Protein AF-D1J8R2-F1 (afdb_monomer_lite)

Secondary structure (DSSP, 8-state):
--HHHHHHTTEEEETTEEEEE--TT-SS---TTEEEEEEEETTEEEE-SSHHHHHHHHHHHHHHHS---HHHHHT---TT-SS-SEESS--TTEEEETTEEEE--SSHHHHHHHHHHHHHHTT--GGG-EEEEEE-GGGS-HHHHHHHHHHHHHHHHHHHHHTT--HHHHHHHHHHHHHHHHHHHHH-SS---TT--SSHHHHHHHHHHHHHHHHHTT--TT-HHHHHHHHHHHHHHHHHHTHHHHHHHHHS---HHHHHHHHHHHHHHHHHHT-SEEEHHHHHHHHHHH-HHHHHHTGGG-SHHHHHHHHHHHHTTTSEEETTEEES-SS----HHHHHHHHHHT-SEEEHHHHHHHHHHHTPPPPS-HHHHHHHTTTTEEE-SSSEEEEHHHH---HHHHHHHHHHHHHHHHHHS-EETTT--GGGGSPP-SS---HHHHHHHHHHTSTTTEEEEES---GGG--EEEEEPP-

Organism: Metamycoplasma hominis (strain ATCC 23114 / DSM 25592 / NBRC 14850 / NCTC 10111 / PG21) (NCBI:txid347256)

Foldseek 3Di:
DDVVVCVVQVWDQDPLATKGKDQLPDQQDDQAQKFWAWKDFDPDIDGDRHLQVRLLSLLVVLCVVPNDDPVLQQPQDDPVDPDTQKACDDDPQWPDDPSITGRCDDGPRVSSNSSSSSCVSSVHDSNRMITIMHHQQQRDDPVVQVVQLVVLLVLLLLVVVLLVDDPVVSVVLVVLQVVVLVLLCVQDVRRRGLSRDSALVVSVVSLVSSLVVCVVVPQDCPHPNSVSSNVSSVSSSVCRVCVVLSVLVVVADQDPVNLVVLVVLVVVCCVVLVHQKAFLVSSLVVCCVPVVVSLVRSPVLSDSVSSLVSCCSSCVVQWDHDVGMTGNDPPDPPDLVSVLLVVQVVDQKFFLVVSVVSCVVRVGDRDPACVVSLLVCLQQWFFQDLTMIGGPVVQPQDVVLLVQQVVLVVVCCVVPVKDKQVPDPCLVVHDDGPGHDHSRRVVSCCSHPVVQFWDWAWPDRHSVDTIIMIGGPDD

Structure (mmCIF, N/CA/C/O backbone):
data_AF-D1J8R2-F1
#
_entry.id   AF-D1J8R2-F1
#
loop_
_atom_site.group_PDB
_atom_site.id
_atom_site.type_symbol
_atom_site.label_atom_id
_atom_site.label_alt_id
_atom_site.label_comp_id
_atom_site.label_asym_id
_atom_site.label_entity_id
_atom_site.label_seq_id
_atom_site.pdbx_PDB_ins_code
_atom_site.Cartn_x
_atom_site.Cartn_y
_atom_site.Cartn_z
_atom_site.occupancy
_atom_site.B_iso_or_equiv
_atom_site.auth_seq_id
_atom_site.auth_comp_id
_atom_site.auth_asym_id
_atom_site.auth_atom_id
_atom_site.pdbx_PDB_model_num
ATOM 1 N N . MET A 1 1 ? 8.252 13.272 -19.099 1.00 81.81 1 MET A N 1
ATOM 2 C CA . MET A 1 1 ? 9.533 13.110 -19.808 1.00 81.81 1 MET A CA 1
ATOM 3 C C . MET A 1 1 ? 9.393 13.804 -21.142 1.00 81.81 1 MET A C 1
ATOM 5 O O . MET A 1 1 ? 8.315 13.723 -21.717 1.00 81.81 1 MET A O 1
ATOM 9 N N . ASP A 1 2 ? 10.422 14.526 -21.583 1.00 84.69 2 ASP A N 1
ATOM 10 C CA . ASP A 1 2 ? 10.414 15.247 -22.866 1.00 84.69 2 ASP A CA 1
ATOM 11 C C . ASP A 1 2 ? 10.248 14.257 -24.037 1.00 84.69 2 ASP A C 1
ATOM 13 O O . ASP A 1 2 ? 10.950 13.242 -24.084 1.00 84.69 2 ASP A O 1
ATOM 17 N N . GLU A 1 3 ? 9.335 14.546 -24.971 1.00 88.12 3 GLU A N 1
ATOM 18 C CA . GLU A 1 3 ? 9.087 13.730 -26.172 1.00 88.12 3 GLU A CA 1
ATOM 19 C C . GLU A 1 3 ? 10.369 13.515 -26.982 1.00 88.12 3 GLU A C 1
ATOM 21 O O . GLU A 1 3 ? 10.639 12.410 -27.440 1.00 88.12 3 GLU A O 1
ATOM 26 N N . ARG A 1 4 ? 11.259 14.513 -27.033 1.00 90.31 4 ARG A N 1
ATOM 27 C CA . ARG A 1 4 ? 12.548 14.395 -27.731 1.00 90.31 4 ARG A CA 1
ATOM 28 C C . ARG A 1 4 ? 13.451 13.325 -27.120 1.00 90.31 4 ARG A C 1
ATOM 30 O O . ARG A 1 4 ? 14.199 12.667 -27.838 1.00 90.31 4 ARG A O 1
ATOM 37 N N . VAL A 1 5 ? 13.402 13.154 -25.796 1.00 91.69 5 VAL A N 1
ATOM 38 C CA . VAL A 1 5 ? 14.165 12.113 -25.087 1.00 91.69 5 VAL A CA 1
ATOM 39 C C . VAL A 1 5 ? 13.532 10.745 -25.333 1.00 91.69 5 VAL A C 1
ATOM 41 O O . VAL A 1 5 ? 14.257 9.774 -25.551 1.00 91.69 5 VAL A O 1
ATOM 44 N N . ILE A 1 6 ? 12.197 10.672 -25.333 1.00 92.12 6 ILE A N 1
ATOM 45 C CA . ILE A 1 6 ? 11.450 9.453 -25.664 1.00 92.12 6 ILE A CA 1
ATOM 46 C C . ILE A 1 6 ? 11.831 8.966 -27.063 1.00 92.12 6 ILE A C 1
ATOM 48 O O . ILE A 1 6 ? 12.250 7.818 -27.202 1.00 92.12 6 ILE A O 1
ATOM 52 N N . ASP A 1 7 ? 11.769 9.846 -28.060 1.00 92.50 7 ASP A N 1
ATOM 53 C CA . ASP A 1 7 ? 12.026 9.507 -29.460 1.00 92.50 7 ASP A CA 1
ATOM 54 C C . ASP A 1 7 ? 13.490 9.132 -29.698 1.00 92.50 7 ASP A C 1
ATOM 56 O O . ASP A 1 7 ? 13.787 8.112 -30.322 1.00 92.50 7 ASP A O 1
ATOM 60 N N . LYS A 1 8 ? 14.429 9.908 -29.137 1.00 93.69 8 LYS A N 1
ATOM 61 C CA . LYS A 1 8 ? 15.873 9.661 -29.275 1.00 93.69 8 LYS A CA 1
ATOM 62 C C . LYS A 1 8 ? 16.283 8.273 -28.785 1.00 93.69 8 LYS A C 1
ATOM 64 O O . LYS A 1 8 ? 17.158 7.647 -29.381 1.00 93.69 8 LYS A O 1
ATOM 69 N N . TYR A 1 9 ? 15.690 7.814 -27.686 1.00 92.62 9 TYR A N 1
ATOM 70 C CA . TYR A 1 9 ? 16.011 6.525 -27.070 1.00 92.62 9 TYR A CA 1
ATOM 71 C C . TYR A 1 9 ? 14.964 5.443 -27.349 1.00 92.62 9 TYR A C 1
ATOM 73 O O . TYR A 1 9 ? 15.068 4.359 -26.770 1.00 92.62 9 TYR A O 1
ATOM 81 N N . LYS A 1 10 ? 13.981 5.735 -28.213 1.00 95.00 10 LYS A N 1
ATOM 82 C CA . LYS A 1 10 ? 12.866 4.853 -28.576 1.00 95.00 10 LYS A CA 1
ATOM 83 C C . LYS A 1 10 ? 12.228 4.187 -27.353 1.00 95.00 10 LYS A C 1
ATOM 85 O O . LYS A 1 10 ? 12.214 2.961 -27.205 1.00 95.00 10 LYS A O 1
ATOM 90 N N . ILE A 1 11 ? 11.794 5.022 -26.411 1.00 94.88 11 ILE A N 1
ATOM 91 C CA . ILE A 1 11 ? 11.262 4.567 -25.126 1.00 94.88 11 ILE A CA 1
ATOM 92 C C . ILE A 1 11 ? 9.766 4.284 -25.258 1.00 94.88 11 ILE A C 1
ATOM 94 O O . ILE A 1 11 ? 8.992 5.132 -25.687 1.00 94.88 11 ILE A O 1
ATOM 98 N N . HIS A 1 12 ? 9.343 3.112 -24.801 1.00 94.31 12 HIS A N 1
ATOM 99 C CA . HIS A 1 12 ? 7.947 2.702 -24.736 1.00 94.31 12 HIS A CA 1
ATOM 100 C C . HIS A 1 12 ? 7.501 2.583 -23.280 1.00 94.31 12 HIS A C 1
ATOM 102 O O . HIS A 1 12 ? 8.192 1.984 -22.452 1.00 94.31 12 HIS A O 1
ATOM 108 N N . PHE A 1 13 ? 6.327 3.130 -22.970 1.00 90.81 13 PHE A N 1
ATOM 109 C CA . PHE A 1 13 ? 5.705 3.009 -21.654 1.00 90.81 13 PHE A CA 1
ATOM 110 C C . PHE A 1 13 ? 4.644 1.912 -21.680 1.00 90.81 13 PHE A C 1
ATOM 112 O O . PHE A 1 13 ? 3.630 2.040 -22.361 1.00 90.81 13 PHE A O 1
ATOM 119 N N . ILE A 1 14 ? 4.878 0.832 -20.936 1.00 89.69 14 ILE A N 1
ATOM 120 C CA . ILE A 1 14 ? 3.956 -0.304 -20.836 1.00 89.69 14 ILE A CA 1
ATOM 121 C C . ILE A 1 14 ? 3.716 -0.572 -19.351 1.00 89.69 14 ILE A C 1
ATOM 123 O O . ILE A 1 14 ? 4.658 -0.870 -18.617 1.00 89.69 14 ILE A O 1
ATOM 127 N N . ASN A 1 15 ? 2.463 -0.450 -18.899 1.00 84.19 15 ASN A N 1
ATOM 128 C CA . ASN A 1 15 ? 2.076 -0.570 -17.484 1.00 84.19 15 ASN A CA 1
ATOM 129 C C . ASN A 1 15 ? 2.960 0.289 -16.556 1.00 84.19 15 ASN A C 1
ATOM 131 O O . ASN A 1 15 ? 3.539 -0.220 -15.596 1.00 84.19 15 ASN A O 1
ATOM 135 N N . ASP A 1 16 ? 3.127 1.568 -16.909 1.00 80.50 16 ASP A N 1
ATOM 136 C CA . ASP A 1 16 ? 3.960 2.561 -16.209 1.00 80.50 16 ASP A CA 1
ATOM 137 C C . ASP A 1 16 ? 5.463 2.235 -16.113 1.00 80.50 16 ASP A C 1
ATOM 139 O O . ASP A 1 16 ? 6.216 2.934 -15.433 1.00 80.50 16 ASP A O 1
ATOM 143 N N . LYS A 1 17 ? 5.936 1.204 -16.823 1.00 86.12 17 LYS A N 1
ATOM 144 C CA . LYS A 1 17 ? 7.356 0.847 -16.909 1.00 86.12 17 LYS A CA 1
ATOM 145 C C . LYS A 1 17 ? 7.940 1.266 -18.246 1.00 86.12 17 LYS A C 1
ATOM 147 O O . LYS A 1 17 ? 7.271 1.213 -19.276 1.00 86.12 17 LYS A O 1
ATOM 152 N N . ARG A 1 18 ? 9.212 1.657 -18.212 1.00 91.25 18 ARG A N 1
ATOM 153 C CA . ARG A 1 18 ? 9.979 2.054 -19.394 1.00 91.25 18 ARG A CA 1
ATOM 154 C C . ARG A 1 18 ? 10.656 0.850 -20.030 1.00 91.25 18 ARG A C 1
ATOM 156 O O . ARG A 1 18 ? 11.341 0.079 -19.353 1.00 91.25 18 ARG A O 1
ATOM 163 N N . TYR A 1 19 ? 10.505 0.749 -21.339 1.00 94.88 19 TYR A N 1
ATOM 164 C CA . TYR A 1 19 ? 11.166 -0.221 -22.196 1.00 94.88 19 TYR A CA 1
ATOM 165 C C . TYR A 1 19 ? 11.860 0.514 -23.334 1.00 94.88 19 TYR A C 1
ATOM 167 O O . TYR A 1 19 ? 11.408 1.576 -23.744 1.00 94.88 19 TYR A O 1
ATOM 175 N N . TYR A 1 20 ? 12.958 -0.037 -23.827 1.00 96.00 20 TYR A N 1
ATOM 176 C CA . TYR A 1 20 ? 13.773 0.565 -24.873 1.00 96.00 20 TYR A CA 1
ATOM 177 C C . TYR A 1 20 ? 13.746 -0.350 -26.082 1.00 96.00 20 TYR A C 1
ATOM 179 O O . TYR A 1 20 ? 14.029 -1.546 -25.944 1.00 96.00 20 TYR A O 1
ATOM 187 N N . GLU A 1 21 ? 13.426 0.206 -27.246 1.00 96.19 21 GLU A N 1
ATOM 188 C CA . GLU A 1 21 ? 13.633 -0.500 -28.502 1.00 96.19 21 GLU A CA 1
ATOM 189 C C . GLU A 1 21 ? 15.129 -0.704 -28.722 1.00 96.19 21 GLU A C 1
ATOM 191 O O . GLU A 1 21 ? 15.938 0.226 -28.652 1.00 96.19 21 GLU A O 1
ATOM 196 N N . PHE A 1 22 ? 15.498 -1.955 -28.954 1.00 95.31 22 PHE A N 1
ATOM 197 C CA . PHE A 1 22 ? 16.856 -2.335 -29.266 1.00 95.31 22 PHE A CA 1
ATOM 198 C C . PHE A 1 22 ? 16.999 -2.541 -30.774 1.00 95.31 22 PHE A C 1
ATOM 200 O O . PHE A 1 22 ? 16.247 -3.298 -31.386 1.00 95.31 22 PHE A O 1
ATOM 207 N N . ASP A 1 23 ? 17.998 -1.883 -31.359 1.00 94.75 23 ASP A N 1
ATOM 208 C CA . ASP A 1 23 ? 18.361 -2.078 -32.755 1.00 94.75 23 ASP A CA 1
ATOM 209 C C . ASP A 1 23 ? 19.034 -3.444 -32.942 1.00 94.75 23 ASP A C 1
ATOM 211 O O . ASP A 1 23 ? 20.216 -3.635 -32.640 1.00 94.75 23 ASP A O 1
ATOM 215 N N . MET A 1 24 ? 18.260 -4.389 -33.478 1.00 95.00 24 MET A N 1
ATOM 216 C CA . MET A 1 24 ? 18.680 -5.764 -33.732 1.00 95.00 24 MET A CA 1
ATOM 217 C C . MET A 1 24 ? 19.852 -5.863 -34.709 1.00 95.00 24 MET A C 1
ATOM 219 O O . MET A 1 24 ? 20.501 -6.905 -34.743 1.00 95.00 24 MET A O 1
ATOM 223 N N . THR A 1 25 ? 20.166 -4.813 -35.471 1.00 93.44 25 THR A N 1
ATOM 224 C CA . THR A 1 25 ? 21.296 -4.801 -36.412 1.00 93.44 25 THR A CA 1
ATOM 225 C C . THR A 1 25 ? 22.640 -4.474 -35.745 1.00 93.44 25 THR A C 1
ATOM 227 O O . THR A 1 25 ? 23.695 -4.731 -36.329 1.00 93.44 25 THR A O 1
ATOM 230 N N . ASN A 1 26 ? 22.635 -3.996 -34.494 1.00 92.00 26 ASN A N 1
ATOM 231 C CA . ASN A 1 26 ? 23.848 -3.681 -33.743 1.00 92.00 26 ASN A CA 1
ATOM 232 C C . ASN A 1 26 ? 24.649 -4.946 -33.370 1.00 92.00 26 ASN A C 1
ATOM 234 O O . ASN A 1 26 ? 24.250 -5.714 -32.494 1.00 92.00 26 ASN A O 1
ATOM 238 N N . LEU A 1 27 ? 25.803 -5.142 -34.016 1.00 80.88 27 LEU A N 1
ATOM 239 C CA . LEU A 1 27 ? 26.613 -6.367 -33.934 1.00 80.88 27 LEU A CA 1
ATOM 240 C C . LEU A 1 27 ? 27.316 -6.594 -32.586 1.00 80.88 27 LEU A C 1
ATOM 242 O O . LEU A 1 27 ? 27.610 -7.740 -32.253 1.00 80.88 27 LEU A O 1
ATOM 246 N N . LEU A 1 28 ? 27.624 -5.531 -31.839 1.00 81.50 28 LEU A N 1
ATOM 247 C CA . LEU A 1 28 ? 28.347 -5.603 -30.562 1.00 81.50 28 LEU A CA 1
ATOM 248 C C . LEU A 1 28 ? 27.598 -4.796 -29.498 1.00 81.50 28 LEU A C 1
ATOM 250 O O . LEU A 1 28 ? 28.007 -3.689 -29.136 1.00 81.50 28 LEU A O 1
ATOM 254 N N . PRO A 1 29 ? 26.461 -5.315 -29.017 1.00 83.06 29 PRO A N 1
ATOM 255 C CA . PRO A 1 29 ? 25.595 -4.537 -28.160 1.00 83.06 29 PRO A CA 1
ATOM 256 C C . PRO A 1 29 ? 26.128 -4.447 -26.730 1.00 83.06 29 PRO A C 1
ATOM 258 O O . PRO A 1 29 ? 26.442 -5.455 -26.100 1.00 83.06 29 PRO A O 1
ATOM 261 N N . SER A 1 30 ? 26.162 -3.230 -26.183 1.00 85.50 30 SER A N 1
ATOM 262 C CA . SER A 1 30 ? 26.346 -3.018 -24.744 1.00 85.50 30 SER A CA 1
ATOM 263 C C . SER A 1 30 ? 24.985 -3.117 -24.054 1.00 85.50 30 SER A C 1
ATOM 265 O O . SER A 1 30 ? 24.128 -2.239 -24.186 1.00 85.50 30 SER A O 1
ATOM 267 N N . LEU A 1 31 ? 24.775 -4.243 -23.372 1.00 89.88 31 LEU A N 1
ATOM 268 C CA . LEU A 1 31 ? 23.517 -4.616 -22.716 1.00 89.88 31 LEU A CA 1
ATOM 269 C C . LEU A 1 31 ? 23.709 -4.934 -21.231 1.00 89.88 31 LEU A C 1
ATOM 271 O O . LEU A 1 31 ? 22.900 -5.652 -20.638 1.00 89.88 31 LEU A O 1
ATOM 275 N N . ASP A 1 32 ? 24.767 -4.405 -20.625 1.00 86.25 32 ASP A N 1
ATOM 276 C CA . ASP A 1 32 ? 25.032 -4.594 -19.204 1.00 86.25 32 ASP A CA 1
ATOM 277 C C . ASP A 1 32 ? 23.848 -4.103 -18.361 1.00 86.25 32 ASP A C 1
ATOM 279 O O . ASP A 1 32 ? 23.235 -3.076 -18.649 1.00 86.25 32 ASP A O 1
ATOM 283 N N . GLU A 1 33 ? 23.486 -4.899 -17.354 1.00 88.12 33 GLU A N 1
ATOM 284 C CA . GLU A 1 33 ? 22.352 -4.641 -16.456 1.00 88.12 33 GLU A CA 1
ATOM 285 C C . GLU A 1 33 ? 21.007 -4.417 -17.180 1.00 88.12 33 GLU A C 1
ATOM 287 O O . GLU A 1 33 ? 20.152 -3.641 -16.750 1.00 88.12 33 GLU A O 1
ATOM 292 N N . THR A 1 34 ? 20.786 -5.130 -18.286 1.00 92.62 34 THR A N 1
ATOM 293 C CA . THR A 1 34 ? 19.494 -5.153 -18.988 1.00 92.62 34 THR A CA 1
ATOM 294 C C . THR A 1 34 ? 18.820 -6.515 -18.907 1.00 92.62 34 THR A C 1
ATOM 296 O O . THR A 1 34 ? 19.480 -7.555 -18.809 1.00 92.62 34 THR A O 1
ATOM 299 N N . ILE A 1 35 ? 17.491 -6.512 -18.990 1.00 93.56 35 ILE A N 1
ATOM 300 C CA . ILE A 1 35 ? 16.655 -7.709 -19.106 1.00 93.56 35 ILE A CA 1
ATOM 301 C C . ILE A 1 35 ? 15.835 -7.635 -20.401 1.00 93.56 35 ILE A C 1
ATOM 303 O O . ILE A 1 35 ? 15.433 -6.535 -20.796 1.00 93.56 35 ILE A O 1
ATOM 307 N N . PRO A 1 36 ? 15.559 -8.767 -21.072 1.00 96.12 36 PRO A N 1
ATOM 308 C CA . PRO A 1 36 ? 14.674 -8.756 -22.223 1.00 96.12 36 PRO A CA 1
ATOM 309 C C . PRO A 1 36 ? 13.234 -8.539 -21.753 1.00 96.12 36 PRO A C 1
ATOM 311 O O . PRO A 1 36 ? 12.922 -8.687 -20.566 1.00 96.12 36 PRO A O 1
ATOM 314 N N . TYR A 1 37 ? 12.358 -8.183 -22.685 1.00 97.00 37 TYR A N 1
ATOM 315 C CA . TYR A 1 37 ? 10.931 -8.096 -22.409 1.00 97.00 37 TYR A CA 1
ATOM 316 C C . TYR A 1 37 ? 10.087 -8.690 -23.528 1.00 97.00 37 TYR A C 1
ATOM 318 O O . TYR A 1 37 ? 9.290 -9.588 -23.262 1.00 97.00 37 TYR A O 1
ATOM 326 N N . TYR A 1 38 ? 10.275 -8.212 -24.757 1.00 98.06 38 TYR A N 1
ATOM 327 C CA . TYR A 1 38 ? 9.419 -8.560 -25.886 1.00 98.06 38 TYR A CA 1
ATOM 328 C C . TYR A 1 38 ? 10.231 -8.719 -27.165 1.00 98.06 38 TYR A C 1
ATOM 330 O O . TYR A 1 38 ? 11.125 -7.918 -27.428 1.00 98.06 38 TYR A O 1
ATOM 338 N N . PHE A 1 39 ? 9.897 -9.736 -27.949 1.00 98.50 39 PHE A N 1
ATOM 339 C CA . PHE A 1 39 ? 10.402 -9.954 -29.296 1.00 98.50 39 PHE A CA 1
ATOM 340 C C . PHE A 1 39 ? 9.230 -10.174 -30.249 1.00 98.50 39 PHE A C 1
ATOM 342 O O . PHE A 1 39 ? 8.302 -10.919 -29.923 1.00 98.50 39 PHE A O 1
ATOM 349 N N . LYS A 1 40 ? 9.312 -9.568 -31.435 1.00 98.12 40 LYS A N 1
ATOM 350 C CA . LYS A 1 40 ? 8.358 -9.765 -32.522 1.00 98.12 40 LYS A CA 1
ATOM 351 C C . LYS A 1 40 ? 9.054 -9.906 -33.871 1.00 98.12 40 LYS A C 1
ATOM 353 O O . LYS A 1 40 ? 9.926 -9.107 -34.215 1.00 98.12 40 LYS A O 1
ATOM 358 N N . TYR A 1 41 ? 8.603 -10.883 -34.648 1.00 97.50 41 TYR A N 1
ATOM 359 C CA . TYR A 1 41 ? 8.923 -11.041 -36.063 1.00 97.50 41 TYR A CA 1
ATOM 360 C C . TYR A 1 41 ? 7.779 -11.790 -36.754 1.00 97.50 41 TYR A C 1
ATOM 362 O O . TYR A 1 41 ? 7.466 -12.914 -36.365 1.00 97.50 41 TYR A O 1
ATOM 370 N N . ASP A 1 42 ? 7.178 -11.191 -37.786 1.00 94.25 42 ASP A N 1
ATOM 371 C CA . ASP A 1 42 ? 6.002 -11.756 -38.470 1.00 94.25 42 ASP A CA 1
ATOM 372 C C . ASP A 1 42 ? 4.845 -12.019 -37.468 1.00 94.25 42 ASP A C 1
ATOM 374 O O . ASP A 1 42 ? 4.526 -11.133 -36.670 1.00 94.25 42 ASP A O 1
ATOM 378 N N . ASP A 1 43 ? 4.246 -13.213 -37.453 1.00 94.62 43 ASP A N 1
ATOM 379 C CA . ASP A 1 43 ? 3.280 -13.691 -36.444 1.00 94.62 43 ASP A CA 1
ATOM 380 C C . ASP A 1 43 ? 3.922 -14.262 -35.160 1.00 94.62 43 ASP A C 1
ATOM 382 O O . ASP A 1 43 ? 3.207 -14.709 -34.263 1.00 94.62 43 ASP A O 1
ATOM 386 N N . ILE A 1 44 ? 5.256 -14.248 -35.026 1.00 96.75 44 ILE A N 1
ATOM 387 C CA . ILE A 1 44 ? 5.927 -14.667 -33.786 1.00 96.75 44 ILE A CA 1
ATOM 388 C C . ILE A 1 44 ? 5.941 -13.498 -32.806 1.00 96.75 44 ILE A C 1
ATOM 390 O O . ILE A 1 44 ? 6.572 -12.473 -33.064 1.00 96.75 44 ILE A O 1
ATOM 394 N N . GLU A 1 45 ? 5.326 -13.698 -31.641 1.00 98.00 45 GLU A N 1
ATOM 395 C CA . GLU A 1 45 ? 5.363 -12.769 -30.513 1.00 98.00 45 GLU A CA 1
ATOM 396 C C . GLU A 1 45 ? 5.771 -13.500 -29.230 1.00 98.00 45 GLU A C 1
ATOM 398 O O . GLU A 1 45 ? 5.163 -14.498 -28.842 1.00 98.00 45 GLU A O 1
ATOM 403 N N . ILE A 1 46 ? 6.827 -13.021 -28.568 1.00 98.06 46 ILE A N 1
ATOM 404 C CA . ILE A 1 46 ? 7.426 -13.690 -27.406 1.00 98.06 46 ILE A CA 1
ATOM 405 C C . ILE A 1 46 ? 7.657 -12.681 -26.288 1.00 98.06 46 ILE A C 1
ATOM 407 O O . ILE A 1 46 ? 8.293 -11.648 -26.489 1.00 98.06 46 ILE A O 1
ATOM 411 N N . TYR A 1 47 ? 7.214 -13.032 -25.079 1.00 97.62 47 TYR A N 1
ATOM 412 C CA . TYR A 1 47 ? 7.452 -12.263 -23.861 1.00 97.62 47 TYR A CA 1
ATOM 413 C C . TYR A 1 47 ? 8.304 -13.062 -22.877 1.00 97.62 47 TYR A C 1
ATOM 415 O O . TYR A 1 47 ? 7.982 -14.197 -22.530 1.00 97.62 47 TYR A O 1
ATOM 423 N N . SER A 1 48 ? 9.388 -12.468 -22.385 1.00 95.50 48 SER A N 1
ATOM 424 C CA . SER A 1 48 ? 10.242 -13.084 -21.366 1.00 95.50 48 SER A CA 1
ATOM 425 C C . SER A 1 48 ? 11.051 -12.022 -20.639 1.00 95.50 48 SER A C 1
ATOM 427 O O . SER A 1 48 ? 11.516 -11.074 -21.256 1.00 95.50 48 SER A O 1
ATOM 429 N N . ASN A 1 49 ? 11.269 -12.218 -19.339 1.00 93.69 49 ASN A N 1
ATOM 430 C CA . ASN A 1 49 ? 12.132 -11.389 -18.491 1.00 93.69 49 ASN A CA 1
ATOM 431 C C . ASN A 1 49 ? 13.513 -12.021 -18.226 1.00 93.69 49 ASN A C 1
ATOM 433 O O . ASN A 1 49 ? 14.284 -11.516 -17.413 1.00 93.69 49 ASN A O 1
ATOM 437 N N . SER A 1 50 ? 13.817 -13.143 -18.882 1.00 93.88 50 SER A N 1
ATOM 438 C CA . SER A 1 50 ? 15.073 -13.882 -18.755 1.00 93.88 50 SER A CA 1
ATOM 439 C C . SER A 1 50 ? 15.688 -14.080 -20.132 1.00 93.88 50 SER A C 1
ATOM 441 O O . SER A 1 50 ? 15.023 -14.590 -21.036 1.00 93.88 50 SER A O 1
ATOM 443 N N . TRP A 1 51 ? 16.962 -13.708 -20.278 1.00 93.94 51 TRP A N 1
ATOM 444 C CA . TRP A 1 51 ? 17.711 -13.853 -21.528 1.00 93.94 51 TRP A CA 1
ATOM 445 C C . TRP A 1 51 ? 17.724 -15.292 -22.034 1.00 93.94 51 TRP A C 1
ATOM 447 O O . TRP A 1 51 ? 17.349 -15.525 -23.174 1.00 93.94 51 TRP A O 1
ATOM 457 N N . ASN A 1 52 ? 18.023 -16.261 -21.167 1.00 93.44 52 ASN A N 1
ATOM 458 C CA . ASN A 1 52 ? 18.015 -17.681 -21.522 1.00 93.44 52 ASN A CA 1
ATOM 459 C C . ASN A 1 52 ? 16.642 -18.126 -22.070 1.00 93.44 52 ASN A C 1
ATOM 461 O O . ASN A 1 52 ? 16.539 -18.637 -23.186 1.00 93.44 52 ASN A O 1
ATOM 465 N N . ARG A 1 53 ? 15.560 -17.844 -21.329 1.00 94.56 53 ARG A N 1
ATOM 466 C CA . ARG A 1 53 ? 14.201 -18.200 -21.770 1.00 94.56 53 ARG A CA 1
ATOM 467 C C . ARG A 1 53 ? 13.797 -17.486 -23.056 1.00 94.56 53 ARG A C 1
ATOM 469 O O . ARG A 1 53 ? 13.125 -18.092 -23.883 1.00 94.56 53 ARG A O 1
ATOM 476 N N . MET A 1 54 ? 14.198 -16.223 -23.222 1.00 96.56 54 MET A N 1
ATOM 477 C CA . MET A 1 54 ? 13.936 -15.453 -24.438 1.00 96.56 54 MET A CA 1
ATOM 478 C C . MET A 1 54 ? 14.608 -16.120 -25.641 1.00 96.56 54 MET A C 1
ATOM 480 O O . MET A 1 54 ? 13.932 -16.427 -26.617 1.00 96.56 54 MET A O 1
ATOM 484 N N . THR A 1 55 ? 15.904 -16.431 -25.543 1.00 96.19 55 THR A N 1
ATOM 485 C CA . THR A 1 55 ? 16.655 -17.101 -26.612 1.00 96.19 55 THR A CA 1
ATOM 486 C C . THR A 1 55 ? 16.035 -18.447 -26.990 1.00 96.19 55 THR A C 1
ATOM 488 O O . THR A 1 55 ? 15.822 -18.702 -28.172 1.00 96.19 55 THR A O 1
ATOM 491 N N . LEU A 1 56 ? 15.690 -19.288 -26.009 1.00 96.00 56 LEU A N 1
ATOM 492 C CA . LEU A 1 56 ? 15.078 -20.597 -26.273 1.00 96.00 56 LEU A CA 1
ATOM 493 C C . LEU A 1 56 ? 13.687 -20.498 -26.888 1.00 96.00 56 LEU A C 1
ATOM 495 O O . LEU A 1 56 ? 13.351 -21.289 -27.766 1.00 96.00 56 LEU A O 1
ATOM 499 N N . SER A 1 57 ? 12.877 -19.546 -26.430 1.00 97.06 57 SER A N 1
ATOM 500 C CA . SER A 1 57 ? 11.529 -19.350 -26.969 1.00 97.06 57 SER A CA 1
ATOM 501 C C . SER A 1 57 ? 11.597 -18.880 -28.416 1.00 97.06 57 SER A C 1
ATOM 503 O O . SER A 1 57 ? 10.850 -19.383 -29.249 1.00 97.06 57 SER A O 1
ATOM 505 N N . ILE A 1 58 ? 12.534 -17.972 -28.723 1.00 97.50 58 ILE A N 1
ATOM 506 C CA . ILE A 1 58 ? 12.794 -17.530 -30.095 1.00 97.50 58 ILE A CA 1
ATOM 507 C C . ILE A 1 58 ? 13.206 -18.736 -30.928 1.00 97.50 58 ILE A C 1
ATOM 509 O O . ILE A 1 58 ? 12.511 -19.053 -31.884 1.00 97.50 58 ILE A O 1
ATOM 513 N N . LEU A 1 59 ? 14.254 -19.462 -30.527 1.00 97.31 59 LEU A N 1
ATOM 514 C CA . LEU A 1 59 ? 14.714 -20.653 -31.242 1.00 97.31 59 LEU A CA 1
ATOM 515 C C . LEU A 1 59 ? 13.582 -21.652 -31.509 1.00 97.31 59 LEU A C 1
ATOM 517 O O . LEU A 1 59 ? 13.423 -22.100 -32.637 1.00 97.31 59 LEU A O 1
ATOM 521 N N . SER A 1 60 ? 12.783 -21.968 -30.490 1.00 97.25 60 SER A N 1
ATOM 522 C CA . SER A 1 60 ? 11.671 -22.916 -30.616 1.00 97.25 60 SER A CA 1
ATOM 523 C C . SER A 1 60 ? 10.632 -22.432 -31.627 1.00 97.25 60 SER A C 1
ATOM 525 O O . SER A 1 60 ? 10.151 -23.215 -32.437 1.00 97.25 60 SER A O 1
ATOM 527 N N . ALA A 1 61 ? 10.304 -21.137 -31.622 1.00 97.44 61 ALA A N 1
ATOM 528 C CA . ALA A 1 61 ? 9.373 -20.561 -32.587 1.00 97.44 61 ALA A CA 1
ATOM 529 C C . ALA A 1 61 ? 9.935 -20.570 -34.020 1.00 97.44 61 ALA A C 1
ATOM 531 O O . ALA A 1 61 ? 9.193 -20.851 -34.961 1.00 97.44 61 ALA A O 1
ATOM 532 N N . LEU A 1 62 ? 11.236 -20.305 -34.186 1.00 96.62 62 LEU A N 1
ATOM 533 C CA . LEU A 1 62 ? 11.905 -20.375 -35.488 1.00 96.62 62 LEU A CA 1
ATOM 534 C C . LEU A 1 62 ? 11.920 -21.806 -36.035 1.00 96.62 62 LEU A C 1
ATOM 536 O O . LEU A 1 62 ? 11.552 -22.030 -37.186 1.00 96.62 62 LEU A O 1
ATOM 540 N N . ASP A 1 63 ? 12.293 -22.767 -35.194 1.00 96.25 63 ASP A N 1
ATOM 541 C CA . ASP A 1 63 ? 12.410 -24.181 -35.551 1.00 96.25 63 ASP A CA 1
ATOM 542 C C . ASP A 1 63 ? 11.052 -24.840 -35.820 1.00 96.25 63 ASP A C 1
ATOM 544 O O . ASP A 1 63 ? 10.941 -25.694 -36.693 1.00 96.25 63 ASP A O 1
ATOM 548 N N . ASN A 1 64 ? 9.989 -24.393 -35.147 1.00 95.62 64 ASN A N 1
ATOM 549 C CA . ASN A 1 64 ? 8.628 -24.834 -35.457 1.00 95.62 64 ASN A CA 1
ATOM 550 C C . ASN A 1 64 ? 8.168 -24.389 -36.854 1.00 95.62 64 ASN A C 1
ATOM 552 O O . ASN A 1 64 ? 7.367 -25.082 -37.478 1.00 95.62 64 ASN A O 1
ATOM 556 N N . LYS A 1 65 ? 8.643 -23.236 -37.345 1.00 94.12 65 LYS A N 1
ATOM 557 C CA . LYS A 1 65 ? 8.305 -22.734 -38.686 1.00 94.12 65 LYS A CA 1
ATOM 558 C C . LYS A 1 65 ? 9.206 -23.292 -39.779 1.00 94.12 65 LYS A C 1
ATOM 560 O O . LYS A 1 65 ? 8.730 -23.569 -40.875 1.00 94.12 65 LYS A O 1
ATOM 565 N N . ASN A 1 66 ? 10.501 -23.401 -39.508 1.00 93.50 66 ASN A N 1
ATOM 566 C CA . ASN A 1 66 ? 11.494 -23.862 -40.468 1.00 93.50 66 ASN A CA 1
ATOM 567 C C . ASN A 1 66 ? 12.477 -24.802 -39.773 1.00 93.50 66 ASN A C 1
ATOM 569 O O . ASN A 1 66 ? 13.550 -24.383 -39.345 1.00 93.50 66 ASN A O 1
ATOM 573 N N . HIS A 1 67 ? 12.065 -26.056 -39.629 1.00 95.50 67 HIS A N 1
ATOM 574 C CA . HIS A 1 67 ? 12.782 -27.049 -38.843 1.00 95.50 67 HIS A CA 1
ATOM 575 C C . HIS A 1 67 ? 14.194 -27.311 -39.372 1.00 95.50 67 HIS A C 1
ATOM 577 O O . HIS A 1 67 ? 14.372 -27.593 -40.557 1.00 95.50 67 HIS A O 1
ATOM 583 N N . LYS A 1 68 ? 15.184 -27.283 -38.474 1.00 96.75 68 LYS A N 1
ATOM 584 C CA . LYS A 1 68 ? 16.555 -27.732 -38.750 1.00 96.75 68 LYS A CA 1
ATOM 585 C C . LYS A 1 68 ? 16.822 -29.085 -38.102 1.00 96.75 68 LYS A C 1
ATOM 587 O O . LYS A 1 68 ? 16.477 -29.317 -36.941 1.00 96.75 68 LYS A O 1
ATOM 592 N N . SER A 1 69 ? 17.489 -29.975 -38.823 1.00 96.50 69 SER A N 1
ATOM 593 C CA . SER A 1 69 ? 17.990 -31.234 -38.267 1.00 96.50 69 SER A CA 1
ATOM 594 C C . SER A 1 69 ? 19.034 -30.994 -37.166 1.00 96.50 69 SER A C 1
ATOM 596 O O . SER A 1 69 ? 19.634 -29.921 -37.073 1.00 96.50 69 SER A O 1
ATOM 598 N N . ASN A 1 70 ? 19.272 -32.001 -36.320 1.00 96.06 70 ASN A N 1
ATOM 599 C CA . ASN A 1 70 ? 20.281 -31.901 -35.260 1.00 96.06 70 ASN A CA 1
ATOM 600 C C . ASN A 1 70 ? 21.684 -31.634 -35.835 1.00 96.06 70 ASN A C 1
ATOM 602 O O . ASN A 1 70 ? 22.422 -30.825 -35.276 1.00 96.06 70 ASN A O 1
ATOM 606 N N . ASP A 1 71 ? 22.021 -32.239 -36.977 1.00 96.12 71 ASP A N 1
ATOM 607 C CA . ASP A 1 71 ? 23.303 -32.017 -37.651 1.00 96.12 71 ASP A CA 1
ATOM 608 C C . ASP A 1 71 ? 23.429 -30.575 -38.158 1.00 96.12 71 ASP A C 1
ATOM 610 O O . ASP A 1 71 ? 24.455 -29.933 -37.948 1.00 96.12 71 ASP A O 1
ATOM 614 N N . GLU A 1 72 ? 22.369 -30.013 -38.749 1.00 96.69 72 GLU A N 1
ATOM 615 C CA . GLU A 1 72 ? 22.362 -28.606 -39.170 1.00 96.69 72 GLU A CA 1
ATOM 616 C C . GLU A 1 72 ? 22.530 -27.643 -37.993 1.00 96.69 72 GLU A C 1
ATOM 618 O O . GLU A 1 72 ? 23.210 -26.629 -38.132 1.00 96.69 72 GLU A O 1
ATOM 623 N N . LEU A 1 73 ? 21.928 -27.947 -36.837 1.00 96.56 73 LEU A N 1
ATOM 624 C CA . LEU A 1 73 ? 22.090 -27.141 -35.627 1.00 96.56 73 LEU A CA 1
ATOM 625 C C . LEU A 1 73 ? 23.514 -27.210 -35.073 1.00 96.56 73 LEU A C 1
ATOM 627 O O . LEU A 1 73 ? 24.065 -26.180 -34.688 1.00 96.56 73 LEU A O 1
ATOM 631 N N . LEU A 1 74 ? 24.124 -28.397 -35.057 1.00 96.44 74 LEU A N 1
ATOM 632 C CA . LEU A 1 74 ? 25.505 -28.588 -34.605 1.00 96.44 74 LEU A CA 1
ATOM 633 C C . LEU A 1 74 ? 26.526 -27.870 -35.502 1.00 96.44 74 LEU A C 1
ATOM 635 O O . LEU A 1 74 ? 27.582 -27.479 -35.016 1.00 96.44 74 LEU A O 1
ATOM 639 N N . MET A 1 75 ? 26.193 -27.639 -36.775 1.00 96.00 75 MET A N 1
ATOM 640 C CA . MET A 1 75 ? 27.023 -26.888 -37.728 1.00 96.00 75 MET A CA 1
ATOM 641 C C . MET A 1 75 ? 26.867 -25.362 -37.617 1.00 96.00 75 MET A C 1
ATOM 643 O O . MET A 1 75 ? 27.544 -24.615 -38.331 1.00 96.00 75 MET A O 1
ATOM 647 N N . ILE A 1 76 ? 25.978 -24.859 -36.750 1.00 95.50 76 ILE A N 1
ATOM 648 C CA . ILE A 1 76 ? 25.848 -23.417 -36.524 1.00 95.50 76 ILE A CA 1
ATOM 649 C C . ILE A 1 76 ? 27.076 -22.920 -35.762 1.00 95.50 76 ILE A C 1
ATOM 651 O O . ILE A 1 76 ? 27.284 -23.231 -34.589 1.00 95.50 76 ILE A O 1
ATOM 655 N N . HIS A 1 77 ? 27.840 -22.052 -36.421 1.00 92.31 77 HIS A N 1
ATOM 656 C CA . HIS A 1 77 ? 28.982 -21.362 -35.838 1.00 92.31 77 HIS A CA 1
ATOM 657 C C . HIS A 1 77 ? 28.834 -19.852 -35.987 1.00 92.31 77 HIS A C 1
ATOM 659 O O . HIS A 1 77 ? 28.330 -19.344 -36.991 1.00 92.31 77 HIS A O 1
ATOM 665 N N . TYR A 1 78 ? 29.308 -19.118 -34.984 1.00 90.81 78 TYR A N 1
ATOM 666 C CA . TYR A 1 78 ? 29.327 -17.662 -35.012 1.00 90.81 78 TYR A CA 1
ATOM 667 C C . TYR A 1 78 ? 30.757 -17.154 -35.146 1.00 90.81 78 TYR A C 1
ATOM 669 O O . TYR A 1 78 ? 31.662 -17.655 -34.492 1.00 90.81 78 TYR A O 1
ATOM 677 N N . PHE A 1 79 ? 30.961 -16.098 -35.934 1.00 87.56 79 PHE A N 1
ATOM 678 C CA . PHE A 1 79 ? 32.299 -15.539 -36.169 1.00 87.56 79 PHE A CA 1
ATOM 679 C C . PHE A 1 79 ? 32.977 -14.992 -34.898 1.00 87.56 79 PHE A C 1
ATOM 681 O O . PHE A 1 79 ? 34.197 -14.862 -34.856 1.00 87.56 79 PHE A O 1
ATOM 688 N N . TRP A 1 80 ? 32.194 -14.631 -33.877 1.00 86.50 80 TRP A N 1
ATOM 689 C CA . TRP A 1 80 ? 32.666 -13.948 -32.671 1.00 86.50 80 TRP A CA 1
ATOM 690 C C . TRP A 1 80 ? 32.998 -14.889 -31.505 1.00 86.50 80 TRP A C 1
ATOM 692 O O . TRP A 1 80 ? 33.526 -14.429 -30.495 1.00 86.50 80 TRP A O 1
ATOM 702 N N . THR A 1 81 ? 32.713 -16.190 -31.609 1.00 88.12 81 THR A N 1
ATOM 703 C CA . THR A 1 81 ? 33.057 -17.167 -30.566 1.00 88.12 81 THR A CA 1
ATOM 704 C C . THR A 1 81 ? 33.602 -18.456 -31.162 1.00 88.12 81 THR A C 1
ATOM 706 O O . THR A 1 81 ? 33.173 -18.901 -32.219 1.00 88.12 81 THR A O 1
ATOM 709 N N . LYS A 1 82 ? 34.556 -19.066 -30.454 1.00 88.94 82 LYS A N 1
ATOM 710 C CA . LYS A 1 82 ? 35.058 -20.416 -30.753 1.00 88.94 82 LYS A CA 1
ATOM 711 C C . LYS A 1 82 ? 34.261 -21.508 -30.037 1.00 88.94 82 LYS A C 1
ATOM 713 O O . LYS A 1 82 ? 34.508 -22.682 -30.269 1.00 88.94 82 LYS A O 1
ATOM 718 N N . THR A 1 83 ? 33.384 -21.132 -29.108 1.00 90.25 83 THR A N 1
ATOM 719 C CA . THR A 1 83 ? 32.549 -22.077 -28.370 1.00 90.25 83 THR A CA 1
ATOM 720 C C . THR A 1 83 ? 31.416 -22.561 -29.257 1.00 90.25 83 THR A C 1
ATOM 722 O O . THR A 1 83 ? 30.790 -21.753 -29.943 1.00 90.25 83 THR A O 1
ATOM 725 N N . ASP A 1 84 ? 31.119 -23.855 -29.178 1.00 92.56 84 ASP A N 1
ATOM 726 C CA . ASP A 1 84 ? 29.976 -24.434 -29.873 1.00 92.56 84 ASP A CA 1
ATOM 727 C C . ASP A 1 84 ? 28.670 -23.736 -29.460 1.00 92.56 84 ASP A C 1
ATOM 729 O O . ASP A 1 84 ? 28.483 -23.302 -28.314 1.00 92.56 84 ASP A O 1
ATOM 733 N N . ILE A 1 85 ? 27.766 -23.582 -30.422 1.00 95.19 85 ILE A N 1
ATOM 734 C CA . ILE A 1 85 ? 26.455 -22.975 -30.177 1.00 95.19 85 ILE A CA 1
ATOM 735 C C . ILE A 1 85 ? 25.479 -24.041 -29.700 1.00 95.19 85 ILE A C 1
ATOM 737 O O . ILE A 1 85 ? 24.733 -23.814 -28.749 1.00 95.19 85 ILE A O 1
ATOM 741 N N . PHE A 1 86 ? 25.543 -25.219 -30.314 1.00 96.56 86 PHE A N 1
ATOM 742 C CA . PHE A 1 86 ? 24.816 -26.409 -29.906 1.00 96.56 86 PHE A CA 1
ATOM 743 C C . PHE A 1 86 ? 25.790 -27.512 -29.498 1.00 96.56 86 PHE A C 1
ATOM 745 O O . PHE A 1 86 ? 26.903 -27.594 -30.006 1.00 96.56 86 PHE A O 1
ATOM 752 N N . SER A 1 87 ? 25.368 -28.364 -28.572 1.00 95.69 87 SER A N 1
ATOM 753 C CA . SER A 1 87 ? 26.126 -29.530 -28.120 1.00 95.69 87 SER A CA 1
ATOM 754 C C . SER A 1 87 ? 25.191 -30.725 -27.989 1.00 95.69 87 SER A C 1
ATOM 756 O O . SER A 1 87 ? 24.063 -30.575 -27.520 1.00 95.69 87 SER A O 1
ATOM 758 N N . SER A 1 88 ? 25.660 -31.912 -28.371 1.00 95.44 88 SER A N 1
ATOM 759 C CA . SER A 1 88 ? 24.981 -33.187 -28.098 1.00 95.44 88 SER A CA 1
ATOM 760 C C . SER A 1 88 ? 25.087 -33.596 -26.626 1.00 95.44 88 SER A C 1
ATOM 762 O O . SER A 1 88 ? 24.261 -34.344 -26.114 1.00 95.44 88 SER A O 1
ATOM 764 N N . GLU A 1 89 ? 26.089 -33.073 -25.922 1.00 94.12 89 GLU A N 1
ATOM 765 C CA . GLU A 1 89 ? 26.331 -33.351 -24.512 1.00 94.12 89 GLU A CA 1
ATOM 766 C C . GLU A 1 89 ? 25.962 -32.155 -23.638 1.00 94.12 89 GLU A C 1
ATOM 768 O O . GLU A 1 89 ? 26.151 -30.990 -24.011 1.00 94.12 89 GLU A O 1
ATOM 773 N N . LYS A 1 90 ? 25.493 -32.441 -22.423 1.00 92.25 90 LYS A N 1
ATOM 774 C CA . LYS A 1 90 ? 25.213 -31.413 -21.426 1.00 92.25 90 LYS A CA 1
ATOM 775 C C . LYS A 1 90 ? 26.515 -30.753 -20.969 1.00 92.25 90 LYS A C 1
ATOM 777 O O . LYS A 1 90 ? 27.389 -31.409 -20.408 1.00 92.25 90 LYS A O 1
ATOM 782 N N . ARG A 1 91 ? 26.602 -29.433 -21.133 1.00 91.00 91 ARG A N 1
ATOM 783 C CA . ARG A 1 91 ? 27.745 -28.604 -20.717 1.00 91.00 91 ARG A CA 1
ATOM 784 C C . ARG A 1 91 ? 27.293 -27.448 -19.827 1.00 91.00 91 ARG A C 1
ATOM 786 O O . ARG A 1 91 ? 26.113 -27.098 -19.777 1.00 91.00 91 ARG A O 1
ATOM 793 N N . THR A 1 92 ? 28.239 -26.831 -19.126 1.00 85.12 92 THR A N 1
ATOM 794 C CA . THR A 1 92 ? 27.992 -25.608 -18.349 1.00 85.12 92 THR A CA 1
ATOM 795 C C . THR A 1 92 ? 27.480 -24.502 -19.269 1.00 85.12 92 THR A C 1
ATOM 797 O O . THR A 1 92 ? 28.090 -24.247 -20.301 1.00 85.12 92 THR A O 1
ATOM 800 N N . ASN A 1 93 ? 26.387 -23.838 -18.880 1.00 85.94 93 ASN A N 1
ATOM 801 C CA . ASN A 1 93 ? 25.695 -22.761 -19.621 1.00 85.94 93 ASN A CA 1
ATOM 802 C C . ASN A 1 93 ? 24.874 -23.198 -20.820 1.00 85.94 93 ASN A C 1
ATOM 804 O O . ASN A 1 93 ? 24.323 -22.348 -21.515 1.00 85.94 93 ASN A O 1
ATOM 808 N N . TYR A 1 94 ? 24.743 -24.501 -21.035 1.00 93.38 94 TYR A N 1
ATOM 809 C CA . TYR A 1 94 ? 23.904 -25.017 -22.092 1.00 93.38 94 TYR A CA 1
ATOM 810 C C . TYR A 1 94 ? 22.552 -25.426 -21.520 1.00 93.38 94 TYR A C 1
ATOM 812 O O . TYR A 1 94 ? 22.471 -26.129 -20.509 1.00 93.38 94 TYR A O 1
ATOM 820 N N . THR A 1 95 ? 21.486 -24.983 -22.173 1.00 93.56 95 THR A N 1
ATOM 821 C CA . THR A 1 95 ? 20.112 -25.286 -21.779 1.00 93.56 95 THR A CA 1
ATOM 822 C C . THR A 1 95 ? 19.504 -26.286 -22.765 1.00 93.56 95 THR A C 1
ATOM 824 O O . THR A 1 95 ? 19.756 -26.156 -23.964 1.00 93.56 95 THR A O 1
ATOM 827 N N . PRO A 1 96 ? 18.742 -27.298 -22.302 1.00 95.81 96 PRO A N 1
ATOM 828 C CA . PRO A 1 96 ? 18.173 -28.315 -23.186 1.00 95.81 96 PRO A CA 1
ATOM 829 C C . PRO A 1 96 ? 17.297 -27.722 -24.297 1.00 95.81 96 PRO A C 1
ATOM 831 O O . PRO A 1 96 ? 16.471 -26.846 -24.035 1.00 95.81 96 PRO A O 1
ATOM 834 N N . PHE A 1 97 ? 17.456 -28.239 -25.514 1.00 96.00 97 PHE A N 1
ATOM 835 C CA . PHE A 1 97 ? 16.624 -27.945 -26.676 1.00 96.00 97 PHE A CA 1
ATOM 836 C C . PHE A 1 97 ? 16.519 -29.200 -27.556 1.00 96.00 97 PHE A C 1
ATOM 838 O O . PHE A 1 97 ? 17.487 -29.580 -28.213 1.00 96.00 97 PHE A O 1
ATOM 845 N N . ARG A 1 98 ? 15.343 -29.843 -27.568 1.00 93.38 98 ARG A N 1
ATOM 846 C CA . ARG A 1 98 ? 15.144 -31.182 -28.161 1.00 93.38 98 ARG A CA 1
ATOM 847 C C . ARG A 1 98 ? 16.165 -32.189 -27.598 1.00 93.38 98 ARG A C 1
ATOM 849 O O . ARG A 1 98 ? 16.338 -32.244 -26.382 1.00 93.38 98 ARG A O 1
ATOM 856 N N . ASP A 1 99 ? 16.835 -32.938 -28.473 1.00 94.25 99 ASP A N 1
ATOM 857 C CA . ASP A 1 99 ? 17.887 -33.910 -28.138 1.00 94.25 99 ASP A CA 1
ATOM 858 C C . ASP A 1 99 ? 19.284 -33.270 -28.032 1.00 94.25 99 ASP A C 1
ATOM 860 O O . ASP A 1 99 ? 20.285 -33.968 -27.879 1.00 94.25 99 ASP A O 1
ATOM 864 N N . LEU A 1 100 ? 19.367 -31.941 -28.139 1.00 96.62 100 LEU A N 1
ATOM 865 C CA . LEU A 1 100 ? 20.597 -31.163 -28.041 1.00 96.62 100 LEU A CA 1
ATOM 866 C C . LEU A 1 100 ? 20.537 -30.200 -26.848 1.00 96.62 100 LEU A C 1
ATOM 868 O O . LEU A 1 100 ? 19.546 -30.082 -26.123 1.00 96.62 100 LEU A O 1
ATOM 872 N N . TYR A 1 101 ? 21.620 -29.458 -26.661 1.00 96.25 101 TYR A N 1
ATOM 873 C CA . TYR A 1 101 ? 21.704 -28.366 -25.709 1.00 96.25 101 TYR A CA 1
ATOM 874 C C . TYR A 1 101 ? 22.183 -27.095 -26.419 1.00 96.25 101 TYR A C 1
ATOM 876 O O . TYR A 1 101 ? 23.164 -27.136 -27.158 1.00 96.25 101 TYR A O 1
ATOM 884 N N . LEU A 1 102 ? 21.511 -25.966 -26.185 1.00 95.75 102 LEU A N 1
ATOM 885 C CA . LEU A 1 102 ? 21.871 -24.645 -26.710 1.00 95.75 102 LEU A CA 1
ATOM 886 C C . LEU A 1 102 ? 22.733 -23.894 -25.697 1.00 95.75 102 LEU A C 1
ATOM 888 O O . LEU A 1 102 ? 22.328 -23.735 -24.546 1.00 95.75 102 LEU A O 1
ATOM 892 N N . ASN A 1 103 ? 23.857 -23.336 -26.132 1.00 92.50 103 ASN A N 1
ATOM 893 C CA . ASN A 1 103 ? 24.667 -22.438 -25.324 1.00 92.50 103 ASN A CA 1
ATOM 894 C C . ASN A 1 103 ? 23.917 -21.131 -25.035 1.00 92.50 103 ASN A C 1
ATOM 896 O O . ASN A 1 103 ? 23.743 -20.272 -25.895 1.00 92.50 103 ASN A O 1
ATOM 900 N N . THR A 1 104 ? 23.501 -20.950 -23.793 1.00 84.19 104 THR A N 1
ATOM 901 C CA . THR A 1 104 ? 22.815 -19.759 -23.300 1.00 84.19 104 THR A CA 1
ATOM 902 C C . THR A 1 104 ? 23.775 -18.993 -22.398 1.00 84.19 104 THR A C 1
ATOM 904 O O . THR A 1 104 ? 23.735 -19.119 -21.175 1.00 84.19 104 THR A O 1
ATOM 907 N N . ASN A 1 105 ? 24.692 -18.251 -23.029 1.00 76.69 105 ASN A N 1
ATOM 908 C CA . ASN A 1 105 ? 25.726 -17.448 -22.369 1.00 76.69 105 ASN A CA 1
ATOM 909 C C . ASN A 1 105 ? 25.184 -16.580 -21.211 1.00 76.69 105 ASN A C 1
ATOM 911 O O . ASN A 1 105 ? 24.037 -16.134 -21.224 1.00 76.69 105 ASN A O 1
ATOM 915 N N . HIS A 1 106 ? 26.044 -16.287 -20.229 1.00 75.44 106 HIS A N 1
ATOM 916 C CA . HIS A 1 106 ? 25.647 -15.629 -18.977 1.00 75.44 106 HIS A CA 1
ATOM 917 C C . HIS A 1 106 ? 25.307 -14.140 -19.075 1.00 75.44 106 HIS A C 1
ATOM 919 O O . HIS A 1 106 ? 24.533 -13.651 -18.253 1.00 75.44 106 HIS A O 1
ATOM 925 N N . THR A 1 107 ? 25.918 -13.396 -20.001 1.00 89.00 107 THR A N 1
ATOM 926 C CA . THR A 1 107 ? 25.725 -11.940 -20.062 1.00 89.00 107 THR A CA 1
ATOM 927 C C . THR A 1 107 ? 24.655 -11.569 -21.078 1.00 89.00 107 THR A C 1
ATOM 929 O O . THR A 1 107 ? 24.506 -12.216 -22.116 1.00 89.00 107 THR A O 1
ATOM 932 N N . SER A 1 108 ? 23.936 -10.484 -20.797 1.00 91.62 108 SER A N 1
ATOM 933 C CA . SER A 1 108 ? 22.890 -9.941 -21.666 1.00 91.62 108 SER A CA 1
ATOM 934 C C . SER A 1 108 ? 23.392 -9.657 -23.088 1.00 91.62 108 SER A C 1
ATOM 936 O O . SER A 1 108 ? 22.697 -9.951 -24.057 1.00 91.62 108 SER A O 1
ATOM 938 N N . ALA A 1 109 ? 24.629 -9.158 -23.222 1.00 92.19 109 ALA A N 1
ATOM 939 C CA . ALA A 1 109 ? 25.263 -8.905 -24.516 1.00 92.19 109 ALA A CA 1
ATOM 940 C C . ALA A 1 109 ? 25.438 -10.195 -25.332 1.00 92.19 109 ALA A C 1
ATOM 942 O O . ALA A 1 109 ? 24.963 -10.283 -26.462 1.00 92.19 109 ALA A O 1
ATOM 943 N N . HIS A 1 110 ? 26.040 -11.233 -24.743 1.00 90.88 110 HIS A N 1
ATOM 944 C CA . HIS A 1 110 ? 26.245 -12.505 -25.438 1.00 90.88 110 HIS A CA 1
ATOM 945 C C . HIS A 1 110 ? 24.931 -13.232 -25.739 1.00 90.88 110 HIS A C 1
ATOM 947 O O . HIS A 1 110 ? 24.835 -13.922 -26.753 1.00 90.88 110 HIS A O 1
ATOM 953 N N . ALA A 1 111 ? 23.919 -13.095 -24.880 1.00 92.56 111 ALA A N 1
ATOM 954 C CA . ALA A 1 111 ? 22.598 -13.647 -25.145 1.00 92.56 111 ALA A CA 1
ATOM 955 C C . ALA A 1 111 ? 21.933 -12.973 -26.356 1.00 92.56 111 ALA A C 1
ATOM 957 O O . ALA A 1 111 ? 21.401 -13.673 -27.215 1.00 92.56 111 ALA A O 1
ATOM 958 N N . MET A 1 112 ? 22.020 -11.642 -26.473 1.00 94.88 112 MET A N 1
ATOM 959 C CA . MET A 1 112 ? 21.539 -10.921 -27.655 1.00 94.88 112 MET A CA 1
ATOM 960 C C . MET A 1 112 ? 22.318 -11.307 -28.916 1.00 94.88 112 MET A C 1
ATOM 962 O O . MET A 1 112 ? 21.710 -11.616 -29.937 1.00 94.88 112 MET A O 1
ATOM 966 N N . MET A 1 113 ? 23.650 -11.373 -28.842 1.00 93.38 113 MET A N 1
ATOM 967 C CA . MET A 1 113 ? 24.480 -11.812 -29.971 1.00 93.38 113 MET A CA 1
ATOM 968 C C . MET A 1 113 ? 24.138 -13.238 -30.415 1.00 93.38 113 MET A C 1
ATOM 970 O O . MET A 1 113 ? 24.146 -13.534 -31.610 1.00 93.38 113 MET A O 1
ATOM 974 N N . ASN A 1 114 ? 23.793 -14.119 -29.471 1.00 93.69 114 ASN A N 1
ATOM 975 C CA . ASN A 1 114 ? 23.298 -15.453 -29.787 1.00 93.69 114 ASN A CA 1
ATOM 976 C C . ASN A 1 114 ? 21.927 -15.395 -30.479 1.00 93.69 114 ASN A C 1
ATOM 978 O O . ASN A 1 114 ? 21.758 -16.020 -31.517 1.00 93.69 114 ASN A O 1
ATOM 982 N N . ILE A 1 115 ? 20.977 -14.592 -29.985 1.00 95.50 115 ILE A N 1
ATOM 983 C CA . ILE A 1 115 ? 19.678 -14.383 -30.652 1.00 95.50 115 ILE A CA 1
ATOM 984 C C . ILE A 1 115 ? 19.878 -13.893 -32.095 1.00 95.50 115 ILE A C 1
ATOM 986 O O . ILE A 1 115 ? 19.297 -14.458 -33.017 1.00 95.50 115 ILE A O 1
ATOM 990 N N . GLN A 1 116 ? 20.734 -12.894 -32.312 1.00 95.75 116 GLN A N 1
ATOM 991 C CA . GLN A 1 116 ? 21.064 -12.387 -33.649 1.00 95.75 116 GLN A CA 1
ATOM 992 C C . GLN A 1 116 ? 21.694 -13.472 -34.537 1.00 95.75 116 GLN A C 1
ATOM 994 O O . GLN A 1 116 ? 21.381 -13.556 -35.724 1.00 95.75 116 GLN A O 1
ATOM 999 N N . GLY A 1 117 ? 22.573 -14.306 -33.973 1.00 95.06 117 GLY A N 1
ATOM 1000 C CA . GLY A 1 117 ? 23.184 -15.443 -34.662 1.00 95.06 117 GLY A CA 1
ATOM 1001 C C . GLY A 1 117 ? 22.161 -16.502 -35.076 1.00 95.06 117 GLY A C 1
ATOM 1002 O O . GLY A 1 117 ? 22.167 -16.933 -36.227 1.00 95.06 117 GLY A O 1
ATOM 1003 N N . LEU A 1 118 ? 21.235 -16.852 -34.180 1.00 95.88 118 LEU A N 1
ATOM 1004 C CA . LEU A 1 118 ? 20.138 -17.775 -34.465 1.00 95.88 118 LEU A CA 1
ATOM 1005 C C . LEU A 1 118 ? 19.223 -17.220 -35.559 1.00 95.88 118 LEU A C 1
ATOM 1007 O O . LEU A 1 118 ? 18.956 -17.916 -36.531 1.00 95.88 118 LEU A O 1
ATOM 1011 N N . LEU A 1 119 ? 18.803 -15.957 -35.466 1.00 96.81 119 LEU A N 1
ATOM 1012 C CA . LEU A 1 119 ? 17.975 -15.323 -36.500 1.00 96.81 119 LEU A CA 1
ATOM 1013 C C . LEU A 1 119 ? 18.652 -15.400 -37.876 1.00 96.81 119 LEU A C 1
ATOM 1015 O O . LEU A 1 119 ? 18.025 -15.827 -38.844 1.00 96.81 119 LEU A O 1
ATOM 1019 N N . LYS A 1 120 ? 19.957 -15.104 -37.955 1.00 95.44 120 LYS A N 1
ATOM 1020 C CA . LYS A 1 120 ? 20.735 -15.252 -39.196 1.00 95.44 120 LYS A CA 1
ATOM 1021 C C . LYS A 1 120 ? 20.799 -16.700 -39.685 1.00 95.44 120 LYS A C 1
ATOM 1023 O O . LYS A 1 120 ? 20.612 -16.932 -40.873 1.00 95.44 120 LYS A O 1
ATOM 1028 N N . ALA A 1 121 ? 21.020 -17.671 -38.798 1.00 95.81 121 ALA A N 1
ATOM 1029 C CA . ALA A 1 121 ? 21.078 -19.091 -39.161 1.00 95.81 121 ALA A CA 1
ATOM 1030 C C . ALA A 1 121 ? 19.747 -19.623 -39.732 1.00 95.81 121 ALA A C 1
ATOM 1032 O O . ALA A 1 121 ? 19.739 -20.556 -40.537 1.00 95.81 121 ALA A O 1
ATOM 1033 N N . TYR A 1 122 ? 18.627 -19.013 -39.339 1.00 96.62 122 TYR A N 1
ATOM 1034 C CA . TYR A 1 122 ? 17.288 -19.279 -39.871 1.00 96.62 122 TYR A CA 1
ATOM 1035 C C . TYR A 1 122 ? 16.886 -18.331 -41.017 1.00 96.62 122 TYR A C 1
ATOM 1037 O O . TYR A 1 122 ? 15.727 -18.327 -41.425 1.00 96.62 122 TYR A O 1
ATOM 1045 N N . ASN A 1 123 ? 17.834 -17.568 -41.577 1.00 95.88 123 ASN A N 1
ATOM 1046 C CA . ASN A 1 123 ? 17.637 -16.624 -42.684 1.00 95.88 123 ASN A CA 1
ATOM 1047 C C . ASN A 1 123 ? 16.616 -15.509 -42.395 1.00 95.88 123 ASN A C 1
ATOM 1049 O O . ASN A 1 123 ? 15.898 -15.064 -43.292 1.00 95.88 123 ASN A O 1
ATOM 1053 N N . ILE A 1 124 ? 16.549 -15.042 -41.147 1.00 96.81 124 ILE A N 1
ATOM 1054 C CA . ILE A 1 124 ? 15.662 -13.952 -40.737 1.00 96.81 124 ILE A CA 1
ATOM 1055 C C . ILE A 1 124 ? 16.400 -12.609 -40.797 1.00 96.81 124 ILE A C 1
ATOM 1057 O O . ILE A 1 124 ? 17.426 -12.451 -40.126 1.00 96.81 124 ILE A O 1
ATOM 1061 N N . PRO A 1 125 ? 15.880 -11.621 -41.554 1.00 96.56 125 PRO A N 1
ATOM 1062 C CA . PRO A 1 125 ? 16.460 -10.284 -41.597 1.00 96.56 125 PRO A CA 1
ATOM 1063 C C . PRO A 1 125 ? 16.295 -9.560 -40.254 1.00 96.56 125 PRO A C 1
ATOM 1065 O O . PRO A 1 125 ? 15.181 -9.416 -39.740 1.00 96.56 125 PRO A O 1
ATOM 1068 N N . LEU A 1 126 ? 17.407 -9.096 -39.679 1.00 96.62 126 LEU A N 1
ATOM 1069 C CA . LEU A 1 126 ? 17.429 -8.482 -38.347 1.00 96.62 126 LEU A CA 1
ATOM 1070 C C . LEU A 1 126 ? 16.673 -7.150 -38.308 1.00 96.62 126 LEU A C 1
ATOM 1072 O O . LEU A 1 126 ? 16.031 -6.844 -37.312 1.00 96.62 126 LEU A O 1
ATOM 1076 N N . GLU A 1 127 ? 16.684 -6.393 -39.401 1.00 96.38 127 GLU A N 1
ATOM 1077 C CA . GLU A 1 127 ? 15.972 -5.124 -39.561 1.00 96.38 127 GLU A CA 1
ATOM 1078 C C . GLU A 1 127 ? 14.441 -5.268 -39.532 1.00 96.38 127 GLU A C 1
ATOM 1080 O O . GLU A 1 127 ? 13.730 -4.285 -39.339 1.00 96.38 127 GLU A O 1
ATOM 1085 N N . LYS A 1 128 ? 13.922 -6.491 -39.709 1.00 96.69 128 LYS A N 1
ATOM 1086 C CA . LYS A 1 128 ? 12.489 -6.803 -39.586 1.00 96.69 128 LYS A CA 1
ATOM 1087 C C . LYS A 1 128 ? 12.094 -7.258 -38.182 1.00 96.69 128 LYS A C 1
ATOM 1089 O O . LYS A 1 128 ? 10.913 -7.480 -37.926 1.00 96.69 128 LYS A O 1
ATOM 1094 N N . CYS A 1 129 ? 13.065 -7.453 -37.296 1.00 97.69 129 CYS A N 1
ATOM 1095 C CA . CYS A 1 129 ? 12.827 -7.897 -35.933 1.00 97.69 129 CYS A CA 1
ATOM 1096 C C . CYS A 1 129 ? 12.619 -6.693 -35.015 1.00 97.69 129 CYS A C 1
ATOM 1098 O O . CYS A 1 129 ? 13.399 -5.744 -35.031 1.00 97.69 129 CYS A O 1
ATOM 1100 N N . TYR A 1 130 ? 11.608 -6.770 -34.158 1.00 97.75 130 TYR A N 1
ATOM 1101 C CA . TYR A 1 130 ? 11.353 -5.785 -33.115 1.00 97.75 130 TYR A CA 1
ATOM 1102 C C . TYR A 1 130 ? 11.696 -6.379 -31.751 1.00 97.75 130 TYR A C 1
ATOM 1104 O O . TYR A 1 130 ? 11.273 -7.493 -31.432 1.00 97.75 130 TYR A O 1
ATOM 1112 N N . PHE A 1 131 ? 12.469 -5.652 -30.944 1.00 97.75 131 PHE A N 1
ATOM 1113 C CA . PHE A 1 131 ? 12.927 -6.136 -29.645 1.00 97.75 131 PHE A CA 1
ATOM 1114 C C . PHE A 1 131 ? 12.871 -5.030 -28.595 1.00 97.75 131 PHE A C 1
ATOM 1116 O O . PHE A 1 131 ? 13.430 -3.952 -28.782 1.00 97.75 131 PHE A O 1
ATOM 1123 N N . LEU A 1 132 ? 12.246 -5.325 -27.456 1.00 97.75 132 LEU A N 1
ATOM 1124 C CA . LEU A 1 132 ? 12.216 -4.450 -26.292 1.00 97.75 132 LEU A CA 1
ATOM 1125 C C . LEU A 1 132 ? 13.041 -5.028 -25.148 1.00 97.75 132 LEU A C 1
ATOM 1127 O O . LEU A 1 132 ? 12.872 -6.186 -24.751 1.00 97.75 132 LEU A O 1
ATOM 1131 N N . ILE A 1 133 ? 13.874 -4.173 -24.563 1.00 96.25 133 ILE A N 1
ATOM 1132 C CA . ILE A 1 133 ? 14.619 -4.444 -23.333 1.0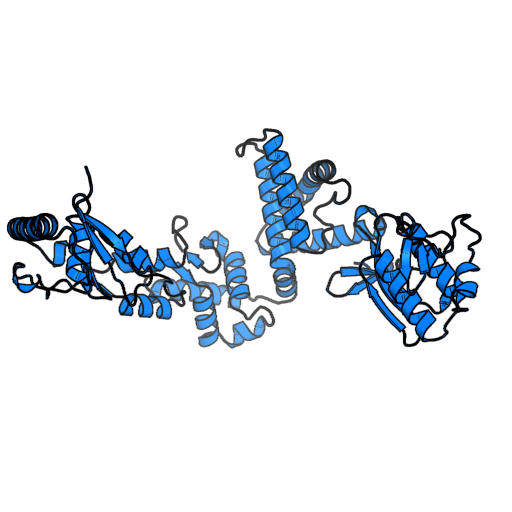0 96.25 133 ILE A CA 1
ATOM 1133 C C . ILE A 1 133 ? 14.174 -3.498 -22.222 1.00 96.25 133 ILE A C 1
ATOM 1135 O O . ILE A 1 133 ? 13.740 -2.374 -22.470 1.00 96.25 133 ILE A O 1
ATOM 1139 N N . ARG A 1 134 ? 14.347 -3.920 -20.972 1.00 93.31 134 ARG A N 1
ATOM 1140 C CA . ARG A 1 134 ? 14.317 -3.022 -19.816 1.00 93.31 134 ARG A CA 1
ATOM 1141 C C . ARG A 1 134 ? 15.739 -2.834 -19.307 1.00 93.31 134 ARG A C 1
ATOM 1143 O O . ARG A 1 134 ? 16.484 -3.803 -19.155 1.00 93.31 134 ARG A O 1
ATOM 1150 N N . ARG A 1 135 ? 16.105 -1.586 -19.035 1.00 91.38 135 ARG A N 1
ATOM 1151 C CA . ARG A 1 135 ? 17.393 -1.224 -18.439 1.00 91.38 135 ARG A CA 1
ATOM 1152 C C . ARG A 1 135 ? 17.238 -1.111 -16.929 1.00 91.38 135 ARG A C 1
ATOM 1154 O O . ARG A 1 135 ? 16.217 -0.627 -16.444 1.00 91.38 135 ARG A O 1
ATOM 1161 N N . HIS A 1 136 ? 18.238 -1.572 -16.189 1.00 87.62 136 HIS A N 1
ATOM 1162 C CA . HIS A 1 136 ? 18.403 -1.158 -14.805 1.00 87.62 136 HIS A CA 1
ATOM 1163 C C . HIS A 1 136 ? 18.736 0.338 -14.755 1.00 87.62 136 HIS A C 1
ATOM 1165 O O . HIS A 1 136 ? 19.318 0.870 -15.700 1.00 87.62 136 HIS A O 1
ATOM 1171 N N . ILE A 1 137 ? 18.399 1.018 -13.657 1.00 85.56 137 ILE A N 1
ATOM 1172 C CA . ILE A 1 137 ? 18.551 2.479 -13.546 1.00 85.56 137 ILE A CA 1
ATOM 1173 C C . ILE A 1 137 ? 19.997 2.921 -13.767 1.00 85.56 137 ILE A C 1
ATOM 1175 O O . ILE A 1 137 ? 20.246 3.890 -14.477 1.00 85.56 137 ILE A O 1
ATOM 1179 N N . SER A 1 138 ? 20.963 2.194 -13.217 1.00 84.25 138 SER A N 1
ATOM 1180 C CA . SER A 1 138 ? 22.396 2.436 -13.431 1.00 84.25 138 SER A CA 1
ATOM 1181 C C . SER A 1 138 ? 22.828 2.355 -14.901 1.00 84.25 138 SER A C 1
ATOM 1183 O O . SER A 1 138 ? 23.744 3.081 -15.286 1.00 84.25 138 SER A O 1
ATOM 1185 N N . ALA A 1 139 ? 22.144 1.557 -15.725 1.00 88.56 139 ALA A N 1
ATOM 1186 C CA . ALA A 1 139 ? 22.400 1.401 -17.159 1.00 88.56 139 ALA A CA 1
ATOM 1187 C C . ALA A 1 139 ? 21.527 2.304 -18.055 1.00 88.56 139 ALA A C 1
ATOM 1189 O O . ALA A 1 139 ? 21.616 2.239 -19.291 1.00 88.56 139 ALA A O 1
ATOM 1190 N N . GLU A 1 140 ? 20.664 3.142 -17.469 1.00 89.88 140 GLU A N 1
ATOM 1191 C CA . GLU A 1 140 ? 19.908 4.136 -18.226 1.00 89.88 140 GLU A CA 1
ATOM 1192 C C . GLU A 1 140 ? 20.810 5.304 -18.675 1.00 89.88 140 GLU A C 1
ATOM 1194 O O . GLU A 1 140 ? 21.685 5.750 -17.920 1.00 89.88 140 GLU A O 1
ATOM 1199 N N . PRO A 1 141 ? 20.590 5.852 -19.889 1.00 91.44 141 PRO A N 1
ATOM 1200 C CA . PRO A 1 141 ? 21.309 7.032 -20.353 1.00 91.44 141 PRO A CA 1
ATOM 1201 C C . PRO A 1 141 ? 21.177 8.211 -19.381 1.00 91.44 141 PRO A C 1
ATOM 1203 O O . PRO A 1 141 ? 20.111 8.461 -18.817 1.00 91.44 141 PRO A O 1
ATOM 1206 N N . GLU A 1 142 ? 22.250 8.986 -19.222 1.00 91.69 142 GLU A N 1
ATOM 1207 C CA . GLU A 1 142 ? 22.291 10.103 -18.267 1.00 91.69 142 GLU A CA 1
ATOM 1208 C C . GLU A 1 142 ? 21.213 11.164 -18.533 1.00 91.69 142 GLU A C 1
ATOM 1210 O O . GLU A 1 142 ? 20.621 11.704 -17.601 1.00 91.69 142 GLU A O 1
ATOM 1215 N N . GLU A 1 143 ? 20.914 11.432 -19.804 1.00 93.56 143 GLU A N 1
ATOM 1216 C CA . GLU A 1 143 ? 19.845 12.348 -20.212 1.00 93.56 143 GLU A CA 1
ATOM 1217 C C . GLU A 1 143 ? 18.458 11.853 -19.773 1.00 93.56 143 GLU A C 1
ATOM 1219 O O . GLU A 1 143 ? 17.656 12.634 -19.260 1.00 93.56 143 GLU A O 1
ATOM 1224 N N . VAL A 1 144 ? 18.209 10.543 -19.883 1.00 93.12 144 VAL A N 1
ATOM 1225 C CA . VAL A 1 144 ? 16.950 9.916 -19.460 1.00 93.12 144 VAL A CA 1
ATOM 1226 C C . VAL A 1 144 ? 16.795 10.011 -17.943 1.00 93.12 144 VAL A C 1
ATOM 1228 O O . VAL A 1 144 ? 15.783 10.522 -17.463 1.00 93.12 144 VAL A O 1
ATOM 1231 N N . LYS A 1 145 ? 17.832 9.635 -17.180 1.00 92.06 145 LYS A N 1
ATOM 1232 C CA . LYS A 1 145 ? 17.835 9.754 -15.711 1.00 92.06 145 LYS A CA 1
ATOM 1233 C C . LYS A 1 145 ? 17.574 11.189 -15.256 1.00 92.06 145 LYS A C 1
ATOM 1235 O O . LYS A 1 145 ? 16.764 11.413 -14.358 1.00 92.06 145 LYS A O 1
ATOM 1240 N N . LYS A 1 146 ? 18.221 12.176 -15.888 1.00 93.50 146 LYS A N 1
ATOM 1241 C CA . LYS A 1 146 ? 18.005 13.600 -15.586 1.00 93.50 146 LYS A CA 1
ATOM 1242 C C . LYS A 1 146 ? 16.566 14.030 -15.853 1.00 93.50 146 LYS A C 1
ATOM 1244 O O . LYS A 1 146 ? 15.998 14.724 -15.010 1.00 93.50 146 LYS A O 1
ATOM 1249 N N . SER A 1 147 ? 15.976 13.606 -16.972 1.00 93.31 147 SER A N 1
ATOM 1250 C CA . SER A 1 147 ? 14.583 13.935 -17.285 1.00 93.31 147 SER A CA 1
ATOM 1251 C C . SER A 1 147 ? 13.612 13.310 -16.281 1.00 93.31 147 SER A C 1
ATOM 1253 O O . SER A 1 147 ? 12.768 14.026 -15.752 1.00 93.31 147 SER A O 1
ATOM 1255 N N . ILE A 1 148 ? 13.767 12.021 -15.955 1.00 91.81 148 ILE A N 1
ATOM 1256 C CA . ILE A 1 148 ? 12.923 11.330 -14.963 1.00 91.81 148 ILE A CA 1
ATOM 1257 C C . ILE A 1 148 ? 13.025 12.018 -13.606 1.00 91.81 148 ILE A C 1
ATOM 1259 O O . ILE A 1 148 ? 12.018 12.337 -12.980 1.00 91.81 148 ILE A O 1
ATOM 1263 N N . ARG A 1 149 ? 14.252 12.289 -13.156 1.00 94.06 149 ARG A N 1
ATOM 1264 C CA . ARG A 1 149 ? 14.501 12.963 -11.885 1.00 94.06 149 ARG A CA 1
ATOM 1265 C C . ARG A 1 149 ? 13.828 14.333 -11.831 1.00 94.06 149 ARG A 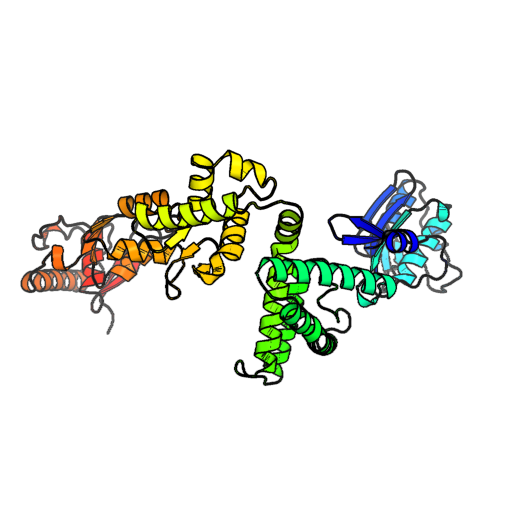C 1
ATOM 1267 O O . ARG A 1 149 ? 13.235 14.666 -10.808 1.00 94.06 149 ARG A O 1
ATOM 1274 N N . ALA A 1 150 ? 13.914 15.120 -12.903 1.00 94.50 150 ALA A N 1
ATOM 1275 C CA . ALA A 1 150 ? 13.271 16.428 -12.980 1.00 94.50 150 ALA A CA 1
ATOM 1276 C C . ALA A 1 150 ? 11.741 16.316 -12.875 1.00 94.50 150 ALA A C 1
ATOM 1278 O O . ALA A 1 150 ? 11.138 17.018 -12.062 1.00 94.50 150 ALA A O 1
ATOM 1279 N N . ASP A 1 151 ? 11.133 15.385 -13.615 1.00 91.81 151 ASP A N 1
ATOM 1280 C CA . ASP A 1 151 ? 9.689 15.138 -13.577 1.00 91.81 151 ASP A CA 1
ATOM 1281 C C . ASP A 1 151 ? 9.222 14.691 -12.184 1.00 91.81 151 ASP A C 1
ATOM 1283 O O . ASP A 1 151 ? 8.244 15.217 -11.645 1.00 91.81 151 ASP A O 1
ATOM 1287 N N . THR A 1 152 ? 9.942 13.747 -11.567 1.00 94.00 152 THR A N 1
ATOM 1288 C CA . THR A 1 152 ? 9.622 13.249 -10.225 1.00 94.00 152 THR A CA 1
ATOM 1289 C C . THR A 1 152 ? 9.753 14.357 -9.185 1.00 94.00 152 THR A C 1
ATOM 1291 O O . THR A 1 152 ? 8.867 14.504 -8.345 1.00 94.00 152 THR A O 1
ATOM 1294 N N . ILE A 1 153 ? 10.812 15.174 -9.239 1.00 96.25 153 ILE A N 1
ATOM 1295 C CA . ILE A 1 153 ? 10.991 16.312 -8.324 1.00 96.25 153 ILE A CA 1
ATOM 1296 C C . ILE A 1 153 ? 9.875 17.339 -8.510 1.00 96.25 153 ILE A C 1
ATOM 1298 O O . ILE A 1 153 ? 9.354 17.847 -7.515 1.00 96.25 153 ILE A O 1
ATOM 1302 N N . PHE A 1 154 ? 9.486 17.637 -9.750 1.00 94.19 154 PHE A N 1
ATOM 1303 C CA . PHE A 1 154 ? 8.387 18.554 -10.039 1.00 94.19 154 PHE A CA 1
ATOM 1304 C C . PHE A 1 154 ? 7.067 18.046 -9.438 1.00 94.19 154 PHE A C 1
ATOM 1306 O O . PHE A 1 154 ? 6.415 18.764 -8.675 1.00 94.19 154 PHE A O 1
ATOM 1313 N N . ALA A 1 155 ? 6.713 16.785 -9.698 1.00 93.75 155 ALA A N 1
ATOM 1314 C CA . ALA A 1 155 ? 5.503 16.163 -9.162 1.00 93.75 155 ALA A CA 1
ATOM 1315 C C . ALA A 1 155 ? 5.522 16.075 -7.624 1.00 93.75 155 ALA A C 1
ATOM 1317 O O . ALA A 1 155 ? 4.532 16.398 -6.961 1.00 93.75 155 ALA A O 1
ATOM 1318 N N . PHE A 1 156 ? 6.665 15.709 -7.040 1.00 95.94 156 PHE A N 1
ATOM 1319 C CA . PHE A 1 156 ? 6.848 15.667 -5.592 1.00 95.94 156 PHE A CA 1
ATOM 1320 C C . PHE A 1 156 ? 6.693 17.058 -4.968 1.00 95.94 156 PHE A C 1
ATOM 1322 O O . PHE A 1 156 ? 5.943 17.223 -4.005 1.00 95.94 156 PHE A O 1
ATOM 1329 N N . SER A 1 157 ? 7.316 18.080 -5.555 1.00 96.25 157 SER A N 1
ATOM 1330 C CA . SER A 1 157 ? 7.210 19.472 -5.099 1.00 96.25 157 SER A CA 1
ATOM 1331 C C . SER A 1 157 ? 5.764 19.964 -5.129 1.00 96.25 157 SER A C 1
ATOM 1333 O O . SER A 1 157 ? 5.292 20.550 -4.154 1.00 96.25 157 SER A O 1
ATOM 1335 N N . ARG A 1 158 ? 5.020 19.645 -6.194 1.00 93.38 158 ARG A N 1
ATOM 1336 C CA . ARG A 1 158 ? 3.591 19.964 -6.305 1.00 93.38 158 ARG A CA 1
ATOM 1337 C C . ARG A 1 158 ? 2.762 19.275 -5.221 1.00 93.38 158 ARG A C 1
ATOM 1339 O O . ARG A 1 158 ? 1.895 19.908 -4.622 1.00 93.38 158 ARG A O 1
ATOM 1346 N N . SER A 1 159 ? 3.062 18.014 -4.900 1.00 94.06 159 SER A N 1
ATOM 1347 C CA . SER A 1 159 ? 2.389 17.301 -3.801 1.00 94.06 159 SER A CA 1
ATOM 1348 C C . SER A 1 159 ? 2.616 17.965 -2.435 1.00 94.06 159 SER A C 1
ATOM 1350 O O . SER A 1 159 ? 1.697 18.049 -1.620 1.00 94.06 159 SER A O 1
ATOM 1352 N N . LEU A 1 160 ? 3.815 18.504 -2.192 1.00 94.19 160 LEU A N 1
ATOM 1353 C CA . LEU A 1 160 ? 4.132 19.241 -0.968 1.00 94.19 160 LEU A CA 1
ATOM 1354 C C . LEU A 1 160 ? 3.430 20.602 -0.928 1.00 94.19 160 LEU A C 1
ATOM 1356 O O . LEU A 1 160 ? 2.927 20.998 0.123 1.00 94.19 160 LEU A O 1
ATOM 1360 N N . GLN A 1 161 ? 3.349 21.298 -2.063 1.00 92.38 161 GLN A N 1
ATOM 1361 C CA . GLN A 1 161 ? 2.614 22.558 -2.168 1.00 92.38 161 GLN A CA 1
ATOM 1362 C C . GLN A 1 161 ? 1.129 22.363 -1.844 1.00 92.38 161 GLN A C 1
ATOM 1364 O O . GLN A 1 161 ? 0.563 23.142 -1.080 1.00 92.38 161 GLN A O 1
ATOM 1369 N N . LEU A 1 162 ? 0.518 21.284 -2.347 1.00 88.56 162 LEU A N 1
ATOM 1370 C CA . LEU A 1 162 ? -0.868 20.923 -2.030 1.00 88.56 162 LEU A CA 1
ATOM 1371 C C . LEU A 1 162 ? -1.077 20.711 -0.524 1.00 88.56 162 LEU A C 1
ATOM 1373 O O . LEU A 1 162 ? -2.112 21.091 0.006 1.00 88.56 162 LEU A O 1
ATOM 1377 N N . LYS A 1 163 ? -0.068 20.201 0.191 1.00 87.31 163 LYS A N 1
ATOM 1378 C CA . LYS A 1 163 ? -0.069 20.070 1.660 1.00 87.31 163 LYS A CA 1
ATOM 1379 C C . LYS A 1 163 ? 0.227 21.374 2.416 1.00 87.31 163 LYS A C 1
ATOM 1381 O O . LYS A 1 163 ? 0.396 21.350 3.635 1.00 87.31 163 LYS A O 1
ATOM 1386 N N . GLY A 1 164 ? 0.335 22.503 1.718 1.00 87.94 164 GLY A N 1
ATOM 1387 C CA . GLY A 1 164 ? 0.555 23.820 2.315 1.00 87.94 164 GLY A CA 1
ATOM 1388 C C . GLY A 1 164 ? 2.001 24.107 2.729 1.00 87.94 164 GLY A C 1
ATOM 1389 O O . GLY A 1 164 ? 2.227 24.962 3.588 1.00 87.94 164 GLY A O 1
ATOM 1390 N N . TYR A 1 165 ? 2.987 23.403 2.164 1.00 92.62 165 TYR A N 1
ATOM 1391 C CA . TYR A 1 165 ? 4.397 23.754 2.355 1.00 92.62 165 TYR A CA 1
ATOM 1392 C C . TYR A 1 165 ? 4.761 24.979 1.503 1.00 92.62 165 TYR A C 1
ATOM 1394 O O . TYR A 1 165 ? 4.357 25.077 0.346 1.00 92.62 165 TYR A O 1
ATOM 1402 N N . SER A 1 166 ? 5.545 25.905 2.065 1.00 95.44 166 SER A N 1
ATOM 1403 C CA . SER A 1 166 ? 6.074 27.055 1.322 1.00 95.44 166 SER A CA 1
ATOM 1404 C C . SER A 1 166 ? 7.162 26.632 0.333 1.00 95.44 166 SER A C 1
ATOM 1406 O O . SER A 1 166 ? 7.869 25.649 0.569 1.00 95.44 166 SER A O 1
ATOM 1408 N N . SER A 1 167 ? 7.344 27.409 -0.738 1.00 95.62 167 SER A N 1
ATOM 1409 C CA . SER A 1 167 ? 8.372 27.164 -1.759 1.00 95.62 167 SER A CA 1
ATOM 1410 C C . SER A 1 167 ? 9.776 27.018 -1.163 1.00 95.62 167 SER A C 1
ATOM 1412 O O . SER A 1 167 ? 10.485 26.075 -1.510 1.00 95.62 167 SER A O 1
ATOM 1414 N N . ASP A 1 168 ? 10.144 27.861 -0.192 1.00 96.50 168 ASP A N 1
ATOM 1415 C CA . ASP A 1 168 ? 11.446 27.783 0.490 1.00 96.50 168 ASP A CA 1
ATOM 1416 C C . ASP A 1 168 ? 11.629 26.448 1.216 1.00 96.50 168 ASP A C 1
ATOM 1418 O O . ASP A 1 168 ? 12.666 25.789 1.118 1.00 96.50 168 ASP A O 1
ATOM 1422 N N . ARG A 1 169 ? 10.585 26.001 1.926 1.00 96.06 169 ARG A N 1
ATOM 1423 C CA . ARG A 1 169 ? 10.623 24.740 2.666 1.00 96.06 169 ARG A CA 1
ATOM 1424 C C . ARG A 1 169 ? 10.675 23.541 1.724 1.00 96.06 169 ARG A C 1
ATOM 1426 O O . ARG A 1 169 ? 11.369 22.574 2.031 1.00 96.06 169 ARG A O 1
ATOM 1433 N N . ILE A 1 170 ? 9.973 23.604 0.595 1.00 97.38 170 ILE A N 1
ATOM 1434 C CA . ILE A 1 170 ? 10.042 22.588 -0.463 1.00 97.38 170 ILE A CA 1
ATOM 1435 C C . ILE A 1 170 ? 11.466 22.514 -1.020 1.00 97.38 170 ILE A C 1
ATOM 1437 O O . ILE A 1 170 ? 12.023 21.420 -1.097 1.00 97.38 170 ILE A O 1
ATOM 1441 N N . GLY A 1 171 ? 12.091 23.660 -1.308 1.00 96.81 171 GLY A N 1
ATOM 1442 C CA . GLY A 1 171 ? 13.481 23.732 -1.764 1.00 96.81 171 GLY A CA 1
ATOM 1443 C C . GLY A 1 171 ? 14.460 23.062 -0.796 1.00 96.81 171 GLY A C 1
ATOM 1444 O O . GLY A 1 171 ? 15.304 22.278 -1.225 1.00 96.81 171 GLY A O 1
ATOM 1445 N N . ILE A 1 172 ? 14.298 23.287 0.513 1.00 96.00 172 ILE A N 1
ATOM 1446 C CA . ILE A 1 172 ? 15.103 22.629 1.559 1.00 96.00 172 ILE A CA 1
ATOM 1447 C C . ILE A 1 172 ? 14.868 21.110 1.587 1.00 96.00 172 ILE A C 1
ATOM 1449 O O . ILE A 1 172 ? 15.812 20.333 1.712 1.00 96.00 172 ILE A O 1
ATOM 1453 N N . ILE A 1 173 ? 13.614 20.659 1.483 1.00 96.69 173 ILE A N 1
ATOM 1454 C CA . ILE A 1 173 ? 13.293 19.222 1.476 1.00 96.69 173 ILE A CA 1
ATOM 1455 C C . ILE A 1 173 ? 13.947 18.539 0.271 1.00 96.69 173 ILE A C 1
ATOM 1457 O O . ILE A 1 173 ? 14.584 17.501 0.432 1.00 96.69 173 ILE A O 1
ATOM 1461 N N . VAL A 1 174 ? 13.821 19.128 -0.921 1.00 97.19 174 VAL A N 1
ATOM 1462 C CA . VAL A 1 174 ? 14.404 18.584 -2.155 1.00 97.19 174 VAL A CA 1
ATOM 1463 C C . VAL A 1 174 ? 15.934 18.616 -2.106 1.00 97.19 174 VAL A C 1
ATOM 1465 O O . VAL A 1 174 ? 16.571 17.651 -2.522 1.00 97.19 174 VAL A O 1
ATOM 1468 N N . SER A 1 175 ? 16.550 19.671 -1.565 1.00 95.56 175 SER A N 1
ATOM 1469 C CA . SER A 1 175 ? 18.014 19.766 -1.489 1.00 95.56 175 SER A CA 1
ATOM 1470 C C . SER A 1 175 ? 18.630 18.738 -0.535 1.00 95.56 175 SER A C 1
ATOM 1472 O O . SER A 1 175 ? 19.691 18.190 -0.845 1.00 95.56 175 SER A O 1
ATOM 1474 N N . ASN A 1 176 ? 17.939 18.380 0.556 1.00 95.69 176 ASN A N 1
ATOM 1475 C CA . ASN A 1 176 ? 18.371 17.316 1.471 1.00 95.69 176 ASN A CA 1
ATOM 1476 C C . ASN A 1 176 ? 18.537 15.958 0.771 1.00 95.69 176 ASN A C 1
ATOM 1478 O O . ASN A 1 176 ? 19.359 15.144 1.200 1.00 95.69 176 ASN A O 1
ATOM 1482 N N . PHE A 1 177 ? 17.812 15.709 -0.327 1.00 96.25 177 PHE A N 1
ATOM 1483 C CA . PHE A 1 177 ? 17.958 14.462 -1.076 1.00 96.25 177 PHE A CA 1
ATOM 1484 C C . PHE A 1 177 ? 19.328 14.293 -1.729 1.00 96.25 177 PHE A C 1
ATOM 1486 O O . PHE A 1 177 ? 19.706 13.161 -2.003 1.00 96.25 177 PHE A O 1
ATOM 1493 N N . ARG A 1 178 ? 20.124 15.359 -1.896 1.00 93.44 178 ARG A N 1
ATOM 1494 C CA . ARG A 1 178 ? 21.530 15.226 -2.307 1.00 93.44 178 ARG A CA 1
ATOM 1495 C C . ARG A 1 178 ? 22.305 14.342 -1.327 1.00 93.44 178 ARG A C 1
ATOM 1497 O O . ARG A 1 178 ? 22.864 13.327 -1.724 1.00 93.44 178 ARG A O 1
ATOM 1504 N N . THR A 1 179 ? 22.270 14.686 -0.042 1.00 91.44 179 THR A N 1
ATOM 1505 C CA . THR A 1 179 ? 22.956 13.927 1.013 1.00 91.44 179 THR A CA 1
ATOM 1506 C C . THR A 1 179 ? 22.322 12.552 1.223 1.00 91.44 179 THR A C 1
ATOM 1508 O O . THR A 1 179 ? 23.030 11.568 1.421 1.00 91.44 179 THR A O 1
ATOM 1511 N N . ILE A 1 180 ? 20.991 12.447 1.137 1.00 94.19 180 ILE A N 1
ATOM 1512 C CA . ILE A 1 180 ? 20.293 11.156 1.254 1.00 94.19 180 ILE A CA 1
ATOM 1513 C C . ILE A 1 180 ? 20.720 10.200 0.128 1.00 94.19 180 ILE A C 1
ATOM 1515 O O . ILE A 1 180 ? 20.989 9.029 0.390 1.00 94.19 180 ILE A O 1
ATOM 1519 N N . ASN A 1 181 ? 20.841 10.692 -1.104 1.00 94.12 181 ASN A N 1
ATOM 1520 C CA . ASN A 1 181 ? 21.262 9.898 -2.259 1.00 94.12 181 ASN A CA 1
ATOM 1521 C C . ASN A 1 181 ? 22.752 9.500 -2.188 1.00 94.12 181 ASN A C 1
ATOM 1523 O O . ASN A 1 181 ? 23.122 8.385 -2.561 1.00 94.12 181 ASN A O 1
ATOM 1527 N N . GLU A 1 182 ? 23.615 10.351 -1.620 1.00 90.62 182 GLU A N 1
ATOM 1528 C CA . GLU A 1 182 ? 25.015 9.997 -1.317 1.00 90.62 182 GLU A CA 1
ATOM 1529 C C . GLU A 1 182 ? 25.110 8.841 -0.304 1.00 90.62 182 GLU A C 1
ATOM 1531 O O . GLU A 1 182 ? 26.001 7.993 -0.397 1.00 90.62 182 GLU A O 1
ATOM 1536 N N . ILE A 1 183 ? 24.182 8.776 0.657 1.00 90.00 183 ILE A N 1
ATOM 1537 C CA . ILE A 1 183 ? 24.071 7.649 1.593 1.00 90.00 183 ILE A CA 1
ATOM 1538 C C . ILE A 1 183 ? 23.533 6.412 0.870 1.00 90.00 183 ILE A C 1
ATOM 1540 O O . ILE A 1 183 ? 24.123 5.340 0.992 1.00 90.00 183 ILE A O 1
ATOM 1544 N N . LEU A 1 184 ? 22.467 6.557 0.078 1.00 91.56 184 LEU A N 1
ATOM 1545 C CA . LEU A 1 184 ? 21.871 5.463 -0.693 1.00 91.56 184 LEU A CA 1
ATOM 1546 C C . LEU A 1 184 ? 22.898 4.772 -1.604 1.00 91.56 184 LEU A C 1
ATOM 1548 O O . LEU A 1 184 ? 22.945 3.546 -1.642 1.00 91.56 184 LEU A O 1
ATOM 1552 N N . SER A 1 185 ? 23.787 5.539 -2.238 1.00 89.00 185 SER A N 1
ATOM 1553 C CA . SER A 1 185 ? 24.885 5.019 -3.071 1.00 89.00 185 SER A CA 1
ATOM 1554 C C . SER A 1 185 ? 25.800 4.028 -2.331 1.00 89.00 185 SER A C 1
ATOM 1556 O O . SER A 1 185 ? 26.389 3.146 -2.950 1.00 89.00 185 SER A O 1
ATOM 1558 N N . LYS A 1 186 ? 25.918 4.144 -0.999 1.00 88.06 186 LYS A N 1
ATOM 1559 C CA . LYS A 1 186 ? 26.696 3.222 -0.147 1.00 88.06 186 LYS A CA 1
ATOM 1560 C C . LYS A 1 186 ? 25.911 1.963 0.231 1.00 88.06 186 LYS A C 1
ATOM 1562 O O . LYS A 1 186 ? 26.515 0.971 0.626 1.00 88.06 186 LYS A O 1
ATOM 1567 N N . VAL A 1 187 ? 24.581 2.020 0.149 1.00 87.50 187 VAL A N 1
ATOM 1568 C CA . VAL A 1 187 ? 23.658 0.915 0.448 1.00 87.50 187 VAL A CA 1
ATOM 1569 C C . VAL A 1 187 ? 23.420 0.061 -0.797 1.00 87.50 187 VAL A C 1
ATOM 1571 O O . VAL A 1 187 ? 23.322 -1.160 -0.698 1.00 87.50 187 VAL A O 1
ATOM 1574 N N . SER A 1 188 ? 23.332 0.683 -1.977 1.00 82.19 188 SER A N 1
ATOM 1575 C CA . SER A 1 188 ? 23.151 -0.020 -3.244 1.00 82.19 188 SER A CA 1
ATOM 1576 C C . SER A 1 188 ? 23.806 0.716 -4.415 1.00 82.19 188 SER A C 1
ATOM 1578 O O . SER A 1 188 ? 23.367 1.809 -4.763 1.00 82.19 188 SER A O 1
ATOM 1580 N N . PRO A 1 189 ? 24.798 0.102 -5.085 1.00 70.06 189 PRO A N 1
ATOM 1581 C CA . PRO A 1 189 ? 25.451 0.714 -6.243 1.00 70.06 189 PRO A CA 1
ATOM 1582 C C . PRO A 1 189 ? 24.506 0.944 -7.434 1.00 70.06 189 PRO A C 1
ATOM 1584 O O . PRO A 1 189 ? 24.657 1.925 -8.154 1.00 70.06 189 PRO A O 1
ATOM 1587 N N . GLY A 1 190 ? 23.523 0.058 -7.635 1.00 74.19 190 GLY A N 1
ATOM 1588 C CA . GLY A 1 190 ? 22.631 0.107 -8.799 1.00 74.19 190 GLY A CA 1
ATOM 1589 C C . GLY A 1 190 ? 21.448 1.080 -8.670 1.00 74.19 190 GLY A C 1
ATOM 1590 O O . GLY A 1 190 ? 20.875 1.482 -9.680 1.00 74.19 190 GLY A O 1
ATOM 1591 N N . TYR A 1 191 ? 21.073 1.459 -7.446 1.00 80.44 191 TYR A N 1
ATOM 1592 C CA . TYR A 1 191 ? 20.007 2.424 -7.165 1.00 80.44 191 TYR A CA 1
ATOM 1593 C C . TYR A 1 191 ? 20.550 3.477 -6.213 1.00 80.44 191 TYR A C 1
ATOM 1595 O O . TYR A 1 191 ? 20.623 3.240 -5.012 1.00 80.44 191 TYR A O 1
ATOM 1603 N N . ASN A 1 192 ? 20.926 4.630 -6.758 1.00 86.31 192 ASN A N 1
ATOM 1604 C CA . ASN A 1 192 ? 21.628 5.689 -6.037 1.00 86.31 192 ASN A CA 1
ATOM 1605 C C . ASN A 1 192 ? 20.841 7.005 -5.927 1.00 86.31 192 ASN A C 1
ATOM 1607 O O . ASN A 1 192 ? 21.328 7.945 -5.305 1.00 86.31 192 ASN A O 1
ATOM 1611 N N . ASP A 1 193 ? 19.628 7.083 -6.482 1.00 93.00 193 ASP A N 1
ATOM 1612 C CA . ASP A 1 193 ? 18.768 8.264 -6.380 1.00 93.00 193 ASP A CA 1
ATOM 1613 C C . ASP A 1 193 ? 17.302 7.867 -6.138 1.00 93.00 193 ASP A C 1
ATOM 1615 O O . ASP A 1 193 ? 16.687 7.162 -6.943 1.00 93.00 193 ASP A O 1
ATOM 1619 N N . PHE A 1 194 ? 16.722 8.344 -5.031 1.00 94.75 194 PHE A N 1
ATOM 1620 C CA . PHE A 1 194 ? 15.327 8.069 -4.672 1.00 94.75 194 PHE A CA 1
ATOM 1621 C C . PHE A 1 194 ? 14.288 8.653 -5.639 1.00 94.75 194 PHE A C 1
ATOM 1623 O O . PHE A 1 194 ? 13.124 8.253 -5.587 1.00 94.75 194 PHE A O 1
ATOM 1630 N N . PHE A 1 195 ? 14.664 9.571 -6.528 1.00 94.94 195 PHE A N 1
ATOM 1631 C CA . PHE A 1 195 ? 13.761 10.144 -7.529 1.00 94.94 195 PHE A CA 1
ATOM 1632 C C . PHE A 1 195 ? 13.671 9.336 -8.829 1.00 94.94 195 PHE A C 1
ATOM 1634 O O . PHE A 1 195 ? 12.914 9.718 -9.722 1.00 94.94 195 PHE A O 1
ATOM 1641 N N . LEU A 1 196 ? 14.427 8.240 -8.947 1.00 91.94 196 LEU A N 1
ATOM 1642 C CA . LEU A 1 196 ? 14.465 7.420 -10.160 1.00 91.94 196 LEU A CA 1
ATOM 1643 C C . LEU A 1 196 ? 13.571 6.169 -10.089 1.00 91.94 196 LEU A C 1
ATOM 1645 O O . LEU A 1 196 ? 13.456 5.453 -11.075 1.00 91.94 196 LEU A O 1
ATOM 1649 N N . PHE A 1 197 ? 12.921 5.886 -8.957 1.00 88.75 197 PHE A N 1
ATOM 1650 C CA . PHE A 1 197 ? 12.086 4.689 -8.818 1.00 88.75 197 PHE A CA 1
ATOM 1651 C C . PHE A 1 197 ? 10.809 4.741 -9.676 1.00 88.75 197 PHE A C 1
ATOM 1653 O O . PHE A 1 197 ? 10.061 5.718 -9.652 1.00 88.75 197 PHE A O 1
ATOM 1660 N N . ASP A 1 198 ? 10.530 3.635 -10.373 1.00 79.94 198 ASP A N 1
ATOM 1661 C CA . ASP A 1 198 ? 9.321 3.461 -11.198 1.00 79.94 198 ASP A CA 1
ATOM 1662 C C . ASP A 1 198 ? 8.089 3.153 -10.355 1.00 79.94 198 ASP A C 1
ATOM 1664 O O . ASP A 1 198 ? 7.004 3.677 -10.603 1.00 79.94 198 ASP A O 1
ATOM 1668 N N . ASP A 1 199 ? 8.266 2.284 -9.358 1.00 82.94 199 ASP A N 1
ATOM 1669 C CA . ASP A 1 199 ? 7.189 1.771 -8.530 1.00 82.94 199 ASP A CA 1
ATOM 1670 C C . ASP A 1 199 ? 7.477 1.907 -7.036 1.00 82.94 199 ASP A C 1
ATOM 1672 O O . ASP A 1 199 ? 8.618 1.960 -6.563 1.00 82.94 199 ASP A O 1
ATOM 1676 N N . TYR A 1 200 ? 6.374 1.969 -6.292 1.00 91.50 200 TYR A N 1
ATOM 1677 C CA . TYR A 1 200 ? 6.375 2.151 -4.851 1.00 91.50 200 TYR A CA 1
ATOM 1678 C C . TYR A 1 200 ? 7.076 1.005 -4.115 1.00 91.50 200 TYR A C 1
ATOM 1680 O O . TYR A 1 200 ? 7.748 1.242 -3.115 1.00 91.50 200 TYR A O 1
ATOM 1688 N N . TYR A 1 201 ? 6.966 -0.224 -4.623 1.00 90.56 201 TYR A N 1
ATOM 1689 C CA . TYR A 1 201 ? 7.497 -1.407 -3.956 1.00 90.56 201 TYR A CA 1
ATOM 1690 C C . TYR A 1 201 ? 9.029 -1.381 -3.887 1.00 90.56 201 TYR A C 1
ATOM 1692 O O . TYR A 1 201 ? 9.604 -1.568 -2.808 1.00 90.56 201 TYR A O 1
ATOM 1700 N N . TYR A 1 202 ? 9.713 -1.085 -5.000 1.00 88.12 202 TYR A N 1
ATOM 1701 C CA . TYR A 1 202 ? 11.167 -0.916 -4.953 1.00 88.12 202 TYR A CA 1
ATOM 1702 C C . TYR A 1 202 ? 11.553 0.262 -4.064 1.00 88.12 202 TYR A C 1
ATOM 1704 O O . TYR A 1 202 ? 12.415 0.090 -3.202 1.00 88.12 202 TYR A O 1
ATOM 1712 N N . PHE A 1 203 ? 10.878 1.409 -4.188 1.00 92.69 203 PHE A N 1
ATOM 1713 C CA . PHE A 1 203 ? 11.135 2.554 -3.314 1.00 92.69 203 PHE A CA 1
ATOM 1714 C C . PHE A 1 203 ? 11.082 2.160 -1.825 1.00 92.69 203 PHE A C 1
ATOM 1716 O O . PHE A 1 203 ? 12.031 2.437 -1.089 1.00 92.69 203 PHE A O 1
ATOM 1723 N N . THR A 1 204 ? 10.034 1.454 -1.379 1.00 94.25 204 THR A N 1
ATOM 1724 C CA . THR A 1 204 ? 9.888 1.049 0.031 1.00 94.25 204 THR A CA 1
ATOM 1725 C C . THR A 1 204 ? 10.996 0.112 0.492 1.00 94.25 204 THR A C 1
ATOM 1727 O O . THR A 1 204 ? 11.514 0.270 1.598 1.00 94.25 204 THR A O 1
ATOM 1730 N N . ASN A 1 205 ? 11.425 -0.813 -0.370 1.00 92.88 205 ASN A N 1
ATOM 1731 C CA . ASN A 1 205 ? 12.512 -1.735 -0.054 1.00 92.88 205 ASN A CA 1
ATOM 1732 C C . ASN A 1 205 ? 13.842 -0.994 0.128 1.00 92.88 205 ASN A C 1
ATOM 1734 O O . ASN A 1 205 ? 14.595 -1.287 1.056 1.00 92.88 205 ASN A O 1
ATOM 1738 N N . TYR A 1 206 ? 14.138 -0.012 -0.726 1.00 92.81 206 TYR A N 1
ATOM 1739 C CA . TYR A 1 206 ? 15.364 0.782 -0.614 1.00 92.81 206 TYR A CA 1
ATOM 1740 C C . TYR A 1 206 ? 15.311 1.805 0.524 1.00 92.81 206 TYR A C 1
ATOM 1742 O O . TYR A 1 206 ? 16.327 2.020 1.185 1.00 92.81 206 TYR A O 1
ATOM 1750 N N . LYS A 1 207 ? 14.132 2.367 0.821 1.00 94.62 207 LYS A N 1
ATOM 1751 C CA . LYS A 1 207 ? 13.893 3.166 2.031 1.00 94.62 207 LYS A CA 1
ATOM 1752 C C . LYS A 1 207 ? 14.223 2.347 3.283 1.00 94.62 207 LYS A C 1
ATOM 1754 O O . LYS A 1 207 ? 14.996 2.817 4.113 1.00 94.62 207 LYS A O 1
ATOM 1759 N N . ALA A 1 208 ? 13.700 1.123 3.392 1.00 93.50 208 ALA A N 1
ATOM 1760 C CA . ALA A 1 208 ? 13.954 0.237 4.530 1.00 93.50 208 ALA A CA 1
ATOM 1761 C C . ALA A 1 208 ? 15.445 -0.109 4.677 1.00 93.50 208 ALA A C 1
ATOM 1763 O O . ALA A 1 208 ? 16.007 0.072 5.753 1.00 93.50 208 ALA A O 1
ATOM 1764 N N . LYS A 1 209 ? 16.111 -0.504 3.581 1.00 92.75 209 LYS A N 1
ATOM 1765 C CA . LYS A 1 209 ? 17.556 -0.801 3.584 1.00 92.75 209 LYS A CA 1
ATOM 1766 C C . LYS A 1 209 ? 18.406 0.387 4.033 1.00 92.75 209 LYS A C 1
ATOM 1768 O O . LYS A 1 209 ? 19.387 0.201 4.748 1.00 92.75 209 LYS A O 1
ATOM 1773 N N . LEU A 1 210 ? 18.059 1.605 3.611 1.00 92.62 210 LEU A N 1
ATOM 1774 C CA . LEU A 1 210 ? 18.788 2.799 4.031 1.00 92.62 210 LEU A CA 1
ATOM 1775 C C . LEU A 1 210 ? 18.583 3.090 5.519 1.00 92.62 210 LEU A C 1
ATOM 1777 O O . LEU A 1 210 ? 19.552 3.408 6.203 1.00 92.62 210 LEU A O 1
ATOM 1781 N N . VAL A 1 211 ? 17.352 2.970 6.023 1.00 90.69 211 VAL A N 1
ATOM 1782 C CA . VAL A 1 211 ? 17.053 3.164 7.452 1.00 90.69 211 VAL A CA 1
ATOM 1783 C C . VAL A 1 211 ? 17.811 2.143 8.306 1.00 90.69 211 VAL A C 1
ATOM 1785 O O . VAL A 1 211 ? 18.510 2.540 9.234 1.00 90.69 211 VAL A O 1
ATOM 1788 N N . GLU A 1 212 ? 17.790 0.866 7.921 1.00 90.19 212 GLU A N 1
ATOM 1789 C CA . GLU A 1 212 ? 18.549 -0.198 8.589 1.00 90.19 212 GLU A CA 1
ATOM 1790 C C . GLU A 1 212 ? 20.064 0.084 8.579 1.00 90.19 212 GLU A C 1
ATOM 1792 O O . GLU A 1 212 ? 20.768 -0.122 9.570 1.00 90.19 212 GLU A O 1
ATOM 1797 N N . TRP A 1 213 ? 20.592 0.594 7.462 1.00 89.75 213 TRP A N 1
ATOM 1798 C CA . TRP A 1 213 ? 22.002 0.968 7.354 1.00 89.75 213 TRP A CA 1
ATOM 1799 C C . TRP A 1 213 ? 22.375 2.138 8.275 1.00 89.75 213 TRP A C 1
ATOM 1801 O O . TRP A 1 213 ? 23.467 2.138 8.849 1.00 89.75 213 TRP A O 1
ATOM 1811 N N . LEU A 1 214 ? 21.484 3.124 8.439 1.00 88.19 214 LEU A N 1
ATOM 1812 C CA . LEU A 1 214 ? 21.687 4.232 9.376 1.00 88.19 214 LEU A CA 1
ATOM 1813 C C . LEU A 1 214 ? 21.708 3.738 10.827 1.00 88.19 214 LEU A C 1
ATOM 1815 O O . LEU A 1 214 ? 22.590 4.133 11.589 1.00 88.19 214 LEU A O 1
ATOM 1819 N N . GLU A 1 215 ? 20.789 2.844 11.189 1.00 85.94 215 GLU A N 1
ATOM 1820 C CA . GLU A 1 215 ? 20.699 2.256 12.533 1.00 85.94 215 GLU A CA 1
ATOM 1821 C C . GLU A 1 215 ? 21.960 1.451 12.877 1.00 85.94 215 GLU A C 1
ATOM 1823 O O . GLU A 1 215 ? 22.546 1.625 13.948 1.00 85.94 215 GLU A O 1
ATOM 1828 N N . LYS A 1 216 ? 22.464 0.652 11.927 1.00 84.19 216 LYS A N 1
ATOM 1829 C CA . LYS A 1 216 ? 23.712 -0.120 12.076 1.00 84.19 216 LYS A CA 1
ATOM 1830 C C . LYS A 1 216 ? 24.964 0.740 12.263 1.00 84.19 216 LYS A C 1
ATOM 1832 O O . LYS A 1 216 ? 25.957 0.245 12.786 1.00 84.19 216 LYS A O 1
ATOM 1837 N N . ARG A 1 217 ? 24.949 2.009 11.843 1.00 78.31 217 ARG A N 1
ATOM 1838 C CA . ARG A 1 217 ? 26.070 2.953 12.021 1.00 78.31 217 ARG A CA 1
ATOM 1839 C C . ARG A 1 217 ? 25.953 3.830 13.270 1.00 78.31 217 ARG A C 1
ATOM 1841 O O . ARG A 1 217 ? 26.664 4.825 13.372 1.00 78.31 217 ARG A O 1
ATOM 1848 N N . HIS A 1 218 ? 25.116 3.433 14.229 1.00 63.38 218 HIS A N 1
ATOM 1849 C CA . HIS A 1 218 ? 24.945 4.080 15.534 1.00 63.38 218 HIS A CA 1
ATOM 1850 C C . HIS A 1 218 ? 24.358 5.498 15.492 1.00 63.38 218 HIS A C 1
ATOM 1852 O O . HIS A 1 218 ? 24.513 6.254 16.452 1.00 63.38 218 HIS A O 1
ATOM 1858 N N . TYR A 1 219 ? 23.629 5.865 14.434 1.00 67.81 219 TYR A N 1
ATOM 1859 C CA . TYR A 1 219 ? 22.725 7.004 14.554 1.00 67.81 219 TYR A CA 1
ATOM 1860 C C . TYR A 1 219 ? 21.562 6.586 15.458 1.00 67.81 219 TYR A C 1
ATOM 1862 O O . TYR A 1 219 ? 20.741 5.755 15.074 1.00 67.81 219 TYR A O 1
ATOM 1870 N N . SER A 1 220 ? 21.506 7.124 16.678 1.00 69.19 220 SER A N 1
ATOM 1871 C CA . SER A 1 220 ? 20.345 6.923 17.548 1.00 69.19 220 SER A CA 1
ATOM 1872 C C . SER A 1 220 ? 19.108 7.574 16.920 1.00 69.19 220 SER A C 1
ATOM 1874 O O . SER A 1 220 ? 19.226 8.534 16.158 1.00 69.19 220 SER A O 1
ATOM 1876 N N . GLU A 1 221 ? 17.899 7.133 17.280 1.00 69.12 221 GLU A N 1
ATOM 1877 C CA . GLU A 1 221 ? 16.662 7.788 16.814 1.00 69.12 221 GLU A CA 1
ATOM 1878 C C . GLU A 1 221 ? 16.589 9.282 17.191 1.00 69.12 221 GLU A C 1
ATOM 1880 O O . GLU A 1 221 ? 15.824 10.056 16.608 1.00 69.12 221 GLU A O 1
ATOM 1885 N N . GLN A 1 222 ? 17.395 9.705 18.168 1.00 73.31 222 GLN A N 1
ATOM 1886 C CA . GLN A 1 222 ? 17.504 11.091 18.609 1.00 73.31 222 GLN A CA 1
ATOM 1887 C C . GLN A 1 222 ? 18.439 11.927 17.719 1.00 73.31 222 GLN A C 1
ATOM 1889 O O . GLN A 1 222 ? 18.328 13.164 17.714 1.00 73.31 222 GLN A O 1
ATOM 1894 N N . ASP A 1 223 ? 19.298 11.282 16.923 1.00 84.56 223 ASP A N 1
ATOM 1895 C CA . ASP A 1 223 ? 20.220 11.941 16.008 1.00 84.56 223 ASP A CA 1
ATOM 1896 C C . ASP A 1 223 ? 19.470 12.850 15.021 1.00 84.56 223 ASP A C 1
ATOM 1898 O O . ASP A 1 223 ? 18.428 12.515 14.442 1.00 84.56 223 ASP A O 1
ATOM 1902 N N . LYS A 1 224 ? 19.988 14.069 14.860 1.00 82.94 224 LYS A N 1
ATOM 1903 C CA . LYS A 1 224 ? 19.356 15.099 14.031 1.00 82.94 224 LYS A CA 1
ATOM 1904 C C . LYS A 1 224 ? 19.348 14.705 12.553 1.00 82.94 224 LYS A C 1
ATOM 1906 O O . LYS A 1 224 ? 18.359 14.974 11.870 1.00 82.94 224 LYS A O 1
ATOM 1911 N N . THR A 1 225 ? 20.419 14.076 12.076 1.00 82.25 225 THR A N 1
ATOM 1912 C CA . THR A 1 225 ? 20.557 13.588 10.700 1.00 82.25 225 THR A CA 1
ATOM 1913 C C . THR A 1 225 ? 19.575 12.456 10.460 1.00 82.25 225 THR A C 1
ATOM 1915 O O . THR A 1 225 ? 18.793 12.539 9.516 1.00 82.25 225 THR A O 1
ATOM 1918 N N . TYR A 1 226 ? 19.516 11.467 11.358 1.00 87.31 226 TYR A N 1
ATOM 1919 C CA . TYR A 1 226 ? 18.550 10.368 11.268 1.00 87.31 226 TYR A CA 1
ATOM 1920 C C . TYR A 1 226 ? 17.109 10.884 11.155 1.00 87.31 226 TYR A C 1
ATOM 1922 O O . TYR A 1 226 ? 16.394 10.554 10.206 1.00 87.31 226 TYR A O 1
ATOM 1930 N N . ARG A 1 227 ? 16.692 11.780 12.062 1.00 87.62 227 ARG A N 1
ATOM 1931 C CA . ARG A 1 227 ? 15.335 12.355 12.045 1.00 87.62 227 ARG A CA 1
ATOM 1932 C C . ARG A 1 227 ? 15.049 13.180 10.794 1.00 87.62 227 ARG A C 1
ATOM 1934 O O . ARG A 1 227 ? 13.921 13.157 10.299 1.00 87.62 227 ARG A O 1
ATOM 1941 N N . ALA A 1 228 ? 16.034 13.922 10.288 1.00 88.50 228 ALA A N 1
ATOM 1942 C CA . ALA A 1 228 ? 15.885 14.702 9.063 1.00 88.50 228 ALA A CA 1
ATOM 1943 C C . ALA A 1 228 ? 15.723 13.796 7.833 1.00 88.50 228 ALA A C 1
ATOM 1945 O O . ALA A 1 228 ? 14.802 14.015 7.042 1.00 88.50 228 ALA A O 1
ATOM 1946 N N . VAL A 1 229 ? 16.559 12.760 7.708 1.00 91.88 229 VAL A N 1
ATOM 1947 C CA . VAL A 1 229 ? 16.491 11.772 6.623 1.00 91.88 229 VAL A CA 1
ATOM 1948 C C . VAL A 1 229 ? 15.157 11.033 6.659 1.00 91.88 229 VAL A C 1
ATOM 1950 O O . VAL A 1 229 ? 14.442 11.035 5.659 1.00 91.88 229 VAL A O 1
ATOM 1953 N N . LYS A 1 230 ? 14.771 10.487 7.821 1.00 92.56 230 LYS A N 1
ATOM 1954 C CA . LYS A 1 230 ? 13.502 9.766 8.002 1.00 92.56 230 LYS A CA 1
ATOM 1955 C C . LYS A 1 230 ? 12.309 10.632 7.603 1.00 92.56 230 LYS A C 1
ATOM 1957 O O . LYS A 1 230 ? 11.504 10.219 6.779 1.00 92.56 230 LYS A O 1
ATOM 1962 N N . ARG A 1 231 ? 12.260 11.885 8.071 1.00 93.44 231 ARG A N 1
ATOM 1963 C CA . ARG A 1 231 ? 11.194 12.833 7.714 1.00 93.44 231 ARG A CA 1
ATOM 1964 C C . ARG A 1 231 ? 11.120 13.105 6.209 1.00 93.44 231 ARG A C 1
ATOM 1966 O O . ARG A 1 231 ? 10.022 13.160 5.666 1.00 93.44 231 ARG A O 1
ATOM 1973 N N . CYS A 1 232 ? 12.254 13.306 5.537 1.00 95.75 232 CYS A N 1
ATOM 1974 C CA . CYS A 1 232 ? 12.262 13.534 4.088 1.00 95.75 232 CYS A CA 1
ATOM 1975 C C . CYS A 1 232 ? 11.799 12.283 3.327 1.00 95.75 232 CYS A C 1
ATOM 1977 O O . CYS A 1 232 ? 10.990 12.390 2.406 1.00 95.75 232 CYS A O 1
ATOM 1979 N N . LEU A 1 233 ? 12.254 11.100 3.750 1.00 96.19 233 LEU A N 1
ATOM 1980 C CA . LEU A 1 233 ? 11.832 9.826 3.172 1.00 96.19 233 LEU A CA 1
ATOM 1981 C C . LEU A 1 233 ? 10.355 9.527 3.425 1.00 96.19 233 LEU A C 1
ATOM 1983 O O . LEU A 1 233 ? 9.719 8.957 2.552 1.00 96.19 233 LEU A O 1
ATOM 1987 N N . ASP A 1 234 ? 9.786 9.918 4.564 1.00 95.56 234 ASP A N 1
ATOM 1988 C CA . ASP A 1 234 ? 8.353 9.773 4.848 1.00 95.56 234 ASP A CA 1
ATOM 1989 C C . ASP A 1 234 ? 7.494 10.674 3.953 1.00 95.56 234 ASP A C 1
ATOM 1991 O O . ASP A 1 234 ? 6.428 10.266 3.495 1.00 95.56 234 ASP A O 1
ATOM 1995 N N . LEU A 1 235 ? 7.973 11.882 3.638 1.00 95.94 235 LEU A N 1
ATOM 1996 C CA . LEU A 1 235 ? 7.302 12.751 2.669 1.00 95.94 235 LEU A CA 1
ATOM 1997 C C . LEU A 1 235 ? 7.319 12.144 1.261 1.00 95.94 235 LEU A C 1
ATOM 1999 O O . LEU A 1 235 ? 6.294 12.161 0.580 1.00 95.94 235 LEU A O 1
ATOM 2003 N N . LEU A 1 236 ? 8.463 11.605 0.833 1.00 96.81 236 LEU A N 1
ATOM 2004 C CA . LEU A 1 236 ? 8.597 10.981 -0.484 1.00 96.81 236 LEU A CA 1
ATOM 2005 C C . LEU A 1 236 ? 7.850 9.637 -0.576 1.00 96.81 236 LEU A C 1
ATOM 2007 O O . LEU A 1 236 ? 7.276 9.318 -1.612 1.00 96.81 236 LEU A O 1
ATOM 2011 N N . ASP A 1 237 ? 7.797 8.885 0.522 1.00 96.50 237 ASP A N 1
ATOM 2012 C CA . ASP A 1 237 ? 7.006 7.659 0.672 1.00 96.50 237 ASP A CA 1
ATOM 2013 C C . ASP A 1 237 ? 5.518 7.926 0.489 1.00 96.50 237 ASP A C 1
ATOM 2015 O O . ASP A 1 237 ? 4.865 7.257 -0.310 1.00 96.50 237 ASP A O 1
ATOM 2019 N N . ASP A 1 238 ? 4.992 8.961 1.145 1.00 93.56 238 ASP A N 1
ATOM 2020 C CA . ASP A 1 238 ? 3.614 9.379 0.928 1.00 93.56 238 ASP A CA 1
ATOM 2021 C C . ASP A 1 238 ? 3.353 9.788 -0.530 1.00 93.56 238 ASP A C 1
ATOM 2023 O O . ASP A 1 238 ? 2.306 9.439 -1.080 1.00 93.56 238 ASP A O 1
ATOM 2027 N N . PHE A 1 239 ? 4.300 10.477 -1.175 1.00 95.19 239 PHE A N 1
ATOM 2028 C CA . PHE A 1 239 ? 4.192 10.826 -2.589 1.00 95.19 239 PHE A CA 1
ATOM 2029 C C . PHE A 1 239 ? 4.106 9.586 -3.483 1.00 95.19 239 PHE A C 1
ATOM 2031 O O . PHE A 1 239 ? 3.143 9.466 -4.237 1.00 95.19 239 PHE A O 1
ATOM 2038 N N . TYR A 1 240 ? 5.045 8.639 -3.382 1.00 94.69 240 TYR A N 1
ATOM 2039 C CA . TYR A 1 240 ? 5.013 7.436 -4.219 1.00 94.69 240 TYR A CA 1
ATOM 2040 C C . TYR A 1 240 ? 3.789 6.561 -3.932 1.00 94.69 240 TYR A C 1
ATOM 2042 O O . TYR A 1 240 ? 3.141 6.095 -4.871 1.00 94.69 240 TYR A O 1
ATOM 2050 N N . LYS A 1 241 ? 3.412 6.396 -2.657 1.00 93.31 241 LYS A N 1
ATOM 2051 C CA . LYS A 1 241 ? 2.214 5.645 -2.247 1.00 93.31 241 LYS A CA 1
ATOM 2052 C C . LYS A 1 241 ? 0.933 6.223 -2.850 1.00 93.31 241 LYS A C 1
ATOM 2054 O O . LYS A 1 241 ? -0.029 5.495 -3.098 1.00 93.31 241 LYS A O 1
ATOM 2059 N N . ASN A 1 242 ? 0.900 7.539 -3.057 1.00 92.31 242 ASN A N 1
ATOM 2060 C CA . ASN A 1 242 ? -0.292 8.281 -3.456 1.00 92.31 242 ASN A CA 1
ATOM 2061 C C . ASN A 1 242 ? -0.131 9.025 -4.791 1.00 92.31 242 ASN A C 1
ATOM 2063 O O . ASN A 1 242 ? -0.902 9.946 -5.057 1.00 92.31 242 ASN A O 1
ATOM 2067 N N . LYS A 1 243 ? 0.815 8.611 -5.643 1.00 90.69 243 LYS A N 1
ATOM 2068 C CA . LYS A 1 243 ? 1.174 9.301 -6.893 1.00 90.69 243 LYS A CA 1
ATOM 2069 C C . LYS A 1 243 ? -0.039 9.568 -7.788 1.00 90.69 243 LYS A C 1
ATOM 2071 O O . LYS A 1 243 ? -0.259 10.707 -8.185 1.00 90.69 243 LYS A O 1
ATOM 2076 N N . ASN A 1 244 ? -0.879 8.555 -8.009 1.00 90.44 244 ASN A N 1
ATOM 2077 C CA . ASN A 1 244 ? -2.086 8.686 -8.835 1.00 90.44 244 ASN A CA 1
ATOM 2078 C C . ASN A 1 244 ? -3.065 9.714 -8.258 1.00 90.44 244 ASN A C 1
ATOM 2080 O O . ASN A 1 244 ? -3.532 10.582 -8.979 1.00 90.44 244 ASN A O 1
ATOM 2084 N N . PHE A 1 245 ? -3.275 9.703 -6.939 1.00 93.25 245 PHE A N 1
ATOM 2085 C CA . PHE A 1 245 ? -4.126 10.697 -6.283 1.00 93.25 245 PHE A CA 1
ATOM 2086 C C . PHE A 1 245 ? -3.590 12.123 -6.469 1.00 93.25 245 PHE A C 1
ATOM 2088 O O . PHE A 1 245 ? -4.369 13.030 -6.737 1.00 93.25 245 PHE A O 1
ATOM 2095 N N . TYR A 1 246 ? -2.276 12.341 -6.340 1.00 92.19 246 TYR A N 1
ATOM 2096 C CA . TYR A 1 246 ? -1.698 13.671 -6.558 1.00 92.19 246 TYR A CA 1
ATOM 2097 C C . TYR A 1 246 ? -1.771 14.113 -8.018 1.00 92.19 246 TYR A C 1
ATOM 2099 O O . TYR A 1 246 ? -1.963 15.303 -8.271 1.00 92.19 246 TYR A O 1
ATOM 2107 N N . ASN A 1 247 ? -1.655 13.180 -8.965 1.00 89.38 247 ASN A N 1
ATOM 2108 C CA . ASN A 1 247 ? -1.857 13.456 -10.385 1.00 89.38 247 ASN A CA 1
ATOM 2109 C C . ASN A 1 247 ? -3.311 13.865 -10.658 1.00 89.38 247 ASN A C 1
ATOM 2111 O O . ASN A 1 247 ? -3.546 14.915 -11.252 1.00 89.38 247 ASN A O 1
ATOM 2115 N N . ASP A 1 248 ? -4.278 13.102 -10.149 1.00 91.62 248 ASP A N 1
ATOM 2116 C CA . ASP A 1 248 ? -5.706 13.398 -10.299 1.00 91.62 248 ASP A CA 1
ATOM 2117 C C . ASP A 1 248 ? -6.069 14.738 -9.649 1.00 91.62 248 ASP A C 1
ATOM 2119 O O . ASP A 1 248 ? -6.724 15.577 -10.265 1.00 91.62 248 ASP A O 1
ATOM 2123 N N . LEU A 1 249 ? -5.581 14.985 -8.429 1.00 90.94 249 LEU A N 1
ATOM 2124 C CA . LEU A 1 249 ? -5.772 16.246 -7.710 1.00 90.94 249 LEU A CA 1
ATOM 2125 C C . LEU A 1 249 ? -5.148 17.434 -8.439 1.00 90.94 249 LEU A C 1
ATOM 2127 O O . LEU A 1 249 ? -5.723 18.514 -8.466 1.00 90.94 249 LEU A O 1
ATOM 2131 N N . SER A 1 250 ? -3.995 17.239 -9.072 1.00 85.94 250 SER A N 1
ATOM 2132 C CA . SER A 1 250 ? -3.344 18.280 -9.869 1.00 85.94 250 SER A CA 1
ATOM 2133 C C . SER A 1 250 ? -4.143 18.663 -11.117 1.00 85.94 250 SER A C 1
ATOM 2135 O O . SER A 1 250 ? -4.028 19.796 -11.583 1.00 85.94 250 SER A O 1
ATOM 2137 N N . ASN A 1 251 ? -4.946 17.737 -11.637 1.00 86.25 251 ASN A N 1
ATOM 2138 C CA . ASN A 1 251 ? -5.765 17.926 -12.832 1.00 86.25 251 ASN A CA 1
ATOM 2139 C C . ASN A 1 251 ? -7.233 18.254 -12.510 1.00 86.25 251 ASN A C 1
ATOM 2141 O O . ASN A 1 251 ? -8.020 18.492 -13.423 1.00 86.25 251 ASN A O 1
ATOM 2145 N N . THR A 1 252 ? -7.606 18.279 -11.228 1.00 88.88 252 THR A N 1
ATOM 2146 C CA . THR A 1 252 ? -8.978 18.521 -10.771 1.00 88.88 252 THR A CA 1
ATOM 2147 C C . THR A 1 252 ? -9.060 19.846 -10.025 1.00 88.88 252 THR A C 1
ATOM 2149 O O . THR A 1 252 ? -8.311 20.091 -9.081 1.00 88.88 252 THR A O 1
ATOM 2152 N N . ILE A 1 253 ? -10.002 20.707 -10.411 1.00 86.81 253 ILE A N 1
ATOM 2153 C CA . ILE A 1 253 ? -10.246 21.969 -9.705 1.00 86.81 253 ILE A CA 1
ATOM 2154 C C . ILE A 1 253 ? -11.065 21.675 -8.446 1.00 86.81 253 ILE A C 1
ATOM 2156 O O . ILE A 1 253 ? -12.250 21.358 -8.522 1.00 86.81 253 ILE A O 1
ATOM 2160 N N . ILE A 1 254 ? -10.438 21.812 -7.277 1.00 89.69 254 ILE A N 1
ATOM 2161 C CA . ILE A 1 254 ? -11.130 21.761 -5.987 1.00 89.69 254 ILE A CA 1
ATOM 2162 C C . ILE A 1 254 ? -11.532 23.182 -5.597 1.00 89.69 254 ILE A C 1
ATOM 2164 O O . ILE A 1 254 ? -10.680 24.023 -5.309 1.00 89.69 254 ILE A O 1
ATOM 2168 N N . THR A 1 255 ? -12.834 23.460 -5.602 1.00 91.06 255 THR A N 1
ATOM 2169 C CA . THR A 1 255 ? -13.352 24.790 -5.260 1.00 91.06 255 THR A CA 1
ATOM 2170 C C . THR A 1 255 ? -13.309 25.039 -3.748 1.00 91.06 255 THR A C 1
ATOM 2172 O O . THR A 1 255 ? -13.396 24.107 -2.944 1.00 91.06 255 THR A O 1
ATOM 2175 N N . ASN A 1 256 ? -13.239 26.311 -3.341 1.00 91.38 256 ASN A N 1
ATOM 2176 C CA . ASN A 1 256 ? -13.359 26.695 -1.926 1.00 91.38 256 ASN A CA 1
ATOM 2177 C C . ASN A 1 256 ? -14.693 26.246 -1.316 1.00 91.38 256 ASN A C 1
ATOM 2179 O O . ASN A 1 256 ? -14.756 25.936 -0.130 1.00 91.38 256 ASN A O 1
ATOM 2183 N N . GLU A 1 257 ? -15.745 26.187 -2.132 1.00 92.75 257 GLU A N 1
ATOM 2184 C CA . GLU A 1 257 ? -17.050 25.669 -1.741 1.00 92.75 257 GLU A CA 1
ATOM 2185 C C . GLU A 1 257 ? -16.977 24.173 -1.401 1.00 92.75 257 GLU A C 1
ATOM 2187 O O . GLU A 1 257 ? -17.399 23.774 -0.318 1.00 92.75 257 GLU A O 1
ATOM 2192 N N . THR A 1 258 ? -16.341 23.359 -2.252 1.00 92.56 258 THR A N 1
ATOM 2193 C CA . THR A 1 258 ? -16.098 21.931 -1.983 1.00 92.56 258 THR A CA 1
ATOM 2194 C C . THR A 1 258 ? -15.339 21.729 -0.670 1.00 92.56 258 THR A C 1
ATOM 2196 O O . THR A 1 258 ? -15.704 20.866 0.128 1.00 92.56 258 THR A O 1
ATOM 2199 N N . ILE A 1 259 ? -14.296 22.532 -0.429 1.00 93.69 259 ILE A N 1
ATOM 2200 C CA . ILE A 1 259 ? -13.508 22.468 0.810 1.00 93.69 259 ILE A CA 1
ATOM 2201 C C . ILE A 1 259 ? -14.389 22.827 2.006 1.00 93.69 259 ILE A C 1
ATOM 2203 O O . ILE A 1 259 ? -14.409 22.085 2.984 1.00 93.69 259 ILE A O 1
ATOM 2207 N N . LYS A 1 260 ? -15.145 23.928 1.923 1.00 95.62 260 LYS A N 1
ATOM 2208 C CA . LYS A 1 260 ? -16.041 24.377 2.993 1.00 95.62 260 LYS A CA 1
ATOM 2209 C C . LYS A 1 260 ? -17.043 23.286 3.373 1.00 95.62 260 LYS A C 1
ATOM 2211 O O . LYS A 1 260 ? -17.077 22.894 4.534 1.00 95.62 260 LYS A O 1
ATOM 2216 N N . PHE A 1 261 ? -17.777 22.739 2.404 1.00 95.38 261 PHE A N 1
ATOM 2217 C CA . PHE A 1 261 ? -18.768 21.697 2.676 1.00 95.38 261 PHE A CA 1
ATOM 2218 C C . PHE A 1 261 ? -18.146 20.418 3.233 1.00 95.38 261 PHE A C 1
ATOM 2220 O O . PHE A 1 261 ? -18.714 19.807 4.133 1.00 95.38 261 PHE A O 1
ATOM 2227 N N . LEU A 1 262 ? -16.950 20.039 2.775 1.00 95.94 262 LEU A N 1
ATOM 2228 C CA . LEU A 1 262 ? -16.223 18.917 3.365 1.00 95.94 262 LEU A CA 1
ATOM 2229 C C . LEU A 1 262 ? -15.938 19.151 4.859 1.00 95.94 262 LEU A C 1
ATOM 2231 O O . LEU A 1 262 ? -16.104 18.239 5.666 1.00 95.94 262 LEU A O 1
ATOM 2235 N N . GLY A 1 263 ? -15.531 20.368 5.229 1.00 96.44 263 GLY A N 1
ATOM 2236 C CA . GLY A 1 263 ? -15.308 20.760 6.620 1.00 96.44 263 GLY A CA 1
ATOM 2237 C C . GLY A 1 263 ? -16.591 20.783 7.453 1.00 96.44 263 GLY A C 1
ATOM 2238 O O . GLY A 1 263 ? -16.595 20.257 8.567 1.00 96.44 263 GLY A O 1
ATOM 2239 N N . ASP A 1 264 ? -17.669 21.342 6.900 1.00 96.62 264 ASP A N 1
ATOM 2240 C CA . ASP A 1 264 ? -18.981 21.424 7.548 1.00 96.62 264 ASP A CA 1
ATOM 2241 C C . ASP A 1 264 ? -19.552 20.021 7.809 1.00 96.62 264 ASP A C 1
ATOM 2243 O O . ASP A 1 264 ? -20.041 19.740 8.903 1.00 96.62 264 ASP A O 1
ATOM 2247 N N . GLU A 1 265 ? -19.424 19.092 6.855 1.00 96.94 265 GLU A N 1
ATOM 2248 C CA . GLU A 1 265 ? -19.899 17.718 7.041 1.00 96.94 265 GLU A CA 1
ATOM 2249 C C . GLU A 1 265 ? -19.077 16.921 8.058 1.00 96.94 265 GLU A C 1
ATOM 2251 O O . GLU A 1 265 ? -19.639 16.074 8.758 1.00 96.94 265 GLU A O 1
ATOM 2256 N N . ILE A 1 266 ? -17.776 17.199 8.198 1.00 97.19 266 ILE A N 1
ATOM 2257 C CA . ILE A 1 266 ? -16.972 16.627 9.287 1.00 97.19 266 ILE A CA 1
ATOM 2258 C C . ILE A 1 266 ? -17.542 17.067 10.644 1.00 97.19 266 ILE A C 1
ATOM 2260 O O . ILE A 1 266 ? -17.789 16.225 11.508 1.00 97.19 266 ILE A O 1
ATOM 2264 N N . GLU A 1 267 ? -17.811 18.362 10.823 1.00 97.06 267 GLU A N 1
ATOM 2265 C CA . GLU A 1 267 ? -18.362 18.888 12.079 1.00 97.06 267 GLU A CA 1
ATOM 2266 C C . GLU A 1 267 ? -19.777 18.380 12.356 1.00 97.06 267 GLU A C 1
ATOM 2268 O O . GLU A 1 267 ? -20.086 17.943 13.468 1.00 97.06 267 GLU A O 1
ATOM 2273 N N . ASN A 1 268 ? -20.624 18.351 11.327 1.00 96.50 268 ASN A N 1
ATOM 2274 C CA . ASN A 1 268 ? -21.970 17.802 11.419 1.00 96.50 268 ASN A CA 1
ATOM 2275 C C . ASN A 1 268 ? -21.956 16.333 11.851 1.00 96.50 268 ASN A C 1
ATOM 2277 O O . ASN A 1 268 ? -22.835 15.902 12.600 1.00 96.50 268 ASN A O 1
ATOM 2281 N N . LEU A 1 269 ? -20.989 15.541 11.382 1.00 95.88 269 LEU A N 1
ATOM 2282 C CA . LEU A 1 269 ? -20.861 14.144 11.785 1.00 95.88 269 LEU A CA 1
ATOM 2283 C C . LEU A 1 269 ? -20.440 14.007 13.245 1.00 95.88 269 LEU A C 1
ATOM 2285 O O . LEU A 1 269 ? -21.083 13.237 13.953 1.00 95.88 269 LEU A O 1
ATOM 2289 N N . PHE A 1 270 ? -19.450 14.772 13.711 1.00 95.12 270 PHE A N 1
ATOM 2290 C CA . PHE A 1 270 ? -19.067 14.759 15.126 1.00 95.12 270 PHE A CA 1
ATOM 2291 C C . PHE A 1 270 ? -20.248 15.118 16.041 1.00 95.12 270 PHE A C 1
ATOM 2293 O O . PHE A 1 270 ? -20.525 14.403 17.004 1.00 95.12 270 PHE A O 1
ATOM 2300 N N . LEU A 1 271 ? -21.003 16.168 15.696 1.00 94.56 271 LEU A N 1
ATOM 2301 C CA . LEU A 1 271 ? -22.164 16.607 16.476 1.00 94.56 271 LEU A CA 1
ATOM 2302 C C . LEU A 1 271 ? -23.319 15.596 16.429 1.00 94.56 271 LEU A C 1
ATOM 2304 O O . LEU A 1 271 ? -23.822 15.179 17.467 1.00 94.56 271 LEU A O 1
ATOM 2308 N N . SER A 1 272 ? -23.737 15.168 15.233 1.00 92.69 272 SER A N 1
ATOM 2309 C CA .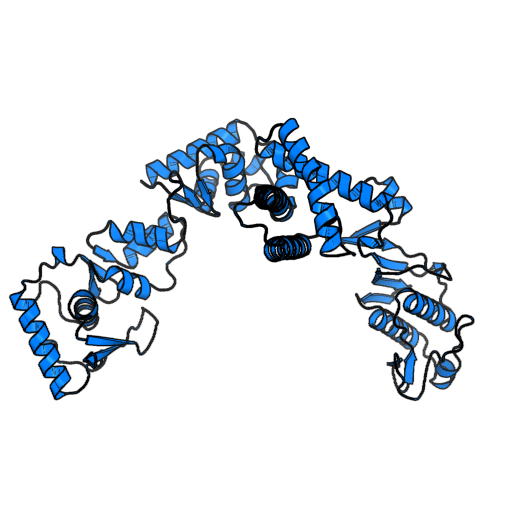 SER A 1 272 ? -24.911 14.289 15.081 1.00 92.69 272 SER A CA 1
ATOM 2310 C C . SER A 1 272 ? -24.690 12.863 15.587 1.00 92.69 272 SER A C 1
ATOM 2312 O O . SER A 1 272 ? -25.650 12.180 15.947 1.00 92.69 272 SER A O 1
ATOM 2314 N N . LEU A 1 273 ? -23.441 12.393 15.611 1.00 90.06 273 LEU A N 1
ATOM 2315 C CA . LEU A 1 273 ? -23.087 11.081 16.152 1.00 90.06 273 LEU A CA 1
ATOM 2316 C C . LEU A 1 273 ? -22.671 11.144 17.626 1.00 90.06 273 LEU A C 1
ATOM 2318 O O . LEU A 1 273 ? -22.531 10.081 18.228 1.00 90.06 273 LEU A O 1
ATOM 2322 N N . ASN A 1 274 ? -22.526 12.348 18.193 1.00 89.19 274 ASN A N 1
ATOM 2323 C CA . ASN A 1 274 ? -22.009 12.597 19.538 1.00 89.19 274 ASN A CA 1
ATOM 2324 C C . ASN A 1 274 ? -20.699 11.834 19.794 1.00 89.19 274 ASN A C 1
ATOM 2326 O O . ASN A 1 274 ? -20.614 10.968 20.663 1.00 89.19 274 ASN A O 1
ATOM 2330 N N . THR A 1 275 ? -19.702 12.093 18.950 1.00 88.31 275 THR A N 1
ATOM 2331 C CA . THR A 1 275 ? -18.423 11.377 18.949 1.00 88.31 275 THR A CA 1
ATOM 2332 C C . THR A 1 275 ? -17.287 12.300 18.532 1.00 88.31 275 THR A C 1
ATOM 2334 O O . THR A 1 275 ? -17.498 13.242 17.770 1.00 88.31 275 THR A O 1
ATOM 2337 N N . ASP A 1 276 ? -16.074 11.978 18.972 1.00 90.38 276 ASP A N 1
ATOM 2338 C CA . ASP A 1 276 ? -14.850 12.665 18.557 1.00 90.38 276 ASP A CA 1
ATOM 2339 C C . ASP A 1 276 ? -14.122 11.959 17.409 1.00 90.38 276 ASP A C 1
ATOM 2341 O O . ASP A 1 276 ? -13.108 12.470 16.932 1.00 90.38 276 ASP A O 1
ATOM 2345 N N . VAL A 1 277 ? -14.633 10.809 16.941 1.00 92.75 277 VAL A N 1
ATOM 2346 C CA . VAL A 1 277 ? -14.023 10.008 15.871 1.00 92.75 277 VAL A CA 1
ATOM 2347 C C . VAL A 1 277 ? -15.055 9.613 14.816 1.00 92.75 277 VAL A C 1
ATOM 2349 O O . VAL A 1 277 ? -16.105 9.052 15.117 1.00 92.75 277 VAL A O 1
ATOM 2352 N N . ILE A 1 278 ? -14.729 9.852 13.546 1.00 94.19 278 ILE A N 1
ATOM 2353 C CA . ILE A 1 278 ? -15.539 9.442 12.391 1.00 94.19 278 ILE A CA 1
ATOM 2354 C C . ILE A 1 278 ? -14.680 8.685 11.376 1.00 94.19 278 ILE A C 1
ATOM 2356 O O . ILE A 1 278 ? -13.456 8.809 11.352 1.00 94.19 278 ILE A O 1
ATOM 2360 N N . VAL A 1 279 ? -15.322 7.916 10.498 1.00 93.81 279 VAL A N 1
ATOM 2361 C CA . VAL A 1 279 ? -14.653 7.223 9.386 1.00 93.81 279 VAL A CA 1
ATOM 2362 C C . VAL A 1 279 ? -14.905 7.924 8.057 1.00 93.81 279 VAL A C 1
ATOM 2364 O O . VAL A 1 279 ? -15.985 8.467 7.809 1.00 93.81 279 VAL A O 1
ATOM 2367 N N . SER A 1 280 ? -13.927 7.855 7.158 1.00 93.62 280 SER A N 1
ATOM 2368 C CA . SER A 1 280 ? -14.010 8.451 5.822 1.00 93.62 280 SER A CA 1
ATOM 2369 C C . SER A 1 280 ? -15.189 7.952 4.991 1.00 93.62 280 SER A C 1
ATOM 2371 O O . SER A 1 280 ? -15.783 8.734 4.254 1.00 93.62 280 SER A O 1
ATOM 2373 N N . ASN A 1 281 ? -15.578 6.683 5.137 1.00 93.75 281 ASN A N 1
ATOM 2374 C CA . ASN A 1 281 ? -16.755 6.132 4.463 1.00 93.75 281 ASN A CA 1
ATOM 2375 C C . ASN A 1 281 ? -18.037 6.864 4.880 1.00 93.75 281 ASN A C 1
ATOM 2377 O O . ASN A 1 281 ? -18.882 7.151 4.031 1.00 93.75 281 ASN A O 1
ATOM 2381 N N . LYS A 1 282 ? -18.151 7.238 6.162 1.00 94.25 282 LYS A N 1
ATOM 2382 C CA . LYS A 1 282 ? -19.311 7.952 6.700 1.00 94.25 282 LYS A CA 1
ATOM 2383 C C . LYS A 1 282 ? -19.361 9.379 6.168 1.00 94.25 282 LYS A C 1
ATOM 2385 O O . LYS A 1 282 ? -20.427 9.839 5.760 1.00 94.25 282 LYS A O 1
ATOM 2390 N N . LEU A 1 283 ? -18.201 10.036 6.112 1.00 96.25 283 LEU A N 1
ATOM 2391 C CA . LEU A 1 283 ? -18.042 11.343 5.478 1.00 96.25 283 LEU A CA 1
ATOM 2392 C C . LEU A 1 283 ? -18.421 11.292 3.996 1.00 96.25 283 LEU A C 1
ATOM 2394 O O . LEU A 1 283 ? -19.250 12.078 3.550 1.00 96.25 283 LEU A O 1
ATOM 2398 N N . TYR A 1 284 ? -17.895 10.320 3.252 1.00 96.31 284 TYR A N 1
ATOM 2399 C CA . TYR A 1 284 ? -18.224 10.122 1.845 1.00 96.31 284 TYR A CA 1
ATOM 2400 C C . TYR A 1 284 ? -19.718 9.867 1.623 1.00 96.31 284 TYR A C 1
ATOM 2402 O O . TYR A 1 284 ? -20.326 10.496 0.762 1.00 96.31 284 TYR A O 1
ATOM 2410 N N . ALA A 1 285 ? -20.327 8.980 2.414 1.00 95.00 285 ALA A N 1
ATOM 2411 C CA . ALA A 1 285 ? -21.751 8.679 2.319 1.00 95.00 285 ALA A CA 1
ATOM 2412 C C . ALA A 1 285 ? -22.602 9.936 2.541 1.00 95.00 285 ALA A C 1
ATOM 2414 O O . ALA A 1 285 ? -23.534 10.185 1.780 1.00 95.00 285 ALA A O 1
ATOM 2415 N N . ARG A 1 286 ? -22.246 10.763 3.530 1.00 94.88 286 ARG A N 1
ATOM 2416 C CA . ARG A 1 286 ? -22.951 12.017 3.808 1.00 94.88 286 ARG A CA 1
ATOM 2417 C C . ARG A 1 286 ? -22.762 13.048 2.694 1.00 94.88 286 ARG A C 1
ATOM 2419 O O . ARG A 1 286 ? -23.753 13.585 2.209 1.00 94.88 286 ARG A O 1
ATOM 2426 N N . MET A 1 287 ? -21.532 13.233 2.213 1.00 95.38 287 MET A N 1
ATOM 2427 C CA . MET A 1 287 ? -21.242 14.074 1.045 1.00 95.38 287 MET A CA 1
ATOM 2428 C C . MET A 1 287 ? -22.033 13.618 -0.187 1.00 95.38 287 MET A C 1
ATOM 2430 O O . MET A 1 287 ? -22.565 14.441 -0.917 1.00 95.38 287 MET A O 1
ATOM 2434 N N . ARG A 1 288 ? -22.182 12.307 -0.401 1.00 95.06 288 ARG A N 1
ATOM 2435 C CA . ARG A 1 288 ? -22.949 11.757 -1.526 1.00 95.06 288 ARG A CA 1
ATOM 2436 C C . ARG A 1 288 ? -24.450 11.980 -1.398 1.00 95.06 288 ARG A C 1
ATOM 2438 O O . ARG A 1 288 ? -25.108 12.146 -2.418 1.00 95.06 288 ARG A O 1
ATOM 2445 N N . MET A 1 289 ? -24.984 11.966 -0.181 1.00 93.94 289 MET A N 1
ATOM 2446 C CA . MET A 1 289 ? -26.408 12.193 0.067 1.00 93.94 289 MET A CA 1
ATOM 2447 C C . MET A 1 289 ? -26.790 13.672 -0.019 1.00 93.94 289 MET A C 1
ATOM 2449 O O . MET A 1 289 ? -27.858 13.983 -0.533 1.00 93.94 289 MET A O 1
ATOM 2453 N N . VAL A 1 290 ? -25.942 14.567 0.495 1.00 94.94 290 VAL A N 1
ATOM 2454 C CA . VAL A 1 290 ? -26.271 15.994 0.659 1.00 94.94 290 VAL A CA 1
ATOM 2455 C C . VAL A 1 290 ? -25.670 16.859 -0.454 1.00 94.94 290 VAL A C 1
ATOM 2457 O O . VAL A 1 290 ? -26.300 17.807 -0.905 1.00 94.94 290 VAL A O 1
ATOM 2460 N N . HIS A 1 291 ? -24.480 16.504 -0.944 1.00 94.62 291 HIS A N 1
ATOM 2461 C CA . HIS A 1 291 ? -23.640 17.326 -1.826 1.00 94.62 291 HIS A CA 1
ATOM 2462 C C . HIS A 1 291 ? -23.253 16.578 -3.114 1.00 94.62 291 HIS A C 1
ATOM 2464 O O . HIS A 1 291 ? -22.102 16.613 -3.556 1.00 94.62 291 HIS A O 1
ATOM 2470 N N . TYR A 1 292 ? -24.210 15.866 -3.721 1.00 92.88 292 TYR A N 1
ATOM 2471 C CA . TYR A 1 292 ? -23.964 14.976 -4.866 1.00 92.88 292 TYR A CA 1
ATOM 2472 C C . TYR A 1 292 ? -23.281 15.672 -6.057 1.00 92.88 292 TYR A C 1
ATOM 2474 O O . TYR A 1 292 ? -22.298 15.151 -6.586 1.00 92.88 292 TYR A O 1
ATOM 2482 N N . GLU A 1 293 ? -23.746 16.861 -6.452 1.00 92.00 293 GLU A N 1
ATOM 2483 C CA . GLU A 1 293 ? -23.174 17.600 -7.590 1.00 92.00 293 GLU A CA 1
ATOM 2484 C C . GLU A 1 293 ? -21.729 18.059 -7.325 1.00 92.00 293 GLU A C 1
ATOM 2486 O O . GLU A 1 293 ? -20.884 18.000 -8.220 1.00 92.00 293 GLU A O 1
ATOM 2491 N N . LEU A 1 294 ? -21.395 18.414 -6.077 1.00 90.50 294 LEU A N 1
ATOM 2492 C CA . LEU A 1 294 ? -20.019 18.743 -5.682 1.00 90.50 294 LEU A CA 1
ATOM 2493 C C . LEU A 1 294 ? -19.098 17.518 -5.727 1.00 90.50 294 LEU A C 1
ATOM 2495 O O . LEU A 1 294 ? -17.929 17.638 -6.077 1.00 90.50 294 LEU A O 1
ATOM 2499 N N . LEU A 1 295 ? -19.601 16.327 -5.396 1.00 91.56 295 LEU A N 1
ATOM 2500 C CA . LEU A 1 295 ? -18.824 15.098 -5.575 1.00 91.56 295 LEU A CA 1
ATOM 2501 C C . LEU A 1 295 ? -18.661 14.727 -7.051 1.00 91.56 295 LEU A C 1
ATOM 2503 O O . LEU A 1 295 ? -17.632 14.184 -7.443 1.00 91.56 295 LEU A O 1
ATOM 2507 N N . LYS A 1 296 ? -19.662 15.007 -7.886 1.00 91.44 296 LYS A N 1
ATOM 2508 C CA . LYS A 1 296 ? -19.579 14.754 -9.325 1.00 91.44 296 LYS A CA 1
ATOM 2509 C C . LYS A 1 296 ? -18.520 15.638 -9.992 1.00 91.44 296 LYS A C 1
ATOM 2511 O O . LYS A 1 296 ? -17.809 15.156 -10.872 1.00 91.44 296 LYS A O 1
ATOM 2516 N N . SER A 1 297 ? -18.361 16.885 -9.543 1.00 90.25 297 SER A N 1
ATOM 2517 C CA . SER A 1 297 ? -17.390 17.827 -10.119 1.00 90.25 297 SER A CA 1
ATOM 2518 C C . SER A 1 297 ? -15.924 17.444 -9.877 1.00 90.25 297 SER A C 1
ATOM 2520 O O . SER A 1 297 ? -15.065 17.815 -10.673 1.00 90.25 297 SER A O 1
ATOM 2522 N N . ILE A 1 298 ? -15.629 16.646 -8.843 1.00 91.69 298 ILE A N 1
ATOM 2523 C CA . ILE A 1 298 ? -14.263 16.177 -8.545 1.00 91.69 298 ILE A CA 1
ATOM 2524 C C . ILE A 1 298 ? -13.875 14.869 -9.269 1.00 91.69 298 ILE A C 1
ATOM 2526 O O . ILE A 1 298 ? -12.791 14.332 -9.039 1.00 91.69 298 ILE A O 1
ATOM 2530 N N . ASN A 1 299 ? -14.740 14.357 -10.154 1.00 90.69 299 ASN A N 1
ATOM 2531 C CA . ASN A 1 299 ? -14.483 13.254 -11.090 1.00 90.69 299 ASN A CA 1
ATOM 2532 C C . ASN A 1 299 ? -13.790 12.022 -10.459 1.00 90.69 299 ASN A C 1
ATOM 2534 O O . ASN A 1 299 ? -14.376 11.361 -9.602 1.00 90.69 299 ASN A O 1
ATOM 2538 N N . GLN A 1 300 ? -12.541 11.717 -10.843 1.00 91.94 300 GLN A N 1
ATOM 2539 C CA . GLN A 1 300 ? -11.776 10.549 -10.372 1.00 91.94 300 GLN A CA 1
ATOM 2540 C C . GLN A 1 300 ? -11.563 10.541 -8.846 1.00 91.94 300 GLN A C 1
ATOM 2542 O O . GLN A 1 300 ? -11.362 9.486 -8.242 1.00 91.94 300 GLN A O 1
ATOM 2547 N N . LEU A 1 301 ? -11.670 11.703 -8.193 1.00 93.56 301 LEU A N 1
ATOM 2548 C CA . LEU A 1 301 ? -11.560 11.848 -6.741 1.00 93.56 301 LEU A CA 1
ATOM 2549 C C . LEU A 1 301 ? -12.878 11.557 -5.999 1.00 93.56 301 LEU A C 1
ATOM 2551 O O . LEU A 1 301 ? -12.916 11.624 -4.770 1.00 93.56 301 LEU A O 1
ATOM 2555 N N . ASN A 1 302 ? -13.962 11.214 -6.701 1.00 94.31 302 ASN A N 1
ATOM 2556 C CA . ASN A 1 302 ? -15.254 10.860 -6.107 1.00 94.31 302 ASN A CA 1
ATOM 2557 C C . ASN A 1 302 ? -15.251 9.431 -5.531 1.00 94.31 302 ASN A C 1
ATOM 2559 O O . ASN A 1 302 ? -15.936 8.529 -6.009 1.00 94.31 302 ASN A O 1
ATOM 2563 N N . ASN A 1 303 ? -14.450 9.206 -4.493 1.00 94.12 303 ASN A N 1
ATOM 2564 C CA . ASN A 1 303 ? -14.401 7.943 -3.762 1.00 94.12 303 ASN A CA 1
ATOM 2565 C C . ASN A 1 303 ? -13.983 8.169 -2.296 1.00 94.12 303 ASN A C 1
ATOM 2567 O O . ASN A 1 303 ? -13.313 9.164 -1.999 1.00 94.12 303 ASN A O 1
ATOM 2571 N N . PRO A 1 304 ? -14.309 7.246 -1.366 1.00 93.94 304 PRO A N 1
ATOM 2572 C CA . PRO A 1 304 ? -14.029 7.432 0.060 1.00 93.94 304 PRO A CA 1
ATOM 2573 C C . PRO A 1 304 ? -12.559 7.712 0.391 1.00 93.94 304 PRO A C 1
ATOM 2575 O O . PRO A 1 304 ? -12.254 8.553 1.238 1.00 93.94 304 PRO A O 1
ATOM 2578 N N . LYS A 1 305 ? -11.634 7.043 -0.308 1.00 94.12 305 LYS A N 1
ATOM 2579 C CA . LYS A 1 305 ? -10.190 7.197 -0.092 1.00 94.12 305 LYS A CA 1
ATOM 2580 C C . LYS A 1 305 ? -9.698 8.586 -0.493 1.00 94.12 305 LYS A C 1
ATOM 2582 O O . LYS A 1 305 ? -8.873 9.180 0.196 1.00 94.12 305 LYS A O 1
ATOM 2587 N N . SER A 1 306 ? -10.204 9.113 -1.600 1.00 94.62 306 SER A N 1
ATOM 2588 C CA . SER A 1 306 ? -9.840 10.442 -2.091 1.00 94.62 306 SER A CA 1
ATOM 2589 C C . SER A 1 306 ? -10.460 11.539 -1.231 1.00 94.62 306 SER A C 1
ATOM 2591 O O . SER A 1 306 ? -9.764 12.491 -0.897 1.00 94.62 306 SER A O 1
ATOM 2593 N N . ILE A 1 307 ? -11.701 11.362 -0.759 1.00 95.38 307 ILE A N 1
ATOM 2594 C CA . ILE A 1 307 ? -12.322 12.274 0.215 1.00 95.38 307 ILE A CA 1
ATOM 2595 C C . ILE A 1 307 ? -11.539 12.322 1.527 1.00 95.38 307 ILE A C 1
ATOM 2597 O O . ILE A 1 307 ? -11.280 13.410 2.038 1.00 95.38 307 ILE A O 1
ATOM 2601 N N . TYR A 1 308 ? -11.092 11.174 2.043 1.00 95.81 308 TYR A N 1
ATOM 2602 C CA . TYR A 1 308 ? -10.212 11.135 3.213 1.00 95.81 308 TYR A CA 1
ATOM 2603 C C . TYR A 1 308 ? -8.934 11.960 3.004 1.00 95.81 308 TYR A C 1
ATOM 2605 O O . TYR A 1 308 ? -8.555 12.750 3.865 1.00 95.81 308 TYR A O 1
ATOM 2613 N N . LYS A 1 309 ? -8.275 11.798 1.852 1.00 94.31 309 LYS A N 1
ATOM 2614 C CA . LYS A 1 309 ? -7.032 12.515 1.538 1.00 94.31 309 LYS A CA 1
ATOM 2615 C C . LYS A 1 309 ? -7.245 14.008 1.312 1.00 94.31 309 LYS A C 1
ATOM 2617 O O . LYS A 1 309 ? -6.428 14.807 1.750 1.00 94.31 309 LYS A O 1
ATOM 2622 N N . LEU A 1 310 ? -8.337 14.398 0.657 1.00 94.69 310 LEU A N 1
ATOM 2623 C CA . LEU A 1 310 ? -8.720 15.805 0.549 1.00 94.69 310 LEU A CA 1
ATOM 2624 C C . LEU A 1 310 ? -8.923 16.396 1.946 1.00 94.69 310 LEU A C 1
ATOM 2626 O O . LEU A 1 310 ? -8.355 17.440 2.262 1.00 94.69 310 LEU A O 1
ATOM 2630 N N . ALA A 1 311 ? -9.647 15.688 2.817 1.00 95.44 311 ALA A N 1
ATOM 2631 C CA . ALA A 1 311 ? -9.848 16.124 4.190 1.00 95.44 311 ALA A CA 1
ATOM 2632 C C . ALA A 1 311 ? -8.517 16.254 4.949 1.00 95.44 311 ALA A C 1
ATOM 2634 O O . ALA A 1 311 ? -8.299 17.262 5.617 1.00 95.44 311 ALA A O 1
ATOM 2635 N N . SER A 1 312 ? -7.599 15.293 4.808 1.00 94.06 312 SER A N 1
ATOM 2636 C CA . SER A 1 312 ? -6.299 15.345 5.488 1.00 94.06 312 SER A CA 1
ATOM 2637 C C . SER A 1 312 ? -5.407 16.484 4.991 1.00 94.06 312 SER A C 1
ATOM 2639 O O . SER A 1 312 ? -4.687 17.087 5.787 1.00 94.06 312 SER A O 1
ATOM 2641 N N . ILE A 1 313 ? -5.487 16.829 3.704 1.00 92.12 313 ILE A N 1
ATOM 2642 C CA . ILE A 1 313 ? -4.751 17.950 3.113 1.00 92.12 313 ILE A CA 1
ATOM 2643 C C . ILE A 1 313 ? -5.273 19.289 3.639 1.00 92.12 313 ILE A C 1
ATOM 2645 O O . ILE A 1 313 ? -4.496 20.088 4.161 1.00 92.12 313 ILE A O 1
ATOM 2649 N N . TYR A 1 314 ? -6.580 19.535 3.528 1.00 92.62 314 TYR A N 1
ATOM 2650 C CA . TYR A 1 314 ? -7.153 20.847 3.840 1.00 92.62 314 TYR A CA 1
ATOM 2651 C C . TYR A 1 314 ? -7.409 21.057 5.336 1.00 92.62 314 TYR A C 1
ATOM 2653 O O . TYR A 1 314 ? -7.349 22.188 5.817 1.00 92.62 314 TYR A O 1
ATOM 2661 N N . PHE A 1 315 ? -7.637 19.981 6.093 1.00 94.50 315 PHE A N 1
ATOM 2662 C CA . PHE A 1 315 ? -7.981 20.043 7.515 1.00 94.50 315 PHE A CA 1
ATOM 2663 C C . PHE A 1 315 ? -6.964 19.364 8.436 1.00 94.50 315 PHE A C 1
ATOM 2665 O O . PHE A 1 315 ? -7.206 19.274 9.638 1.00 94.50 315 PHE A O 1
ATOM 2672 N N . GLY A 1 316 ? -5.793 18.959 7.933 1.00 90.69 316 GLY A N 1
ATOM 2673 C CA . GLY A 1 316 ? -4.732 18.322 8.730 1.00 90.69 316 GLY A CA 1
ATOM 2674 C C . GLY A 1 316 ? -4.160 19.174 9.870 1.00 90.69 316 GLY A C 1
ATOM 2675 O O . GLY A 1 316 ? -3.474 18.651 10.742 1.00 90.69 316 GLY A O 1
ATOM 2676 N N . LYS A 1 317 ? -4.432 20.488 9.886 1.00 89.38 317 LYS A N 1
ATOM 2677 C CA . LYS A 1 317 ? -4.109 21.379 11.018 1.00 89.38 317 LYS A CA 1
ATOM 2678 C C . LYS A 1 317 ? -5.198 21.414 12.095 1.00 89.38 317 LYS A C 1
ATOM 2680 O O . LYS A 1 317 ? -4.913 21.840 13.208 1.00 89.38 317 LYS A O 1
ATOM 2685 N N . LYS A 1 318 ? -6.430 21.037 11.747 1.00 93.50 318 LYS A N 1
ATOM 2686 C CA . LYS A 1 318 ? -7.614 21.114 12.613 1.00 93.50 318 LYS A CA 1
ATOM 2687 C C . LYS A 1 318 ? -7.955 19.762 13.239 1.00 93.50 318 LYS A C 1
ATOM 2689 O O . LYS A 1 318 ? -8.387 19.727 14.384 1.00 93.50 318 LYS A O 1
ATOM 2694 N N . TYR A 1 319 ? -7.748 18.674 12.502 1.00 94.81 319 TYR A N 1
ATOM 2695 C CA . TYR A 1 319 ? -8.062 17.317 12.946 1.00 94.81 319 TYR A CA 1
ATOM 2696 C C . TYR A 1 319 ? -6.861 16.386 12.813 1.00 94.81 319 TYR A C 1
ATOM 2698 O O . TYR A 1 319 ? -5.892 16.670 12.105 1.00 94.81 319 TYR A O 1
ATOM 2706 N N . TYR A 1 320 ? -6.974 15.232 13.457 1.00 93.19 320 TYR A N 1
ATOM 2707 C CA . TYR A 1 320 ? -6.022 14.137 13.380 1.00 93.19 320 TYR A CA 1
ATOM 2708 C C . TYR A 1 320 ? -6.527 13.056 12.432 1.00 93.19 320 TYR A C 1
ATOM 2710 O O . TYR A 1 320 ? -7.708 12.716 12.416 1.00 93.19 320 TYR A O 1
ATOM 2718 N N . PHE A 1 321 ? -5.613 12.517 11.629 1.00 92.19 321 PHE A N 1
ATOM 2719 C CA . PHE A 1 321 ? -5.925 11.616 10.526 1.00 92.19 321 PHE A CA 1
ATOM 2720 C C . PHE A 1 321 ? -5.104 10.332 10.652 1.00 92.19 321 PHE A C 1
ATOM 2722 O O . PHE A 1 321 ? -3.872 10.380 10.661 1.00 92.19 321 PHE A O 1
ATOM 2729 N N . LYS A 1 322 ? -5.782 9.183 10.715 1.00 91.56 322 LYS A N 1
ATOM 2730 C CA . LYS A 1 322 ? -5.177 7.846 10.635 1.00 91.56 322 LYS A CA 1
ATOM 2731 C C . LYS A 1 322 ? -6.104 6.955 9.824 1.00 91.56 322 LYS A C 1
ATOM 2733 O O . LYS A 1 322 ? -7.123 6.522 10.339 1.00 91.56 322 LYS A O 1
ATOM 2738 N N . GLU A 1 323 ? -5.762 6.704 8.564 1.00 89.38 323 GLU A N 1
ATOM 2739 C CA . GLU A 1 323 ? -6.681 6.117 7.580 1.00 89.38 323 GLU A CA 1
ATOM 2740 C C . GLU A 1 323 ? -7.332 4.826 8.119 1.00 89.38 323 GLU A C 1
ATOM 2742 O O . GLU A 1 323 ? -6.598 3.940 8.563 1.00 89.38 323 GLU A O 1
ATOM 2747 N N . PRO A 1 324 ? -8.677 4.699 8.102 1.00 92.44 324 PRO A N 1
ATOM 2748 C CA . PRO A 1 324 ? -9.683 5.613 7.530 1.00 92.44 324 PRO A CA 1
ATOM 2749 C C . PRO A 1 324 ? -10.286 6.648 8.512 1.00 92.44 324 PRO A C 1
ATOM 2751 O O . PRO A 1 324 ? -11.278 7.296 8.176 1.00 92.44 324 PRO A O 1
ATOM 2754 N N . PHE A 1 325 ? -9.745 6.787 9.720 1.00 94.06 325 PHE A N 1
ATOM 2755 C CA . PHE A 1 325 ? -10.294 7.583 10.821 1.00 94.06 325 PHE A CA 1
ATOM 2756 C C . PHE A 1 325 ? -9.899 9.065 10.777 1.00 94.06 325 PHE A C 1
ATOM 2758 O O . PHE A 1 325 ? -8.760 9.422 10.459 1.00 94.06 325 PHE A O 1
ATOM 2765 N N . ILE A 1 326 ? -10.849 9.914 11.170 1.00 95.19 326 ILE A N 1
ATOM 2766 C CA . ILE A 1 326 ? -10.703 11.357 11.380 1.00 95.19 326 ILE A CA 1
ATOM 2767 C C . ILE A 1 326 ? -11.123 11.646 12.822 1.00 95.19 326 ILE A C 1
ATOM 2769 O O . ILE A 1 326 ? -12.214 11.248 13.230 1.00 95.19 326 ILE A O 1
ATOM 2773 N N . SER A 1 327 ? -10.267 12.320 13.586 1.00 94.31 327 SER A N 1
ATOM 2774 C CA . SER A 1 327 ? -10.439 12.526 15.026 1.00 94.31 327 SER A CA 1
ATOM 2775 C C . SER A 1 327 ? -10.216 13.975 15.438 1.00 94.31 327 SER A C 1
ATOM 2777 O O . SER A 1 327 ? -9.331 14.648 14.903 1.00 94.31 327 SER A O 1
ATOM 2779 N N . ARG A 1 328 ? -10.974 14.445 16.431 1.00 92.69 328 ARG A N 1
ATOM 2780 C CA . ARG A 1 328 ? -10.684 15.707 17.133 1.00 92.69 328 ARG A CA 1
ATOM 2781 C C . ARG A 1 328 ? -9.535 15.570 18.130 1.00 92.69 328 ARG A C 1
ATOM 2783 O O . ARG A 1 328 ? -8.815 16.539 18.356 1.00 92.69 328 ARG A O 1
ATOM 2790 N N . ASP A 1 329 ? -9.330 14.373 18.674 1.00 87.75 329 ASP A N 1
ATOM 2791 C CA . ASP A 1 329 ? -8.278 14.096 19.647 1.00 87.75 329 ASP A CA 1
ATOM 2792 C C . ASP A 1 329 ? -7.053 13.413 19.013 1.00 87.75 329 ASP A C 1
ATOM 2794 O O . ASP A 1 329 ? -7.174 12.456 18.241 1.00 87.75 329 ASP A O 1
ATOM 2798 N N . LYS A 1 330 ? -5.863 13.909 19.370 1.00 79.81 330 LYS A N 1
ATOM 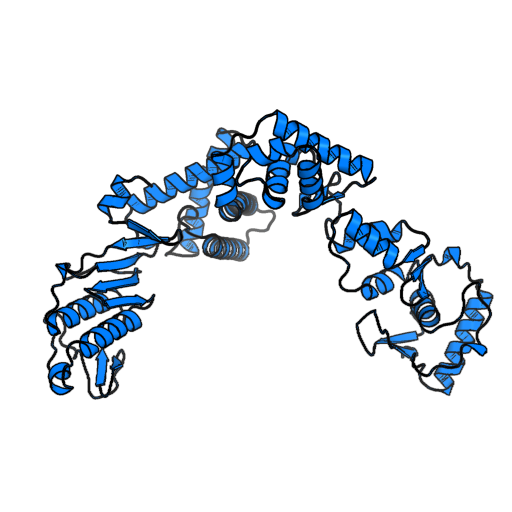2799 C CA . LYS A 1 330 ? -4.557 13.374 18.968 1.00 79.81 330 LYS A CA 1
ATOM 2800 C C . LYS A 1 330 ? -4.222 12.076 19.680 1.00 79.81 330 LYS A C 1
ATOM 2802 O O . LYS A 1 330 ? -3.528 11.241 19.105 1.00 79.81 330 LYS A O 1
ATOM 2807 N N . SER A 1 331 ? -4.628 11.969 20.945 1.00 76.12 331 SER A N 1
ATOM 2808 C CA . SER A 1 331 ? -4.340 10.819 21.802 1.00 76.12 331 SER A CA 1
ATOM 2809 C C . SER A 1 331 ? -5.297 9.656 21.587 1.00 76.12 331 SER A C 1
ATOM 2811 O O . SER A 1 331 ? -5.029 8.569 22.094 1.00 76.12 331 SER A O 1
ATOM 2813 N N . ALA A 1 332 ? -6.369 9.849 20.815 1.00 76.06 332 ALA A N 1
ATOM 2814 C CA . ALA A 1 332 ? -7.327 8.798 20.527 1.00 76.06 332 ALA A CA 1
ATOM 2815 C C . ALA A 1 332 ? -6.629 7.571 19.919 1.00 76.06 332 ALA A C 1
ATOM 2817 O O . ALA A 1 332 ? -5.905 7.661 18.919 1.00 76.06 332 ALA A O 1
ATOM 2818 N N . ASN A 1 333 ? -6.875 6.399 20.503 1.00 77.31 333 ASN A N 1
ATOM 2819 C CA . ASN A 1 333 ? -6.428 5.142 19.925 1.00 77.31 333 ASN A CA 1
ATOM 2820 C C . ASN A 1 333 ? -7.330 4.791 18.733 1.00 77.31 333 ASN A C 1
ATOM 2822 O O . ASN A 1 333 ? -8.397 4.199 18.867 1.00 77.31 333 ASN A O 1
ATOM 2826 N N . LEU A 1 334 ? -6.920 5.230 17.543 1.00 82.50 334 LEU A N 1
ATOM 2827 C CA . LEU A 1 334 ? -7.707 5.101 16.316 1.00 82.50 334 LEU A CA 1
ATOM 2828 C C . LEU A 1 334 ? -7.571 3.689 15.726 1.00 82.50 334 LEU A C 1
ATOM 2830 O O . LEU A 1 334 ? -6.820 3.462 14.771 1.00 82.50 334 LEU A O 1
ATOM 2834 N N . SER A 1 335 ? -8.248 2.722 16.333 1.00 88.12 335 SER A N 1
ATOM 2835 C CA . SER A 1 335 ? -8.416 1.367 15.808 1.00 88.12 335 SER A CA 1
ATOM 2836 C C . SER A 1 335 ? -9.904 1.025 15.742 1.00 88.12 335 SER A C 1
ATOM 2838 O O . SER A 1 335 ? -10.717 1.591 16.470 1.00 88.12 335 SER A O 1
ATOM 2840 N N . ASN A 1 336 ? -10.268 0.117 14.836 1.00 89.88 336 ASN A N 1
ATOM 2841 C CA . ASN A 1 336 ? -11.657 -0.297 14.678 1.00 89.88 336 ASN A CA 1
ATOM 2842 C C . ASN A 1 336 ? -12.232 -0.866 15.984 1.00 89.88 336 ASN A C 1
ATOM 2844 O O . ASN A 1 336 ? -13.328 -0.490 16.394 1.00 89.88 336 ASN A O 1
ATOM 2848 N N . ASP A 1 337 ? -11.466 -1.735 16.636 1.00 90.56 337 ASP A N 1
ATOM 2849 C CA . ASP A 1 337 ? -11.914 -2.467 17.816 1.00 90.56 337 ASP A CA 1
ATOM 2850 C C . ASP A 1 337 ? -11.940 -1.545 19.038 1.00 90.56 337 ASP A C 1
ATOM 2852 O O . ASP A 1 337 ? -12.926 -1.523 19.763 1.00 90.56 337 ASP A O 1
ATOM 2856 N N . GLU A 1 338 ? -10.939 -0.675 19.181 1.00 89.31 338 GLU A N 1
ATOM 2857 C CA . GLU A 1 338 ? -10.832 0.300 20.277 1.00 89.31 338 GLU A CA 1
ATOM 2858 C C . GLU A 1 338 ? -11.985 1.305 20.297 1.00 89.31 338 GLU A C 1
ATOM 2860 O O . GLU A 1 338 ? -12.496 1.652 21.362 1.00 89.31 338 GLU A O 1
ATOM 2865 N N . ILE A 1 339 ? -12.446 1.752 19.124 1.00 90.19 339 ILE A N 1
ATOM 2866 C CA . ILE A 1 339 ? -13.611 2.642 19.029 1.00 90.19 339 ILE A CA 1
ATOM 2867 C C . ILE A 1 339 ? -14.873 1.914 19.515 1.00 90.19 339 ILE A C 1
ATOM 2869 O O . ILE A 1 339 ? -15.687 2.492 20.237 1.00 90.19 339 ILE A O 1
ATOM 2873 N N . ILE A 1 340 ? -15.031 0.636 19.155 1.00 92.38 340 ILE A N 1
ATOM 2874 C CA . ILE A 1 340 ? -16.165 -0.184 19.601 1.00 92.38 340 ILE A CA 1
ATOM 2875 C C . ILE A 1 340 ? -16.064 -0.470 21.105 1.00 92.38 340 ILE A C 1
ATOM 2877 O O . ILE A 1 340 ? -17.079 -0.398 21.795 1.00 92.38 340 ILE A O 1
ATOM 2881 N N . TYR A 1 341 ? -14.867 -0.755 21.619 1.00 91.56 341 TYR A N 1
ATOM 2882 C CA . TYR A 1 341 ? -14.613 -1.031 23.035 1.00 91.56 341 TYR A CA 1
ATOM 2883 C C . TYR A 1 341 ? -14.888 0.206 23.886 1.00 91.56 341 TYR A C 1
ATOM 2885 O O . TYR A 1 341 ? -15.638 0.135 24.856 1.00 91.56 341 TYR A O 1
ATOM 2893 N N . SER A 1 342 ? -14.374 1.364 23.468 1.00 89.88 342 SER A N 1
ATOM 2894 C CA . SER A 1 342 ? -14.628 2.646 24.129 1.00 89.88 342 SER A CA 1
ATOM 2895 C C . SER A 1 342 ? -16.126 2.924 24.233 1.00 89.88 342 SER A C 1
ATOM 2897 O O . SER A 1 342 ? -16.606 3.288 25.301 1.00 89.88 342 SER A O 1
ATOM 2899 N N . TYR A 1 343 ? -16.889 2.682 23.159 1.00 91.12 343 TYR A N 1
ATOM 2900 C CA . TYR A 1 343 ? -18.350 2.779 23.196 1.00 91.12 343 TYR A CA 1
ATOM 2901 C C . TYR A 1 343 ? -18.974 1.748 24.149 1.00 91.12 343 TYR A C 1
ATOM 2903 O O . TYR A 1 343 ? -19.848 2.102 24.941 1.00 91.12 343 TYR A O 1
ATOM 2911 N N . ALA A 1 344 ? -18.512 0.495 24.113 1.00 92.81 344 ALA A N 1
ATOM 2912 C CA . ALA A 1 344 ? -18.989 -0.572 24.988 1.00 92.81 344 ALA A CA 1
ATOM 2913 C C . ALA A 1 344 ? -18.897 -0.190 26.470 1.00 92.81 344 ALA A C 1
ATOM 2915 O O . ALA A 1 344 ? -19.894 -0.287 27.184 1.00 92.81 344 ALA A O 1
ATOM 2916 N N . TYR A 1 345 ? -17.749 0.336 26.900 1.00 91.94 345 TYR A N 1
ATOM 2917 C CA . TYR A 1 345 ? -17.490 0.696 28.295 1.00 91.94 345 TYR A CA 1
ATOM 2918 C C . TYR A 1 345 ? -18.307 1.888 28.817 1.00 91.94 345 TYR A C 1
ATOM 2920 O O . TYR A 1 345 ? -18.388 2.089 30.030 1.00 91.94 345 TYR A O 1
ATOM 2928 N N . THR A 1 346 ? -18.968 2.650 27.939 1.00 90.94 346 THR A N 1
ATOM 2929 C CA . THR A 1 346 ? -19.922 3.692 28.363 1.00 90.94 346 THR A CA 1
ATOM 2930 C C . THR A 1 346 ? -21.276 3.132 28.804 1.00 90.94 346 THR A C 1
ATOM 2932 O O . THR A 1 346 ? -22.050 3.842 29.444 1.00 90.94 346 THR A O 1
ATOM 2935 N N . MET A 1 347 ? -21.587 1.877 28.466 1.00 93.31 347 MET A N 1
ATOM 2936 C CA . MET A 1 347 ? -22.895 1.272 28.712 1.00 93.31 347 MET A CA 1
ATOM 2937 C C . MET A 1 347 ? -22.933 0.526 30.047 1.00 93.31 347 MET A C 1
ATOM 2939 O O . MET A 1 347 ? -21.969 -0.113 30.440 1.00 93.31 347 MET A O 1
ATOM 2943 N N . ASP A 1 348 ? -24.081 0.524 30.721 1.00 94.50 348 ASP A N 1
ATOM 2944 C CA . ASP A 1 348 ? -24.292 -0.344 31.891 1.00 94.50 348 ASP A CA 1
ATOM 2945 C C . ASP A 1 348 ? -24.555 -1.810 31.497 1.00 94.50 348 ASP A C 1
ATOM 2947 O O . ASP A 1 348 ? -24.210 -2.734 32.234 1.00 94.50 348 ASP A O 1
ATOM 2951 N N . GLU A 1 349 ? -25.138 -2.015 30.312 1.00 94.62 349 GLU A N 1
ATOM 2952 C CA . GLU A 1 349 ? -25.381 -3.323 29.702 1.00 94.62 349 GLU A CA 1
ATOM 2953 C C . GLU A 1 349 ? -24.832 -3.330 28.274 1.00 94.62 349 GLU A C 1
ATOM 2955 O O . GLU A 1 349 ? -25.345 -2.638 27.381 1.00 94.62 349 GLU A O 1
ATOM 2960 N N . ILE A 1 350 ? -23.830 -4.174 28.049 1.00 95.50 350 ILE A N 1
ATOM 2961 C CA . ILE A 1 350 ? -23.234 -4.410 26.740 1.00 95.50 350 ILE A CA 1
ATOM 2962 C C . ILE A 1 350 ? -23.971 -5.580 26.094 1.00 95.50 350 ILE A C 1
ATOM 2964 O O . ILE A 1 350 ? -24.113 -6.639 26.697 1.00 95.50 350 ILE A O 1
ATOM 2968 N N . SER A 1 351 ? -24.400 -5.424 24.839 1.00 94.81 351 SER A N 1
ATOM 2969 C CA . SER A 1 351 ? -24.880 -6.555 24.038 1.00 94.81 351 SER A CA 1
ATOM 2970 C C . SER A 1 351 ? -24.264 -6.561 22.646 1.00 94.81 351 SER A C 1
ATOM 2972 O O . SER A 1 351 ? -24.080 -5.502 22.040 1.00 94.81 351 SER A O 1
ATOM 2974 N N . ILE A 1 352 ? -24.012 -7.752 22.099 1.00 93.50 352 ILE A N 1
ATOM 2975 C CA . ILE A 1 352 ? -23.489 -7.927 20.734 1.00 93.50 352 ILE A CA 1
ATOM 2976 C C . ILE A 1 352 ? -24.379 -7.215 19.706 1.00 93.50 352 ILE A C 1
ATOM 2978 O O . ILE A 1 352 ? -23.871 -6.623 18.754 1.00 93.50 352 ILE A O 1
ATOM 2982 N N . LEU A 1 353 ? -25.704 -7.231 19.894 1.00 94.31 353 LEU A N 1
ATOM 2983 C CA . LEU A 1 353 ? -26.638 -6.521 19.017 1.00 94.31 353 LEU A CA 1
ATOM 2984 C C . LEU A 1 353 ? -26.400 -5.004 19.049 1.00 94.31 353 LEU A C 1
ATOM 2986 O O . LEU A 1 353 ? -26.244 -4.408 17.985 1.00 94.31 353 LEU A O 1
ATOM 2990 N N . LYS A 1 354 ? -26.319 -4.394 20.242 1.00 95.12 354 LYS A N 1
ATOM 2991 C CA . LYS A 1 354 ? -26.058 -2.949 20.403 1.00 95.12 354 LYS A CA 1
ATOM 2992 C C . LYS A 1 354 ? -24.710 -2.556 19.791 1.00 95.12 354 LYS A C 1
ATOM 2994 O O . LYS A 1 354 ? -24.630 -1.560 19.077 1.00 95.12 354 LYS A O 1
ATOM 2999 N N . LEU A 1 355 ? -23.670 -3.366 20.000 1.00 95.31 355 LEU A N 1
ATOM 3000 C CA . LEU A 1 355 ? -22.347 -3.125 19.414 1.00 95.31 355 LEU A CA 1
ATOM 3001 C C . LEU A 1 355 ? -22.365 -3.221 17.886 1.00 95.31 355 LEU A C 1
ATOM 3003 O O . LEU A 1 355 ? -21.777 -2.383 17.210 1.00 95.31 355 LEU A O 1
ATOM 3007 N N . ASN A 1 356 ? -23.072 -4.205 17.327 1.00 95.06 356 ASN A N 1
ATOM 3008 C CA . ASN A 1 356 ? -23.231 -4.334 15.879 1.00 95.06 356 ASN A CA 1
ATOM 3009 C C . ASN A 1 356 ? -24.011 -3.170 15.273 1.00 95.06 356 ASN A C 1
ATOM 3011 O O . ASN A 1 356 ? -23.598 -2.637 14.248 1.00 95.06 356 ASN A O 1
ATOM 3015 N N . GLN A 1 357 ? -25.102 -2.750 15.915 1.00 95.06 357 GLN A N 1
ATOM 3016 C CA . GLN A 1 357 ? -25.880 -1.586 15.493 1.00 95.06 357 GLN A CA 1
ATOM 3017 C C . GLN A 1 357 ? -25.040 -0.307 15.536 1.00 95.06 357 GLN A C 1
ATOM 3019 O O . GLN A 1 357 ? -25.120 0.510 14.619 1.00 95.06 357 GLN A O 1
ATOM 3024 N N . TYR A 1 358 ? -24.207 -0.143 16.567 1.00 93.69 358 TYR A N 1
ATOM 3025 C CA . TYR A 1 358 ? -23.254 0.958 16.646 1.00 93.69 358 TYR A CA 1
ATOM 3026 C C . TYR A 1 358 ? -22.218 0.895 15.519 1.00 93.69 358 TYR A C 1
ATOM 3028 O O . TYR A 1 358 ? -22.042 1.886 14.812 1.00 93.69 358 TYR A O 1
ATOM 3036 N N . ALA A 1 359 ? -21.591 -0.263 15.292 1.00 93.88 359 ALA A N 1
ATOM 3037 C CA . ALA A 1 359 ? -20.622 -0.445 14.215 1.00 93.88 359 ALA A CA 1
ATOM 3038 C C . ALA A 1 359 ? -21.240 -0.133 12.842 1.00 93.88 359 ALA A C 1
ATOM 3040 O O . ALA A 1 359 ? -20.671 0.644 12.080 1.00 93.88 359 ALA A O 1
ATOM 3041 N N . ASP A 1 360 ? -22.447 -0.633 12.562 1.00 93.38 360 ASP A N 1
ATOM 3042 C CA . ASP A 1 360 ? -23.179 -0.351 11.323 1.00 93.38 360 ASP A CA 1
ATOM 3043 C C . ASP A 1 360 ? -23.511 1.149 11.193 1.00 93.38 360 ASP A C 1
ATOM 3045 O O . ASP A 1 360 ? -23.266 1.764 10.149 1.00 93.38 360 ASP A O 1
ATOM 3049 N N . LYS A 1 361 ? -23.998 1.783 12.273 1.00 91.44 361 LYS A N 1
ATOM 3050 C CA . LYS A 1 361 ? -24.283 3.229 12.318 1.00 91.44 361 LYS A CA 1
ATOM 3051 C C . LYS A 1 361 ? -23.028 4.052 12.030 1.00 91.44 361 LYS A C 1
ATOM 3053 O O . LYS A 1 361 ? -23.108 5.034 11.286 1.00 91.44 361 LYS A O 1
ATOM 3058 N N . MET A 1 362 ? -21.893 3.659 12.593 1.00 89.94 362 MET A N 1
ATOM 3059 C CA . MET A 1 362 ? -20.605 4.332 12.435 1.00 89.94 362 MET A CA 1
ATOM 3060 C C . MET A 1 362 ? -19.861 3.922 11.158 1.00 89.94 362 MET A C 1
ATOM 3062 O O . MET A 1 362 ? -18.867 4.557 10.830 1.00 89.94 362 MET A O 1
ATOM 3066 N N . GLN A 1 363 ? -20.351 2.924 10.411 1.00 90.94 363 GLN A N 1
ATOM 3067 C CA . GLN A 1 363 ? -19.663 2.287 9.277 1.00 90.94 363 GLN A CA 1
ATOM 3068 C C . GLN A 1 363 ? -18.277 1.717 9.635 1.00 90.94 363 GLN A C 1
ATOM 3070 O O . GLN A 1 363 ? -17.329 1.795 8.852 1.00 90.94 363 GLN A O 1
ATOM 3075 N N . LEU A 1 364 ? -18.178 1.142 10.831 1.00 91.50 364 LEU A N 1
ATOM 3076 C CA . LEU A 1 364 ? -17.030 0.382 11.315 1.00 91.50 364 LEU A CA 1
ATOM 3077 C C . LEU A 1 364 ? -17.147 -1.086 10.892 1.00 91.50 364 LEU A C 1
ATOM 3079 O O . LEU A 1 364 ? -18.238 -1.595 10.621 1.00 91.50 364 LEU A O 1
ATOM 3083 N N . LYS A 1 365 ? -16.016 -1.793 10.873 1.00 91.75 365 LYS A N 1
ATOM 3084 C CA . LYS A 1 365 ? -16.019 -3.251 10.762 1.00 91.75 365 LYS A CA 1
ATOM 3085 C C . LYS A 1 365 ? -16.543 -3.829 12.080 1.00 91.75 365 LYS A C 1
ATOM 3087 O O . LYS A 1 365 ? -16.192 -3.359 13.158 1.00 91.75 365 LYS A O 1
ATOM 3092 N N . LYS A 1 366 ? -17.380 -4.860 12.008 1.00 92.81 366 LYS A N 1
ATOM 3093 C CA . LYS A 1 366 ? -17.817 -5.604 13.199 1.00 92.81 366 LYS A CA 1
ATOM 3094 C C . LYS A 1 366 ? -16.624 -6.325 13.826 1.00 92.81 366 LYS A C 1
ATOM 3096 O O . LYS A 1 366 ? -15.705 -6.712 13.106 1.00 92.81 366 LYS A O 1
ATOM 3101 N N . LEU A 1 367 ? -16.658 -6.508 15.144 1.00 89.94 367 LEU A N 1
ATOM 3102 C CA . LEU A 1 367 ? -15.622 -7.262 15.847 1.00 89.94 367 LEU A CA 1
ATOM 3103 C C . LEU A 1 367 ? -15.578 -8.692 15.304 1.00 89.94 367 LEU A C 1
ATOM 3105 O O . LEU A 1 367 ? -16.606 -9.369 15.233 1.00 89.94 367 LEU A O 1
ATOM 3109 N N . ASP A 1 368 ? -14.382 -9.155 14.944 1.00 84.12 368 ASP A N 1
ATOM 3110 C CA . ASP A 1 368 ? -14.188 -10.528 14.469 1.00 84.12 368 ASP A CA 1
ATOM 3111 C C . ASP A 1 368 ? -14.361 -11.539 15.618 1.00 84.12 368 ASP A C 1
ATOM 3113 O O . ASP A 1 368 ? -14.784 -12.677 15.397 1.00 84.12 368 ASP A O 1
ATOM 3117 N N . ASN A 1 369 ? -14.060 -11.125 16.858 1.00 84.50 369 ASN A N 1
ATOM 3118 C CA . ASN A 1 369 ? -14.152 -11.970 18.042 1.00 84.50 369 ASN A CA 1
ATOM 3119 C C . ASN A 1 369 ? -14.621 -11.205 19.292 1.00 84.50 369 ASN A C 1
ATOM 3121 O O . ASN A 1 369 ? -13.838 -10.528 19.950 1.00 84.50 369 ASN A O 1
ATOM 3125 N N . TYR A 1 370 ? -15.887 -11.393 19.672 1.00 88.75 370 TYR A N 1
ATOM 3126 C CA . TYR A 1 370 ? -16.450 -10.831 20.908 1.00 88.75 370 TYR A CA 1
ATOM 3127 C C . TYR A 1 370 ? -15.909 -11.479 22.188 1.00 88.75 370 TYR A C 1
ATOM 3129 O O . TYR A 1 370 ? -16.068 -10.904 23.257 1.00 88.75 370 TYR A O 1
ATOM 3137 N N . LEU A 1 371 ? -15.272 -12.655 22.100 1.00 86.94 371 LEU A N 1
ATOM 3138 C CA . LEU A 1 371 ? -14.722 -13.330 23.276 1.00 86.94 371 LEU A CA 1
ATOM 3139 C C . LEU A 1 371 ? -13.606 -12.511 23.924 1.00 86.94 371 LEU A C 1
ATOM 3141 O O . LEU A 1 371 ? -13.588 -12.416 25.141 1.00 86.94 371 LEU A O 1
ATOM 3145 N N . LEU A 1 372 ? -12.734 -11.895 23.116 1.00 87.81 372 LEU A N 1
ATOM 3146 C CA . LEU A 1 372 ? -11.659 -11.036 23.621 1.00 87.81 372 LEU A CA 1
ATOM 3147 C C . LEU A 1 372 ? -12.234 -9.840 24.380 1.00 87.81 372 LEU A C 1
ATOM 3149 O O . LEU A 1 372 ? -11.859 -9.615 25.517 1.00 87.81 372 LEU A O 1
ATOM 3153 N N . LEU A 1 373 ? -13.239 -9.163 23.815 1.00 90.50 373 LEU A N 1
ATOM 3154 C CA . LEU A 1 373 ? -13.957 -8.099 24.523 1.00 90.50 373 LEU A CA 1
ATOM 3155 C C . LEU A 1 373 ? -14.549 -8.586 25.856 1.00 90.50 373 LEU A C 1
ATOM 3157 O O . LEU A 1 373 ? -14.526 -7.859 26.839 1.00 90.50 373 LEU A O 1
ATOM 3161 N N . PHE A 1 374 ? -15.122 -9.791 25.892 1.00 90.62 374 PHE A N 1
ATOM 3162 C CA . PHE A 1 374 ? -15.728 -10.328 27.114 1.00 90.62 374 PHE A CA 1
ATOM 3163 C C . PHE A 1 374 ? -14.692 -10.706 28.177 1.00 90.62 374 PHE A C 1
ATOM 3165 O O . PHE A 1 374 ? -15.019 -10.689 29.360 1.00 90.62 374 PHE A O 1
ATOM 3172 N N . GLU A 1 375 ? -13.483 -11.079 27.763 1.00 89.00 375 GLU A N 1
ATOM 3173 C CA . GLU A 1 375 ? -12.347 -11.314 28.655 1.00 89.00 375 GLU A CA 1
ATOM 3174 C C . GLU A 1 375 ? -11.776 -9.987 29.158 1.00 89.00 375 GLU A C 1
ATOM 3176 O O . GLU A 1 375 ? -11.662 -9.805 30.361 1.00 89.00 375 GLU A O 1
ATOM 3181 N N . ASP A 1 376 ? -11.527 -9.025 28.270 1.00 89.81 376 ASP A N 1
ATOM 3182 C CA . ASP A 1 376 ? -10.991 -7.709 28.636 1.00 89.81 376 ASP A CA 1
ATOM 3183 C C . ASP A 1 376 ? -11.946 -6.931 29.560 1.00 89.81 376 ASP A C 1
ATOM 3185 O O . ASP A 1 376 ? -11.512 -6.187 30.435 1.00 89.81 376 ASP A O 1
ATOM 3189 N N . ALA A 1 377 ? -13.261 -7.106 29.390 1.00 92.62 377 ALA A N 1
ATOM 3190 C CA . ALA A 1 377 ? -14.269 -6.423 30.195 1.00 92.62 377 ALA A CA 1
ATOM 3191 C C . ALA A 1 377 ? -14.550 -7.096 31.551 1.00 92.62 377 ALA A C 1
ATOM 3193 O O . ALA A 1 377 ? -15.337 -6.550 32.330 1.00 92.62 377 ALA A O 1
ATOM 3194 N N . SER A 1 378 ? -13.975 -8.270 31.846 1.00 92.31 378 SER A N 1
ATOM 3195 C CA . SER A 1 378 ? -14.418 -9.082 32.988 1.00 92.31 378 SER A CA 1
ATOM 3196 C C . SER A 1 378 ? -14.146 -8.466 34.357 1.00 92.31 378 SER A C 1
ATOM 3198 O O . SER A 1 378 ? -14.818 -8.840 35.314 1.00 92.31 378 SER A O 1
ATOM 3200 N N . ASP A 1 379 ? -13.221 -7.510 34.452 1.00 91.31 379 ASP A N 1
ATOM 3201 C CA . ASP A 1 379 ? -12.903 -6.808 35.703 1.00 91.31 379 ASP A CA 1
ATOM 3202 C C . ASP A 1 379 ? -14.089 -5.970 36.216 1.00 91.31 379 ASP A C 1
ATOM 3204 O O . ASP A 1 379 ? -14.308 -5.824 37.423 1.00 91.31 379 ASP A O 1
ATOM 3208 N N . GLU A 1 380 ? -14.892 -5.437 35.293 1.00 93.94 380 GLU A N 1
ATOM 3209 C CA . GLU A 1 380 ? -15.997 -4.517 35.587 1.00 93.94 380 GLU A CA 1
ATOM 3210 C C . GLU A 1 380 ? -17.370 -5.073 35.194 1.00 93.94 380 GLU A C 1
ATOM 3212 O O . GLU A 1 380 ? -18.399 -4.591 35.673 1.00 93.94 380 GLU A O 1
ATOM 3217 N N . TYR A 1 381 ? -17.412 -6.103 34.347 1.00 96.12 381 TYR A N 1
ATOM 3218 C CA . TYR A 1 381 ? -18.643 -6.663 33.804 1.00 96.12 381 TYR A CA 1
ATOM 3219 C C . TYR A 1 381 ? -18.724 -8.172 33.996 1.00 96.12 381 TYR A C 1
ATOM 3221 O O . TYR A 1 381 ? -17.744 -8.894 33.861 1.00 96.12 381 TYR A O 1
ATOM 3229 N N . ILE A 1 382 ? -19.945 -8.656 34.203 1.00 95.38 382 ILE A N 1
ATOM 3230 C CA . ILE A 1 382 ? -20.273 -10.072 34.329 1.00 95.38 382 ILE A CA 1
ATOM 3231 C C . ILE A 1 382 ? -21.052 -10.491 33.083 1.00 95.38 382 ILE A C 1
ATOM 3233 O O . ILE A 1 382 ? -22.048 -9.863 32.709 1.00 95.38 382 ILE A O 1
ATOM 3237 N N . GLN A 1 383 ? -20.615 -11.573 32.440 1.00 94.38 383 GLN A N 1
ATOM 3238 C CA . GLN A 1 383 ? -21.370 -12.206 31.360 1.00 94.38 383 GLN A CA 1
ATOM 3239 C C . GLN A 1 383 ? -22.613 -12.885 31.915 1.00 94.38 383 GLN A C 1
ATOM 3241 O O . GLN A 1 383 ? -22.498 -13.698 32.819 1.00 94.38 383 GLN A O 1
ATOM 3246 N N . ILE A 1 384 ? -23.787 -12.564 31.369 1.00 94.06 384 ILE A N 1
ATOM 3247 C CA . ILE A 1 384 ? -25.071 -13.110 31.840 1.00 94.06 384 ILE A CA 1
ATOM 3248 C C . ILE A 1 384 ? -25.729 -14.052 30.826 1.00 94.06 384 ILE A C 1
ATOM 3250 O O . ILE A 1 384 ? -26.500 -14.927 31.214 1.00 94.06 384 ILE A O 1
ATOM 3254 N N . ASP A 1 385 ? -25.420 -13.900 29.534 1.00 91.56 385 ASP A N 1
ATOM 3255 C CA . ASP A 1 385 ? -25.879 -14.774 28.450 1.00 91.56 385 ASP A CA 1
ATOM 3256 C C . ASP A 1 385 ? -24.831 -14.857 27.317 1.00 91.56 385 ASP A C 1
ATOM 3258 O O . ASP A 1 385 ? -23.727 -14.317 27.429 1.00 91.56 385 ASP A O 1
ATOM 3262 N N . GLU A 1 386 ? -25.143 -15.556 26.219 1.00 89.88 386 GLU A N 1
ATOM 3263 C CA . GLU A 1 386 ? -24.236 -15.731 25.067 1.00 89.88 386 GLU A CA 1
ATOM 3264 C C . GLU A 1 386 ? -23.753 -14.400 24.460 1.00 89.88 386 GLU A C 1
ATOM 3266 O O . GLU A 1 386 ? -22.676 -14.318 23.8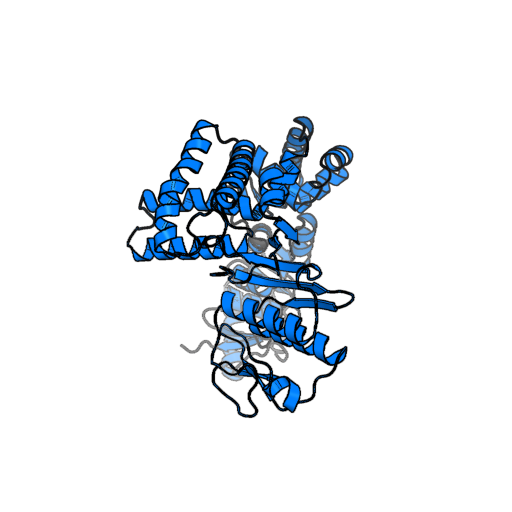72 1.00 89.88 386 GLU A O 1
ATOM 3271 N N . SER A 1 387 ? -24.555 -13.350 24.594 1.00 91.31 387 SER A N 1
ATOM 3272 C CA . SER A 1 387 ? -24.449 -12.098 23.856 1.00 91.31 387 SER A CA 1
ATOM 3273 C C . SER A 1 387 ? -24.423 -10.841 24.724 1.00 91.31 387 SER A C 1
ATOM 3275 O O . SER A 1 387 ? -24.349 -9.750 24.152 1.00 91.31 387 SER A O 1
ATOM 3277 N N . LYS A 1 388 ? -24.498 -10.964 26.057 1.00 93.88 388 LYS A N 1
ATOM 3278 C CA . LYS A 1 388 ? -24.649 -9.832 26.979 1.00 93.88 388 LYS A CA 1
ATOM 3279 C C . LYS A 1 388 ? -23.720 -9.874 28.187 1.00 93.88 388 LYS A C 1
ATOM 3281 O O . LYS A 1 388 ? -23.527 -10.916 28.817 1.00 93.88 388 LYS A O 1
ATOM 3286 N N . LEU A 1 389 ? -23.247 -8.684 28.547 1.00 95.06 389 LEU A N 1
ATOM 3287 C CA . LEU A 1 389 ? -22.530 -8.375 29.778 1.00 95.06 389 LEU A CA 1
ATOM 3288 C C . LEU A 1 389 ? -23.278 -7.273 30.545 1.00 95.06 389 LEU A C 1
ATOM 3290 O O . LEU A 1 389 ? -23.824 -6.355 29.927 1.00 95.06 389 LEU A O 1
ATOM 3294 N N . ILE A 1 390 ? -23.246 -7.315 31.873 1.00 95.69 390 ILE A N 1
ATOM 3295 C CA . ILE A 1 390 ? -23.778 -6.258 32.747 1.00 95.69 390 ILE A CA 1
ATOM 3296 C C . ILE A 1 390 ? -22.693 -5.849 33.742 1.00 95.69 390 ILE A C 1
ATOM 3298 O O . ILE A 1 390 ? -21.969 -6.712 34.233 1.00 95.69 390 ILE A O 1
ATOM 3302 N N . LYS A 1 391 ? -22.579 -4.551 34.054 1.00 95.06 391 LYS A N 1
ATOM 3303 C CA . LYS A 1 391 ? -21.657 -4.076 35.099 1.00 95.06 391 LYS A CA 1
ATOM 3304 C C . LYS A 1 391 ? -21.895 -4.797 36.426 1.00 95.06 391 LYS A C 1
ATOM 3306 O O . LYS A 1 391 ? -23.042 -4.927 36.857 1.00 95.06 391 LYS A O 1
ATOM 3311 N N . LYS A 1 392 ? -20.819 -5.193 37.105 1.00 93.00 392 LYS A N 1
ATOM 3312 C CA . LYS A 1 392 ? -20.878 -5.911 38.390 1.00 93.00 392 LYS A CA 1
ATOM 3313 C C . LYS A 1 392 ? -21.735 -5.178 39.434 1.00 93.00 392 LYS A C 1
ATOM 3315 O O . LYS A 1 392 ? -22.621 -5.783 40.036 1.00 93.00 392 LYS A O 1
ATOM 3320 N N . ASP A 1 393 ? -21.596 -3.855 39.512 1.00 90.31 393 ASP A N 1
ATOM 3321 C CA . ASP A 1 393 ? -22.334 -2.996 40.450 1.00 90.31 393 ASP A CA 1
ATOM 3322 C C . ASP A 1 393 ? -23.843 -2.906 40.156 1.00 90.31 393 ASP A C 1
ATOM 3324 O O . ASP A 1 393 ? -24.617 -2.468 41.000 1.00 90.31 393 ASP A O 1
ATOM 3328 N N . LYS A 1 394 ? -24.292 -3.293 38.954 1.00 91.19 394 LYS A N 1
ATOM 3329 C CA . LYS A 1 394 ? -25.723 -3.333 38.602 1.00 91.19 394 LYS A CA 1
ATOM 3330 C C . LYS A 1 394 ? -26.377 -4.661 38.946 1.00 91.19 394 LYS A C 1
ATOM 3332 O O . LYS A 1 394 ? -27.588 -4.697 39.151 1.00 91.19 394 LYS A O 1
ATOM 3337 N N . ILE A 1 395 ? -25.597 -5.740 38.969 1.00 87.25 395 ILE A N 1
ATOM 3338 C CA . ILE A 1 395 ? -26.076 -7.043 39.433 1.00 87.25 395 ILE A CA 1
ATOM 3339 C C . ILE A 1 395 ? -26.120 -7.054 40.965 1.00 87.25 395 ILE A C 1
ATOM 3341 O O . ILE A 1 395 ? -27.030 -7.671 41.513 1.00 87.25 395 ILE A O 1
ATOM 3345 N N . ASP A 1 396 ? -25.207 -6.325 41.619 1.00 85.75 396 ASP A N 1
ATOM 3346 C CA . ASP A 1 396 ? -25.185 -6.077 43.069 1.00 85.75 396 ASP A CA 1
ATOM 3347 C C . ASP A 1 396 ? -25.242 -7.379 43.890 1.00 85.75 396 ASP A C 1
ATOM 3349 O O . ASP A 1 396 ? -26.136 -7.626 44.703 1.00 85.75 396 ASP A O 1
ATOM 3353 N N . ILE A 1 397 ? -24.296 -8.286 43.615 1.00 91.00 397 ILE A N 1
ATOM 3354 C CA . ILE A 1 397 ? -24.211 -9.570 44.317 1.00 91.00 397 ILE A CA 1
ATOM 3355 C C . ILE A 1 397 ? -23.602 -9.339 45.700 1.00 91.00 397 ILE A C 1
ATOM 3357 O O . ILE A 1 397 ? -22.421 -9.018 45.827 1.00 91.00 397 ILE A O 1
ATOM 3361 N N . ALA A 1 398 ? -24.395 -9.565 46.748 1.00 92.00 398 ALA A N 1
ATOM 3362 C CA . ALA A 1 398 ? -23.916 -9.464 48.122 1.00 92.00 398 ALA A CA 1
ATOM 3363 C C . ALA A 1 398 ? -22.728 -10.424 48.384 1.00 92.00 398 ALA A C 1
ATOM 3365 O O . ALA A 1 398 ? -22.787 -11.583 47.961 1.00 92.00 398 ALA A O 1
ATOM 3366 N N . PRO A 1 399 ? -21.702 -10.020 49.162 1.00 92.94 399 PRO A N 1
ATOM 3367 C CA . PRO A 1 399 ? -20.535 -10.863 49.454 1.00 92.94 399 PRO A CA 1
ATOM 3368 C C . PRO A 1 399 ? -20.891 -12.250 50.008 1.00 92.94 399 PRO A C 1
ATOM 3370 O O . PRO A 1 399 ? -20.367 -13.258 49.555 1.00 92.94 399 PRO A O 1
ATOM 3373 N N . ALA A 1 400 ? -21.889 -12.328 50.895 1.00 93.38 400 ALA A N 1
ATOM 3374 C CA . ALA A 1 400 ? -22.357 -13.600 51.450 1.00 93.38 400 ALA A CA 1
ATOM 3375 C C . ALA A 1 400 ? -22.965 -14.556 50.400 1.00 93.38 400 ALA A C 1
ATOM 3377 O O . ALA A 1 400 ? -23.067 -15.758 50.645 1.00 93.38 400 ALA A O 1
ATOM 3378 N N . VAL A 1 401 ? -23.426 -14.036 49.257 1.00 94.00 401 VAL A N 1
ATOM 3379 C CA . VAL A 1 401 ? -23.896 -14.843 48.123 1.00 94.00 401 VAL A CA 1
ATOM 3380 C C . VAL A 1 401 ? -22.707 -15.319 47.292 1.00 94.00 401 VAL A C 1
ATOM 3382 O O . VAL A 1 401 ? -22.683 -16.492 46.928 1.00 94.00 401 VAL A O 1
ATOM 3385 N N . LEU A 1 402 ? -21.703 -14.465 47.062 1.00 94.38 402 LEU A N 1
ATOM 3386 C CA . LEU A 1 402 ? -20.451 -14.859 46.403 1.00 94.38 402 LEU A CA 1
ATOM 3387 C C . LEU A 1 402 ? -19.738 -15.979 47.173 1.00 94.38 402 LEU A C 1
ATOM 3389 O O . LEU A 1 402 ? -19.395 -16.986 46.563 1.00 94.38 402 LEU A O 1
ATOM 3393 N N . ASP A 1 403 ? -19.650 -15.881 48.503 1.00 94.62 403 ASP A N 1
ATOM 3394 C CA . ASP A 1 403 ? -19.055 -16.922 49.358 1.00 94.62 403 ASP A CA 1
ATOM 3395 C C . ASP A 1 403 ? -19.776 -18.274 49.232 1.00 94.62 403 ASP A C 1
ATOM 3397 O O . ASP A 1 403 ? -19.168 -19.342 49.333 1.00 94.62 403 ASP A O 1
ATOM 3401 N N . LYS A 1 404 ? -21.103 -18.250 49.051 1.00 94.94 404 LYS A N 1
ATOM 3402 C CA . LYS A 1 404 ? -21.894 -19.470 48.835 1.00 94.94 404 LYS A CA 1
ATOM 3403 C C . LYS A 1 404 ? -21.619 -20.063 47.459 1.00 94.94 404 LYS A C 1
ATOM 3405 O O . LYS A 1 404 ? -21.438 -21.271 47.366 1.00 94.94 404 LYS A O 1
ATOM 3410 N N . ILE A 1 405 ? -21.565 -19.226 46.420 1.00 95.44 405 ILE A N 1
ATOM 3411 C CA . ILE A 1 405 ? -21.224 -19.660 45.058 1.00 95.44 405 ILE A CA 1
ATOM 3412 C C . ILE A 1 405 ? -19.828 -20.287 45.051 1.00 95.44 405 ILE A C 1
ATOM 3414 O O . ILE A 1 405 ? -19.657 -21.381 44.522 1.00 95.44 405 ILE A O 1
ATOM 3418 N N . GLU A 1 406 ? -18.849 -19.640 45.685 1.00 95.06 406 GLU A N 1
ATOM 3419 C CA . GLU A 1 406 ? -17.481 -20.146 45.785 1.00 95.06 406 GLU A CA 1
ATOM 3420 C C . GLU A 1 406 ? -17.440 -21.535 46.431 1.00 95.06 406 GLU A C 1
ATOM 3422 O O . GLU A 1 406 ? -16.876 -22.464 45.856 1.00 95.06 406 GLU A O 1
ATOM 3427 N N . LYS A 1 407 ? -18.097 -21.715 47.584 1.00 94.19 407 LYS A N 1
ATOM 3428 C CA . LYS A 1 407 ? -18.138 -23.006 48.292 1.00 94.19 407 LYS A CA 1
ATOM 3429 C C . LYS A 1 407 ? -18.765 -24.121 47.460 1.00 94.19 407 LYS A C 1
ATOM 3431 O O . LYS A 1 407 ? -18.237 -25.230 47.457 1.00 94.19 407 LYS A O 1
ATOM 3436 N N . GLU A 1 408 ? -19.855 -23.836 46.752 1.00 93.31 408 GLU A N 1
ATOM 3437 C CA . GLU A 1 408 ? -20.502 -24.806 45.859 1.00 93.31 408 GLU A CA 1
ATOM 3438 C C . GLU A 1 408 ? -19.586 -25.191 44.687 1.00 93.31 408 GLU A C 1
ATOM 3440 O O . GLU A 1 408 ? -19.475 -26.371 44.344 1.00 93.31 408 GLU A O 1
ATOM 3445 N N . LEU A 1 409 ? -18.882 -24.217 44.095 1.00 94.00 409 LEU A N 1
ATOM 3446 C CA . LEU A 1 409 ? -17.926 -24.472 43.015 1.00 94.00 409 LEU A CA 1
ATOM 3447 C C . LEU A 1 409 ? -16.739 -25.309 43.490 1.00 94.00 409 LEU A C 1
ATOM 3449 O O . LEU A 1 409 ? -16.387 -26.280 42.821 1.00 94.00 409 LEU A O 1
ATOM 3453 N N . LEU A 1 410 ? -16.151 -24.970 44.640 1.00 93.00 410 LEU A N 1
ATOM 3454 C CA . LEU A 1 410 ? -15.040 -25.723 45.224 1.00 93.00 410 LEU A CA 1
ATOM 3455 C C . LEU A 1 410 ? -15.464 -27.151 45.569 1.00 93.00 410 LEU A C 1
ATOM 3457 O O . LEU A 1 410 ? -14.805 -28.091 45.142 1.00 93.00 410 LEU A O 1
ATOM 3461 N N . TYR A 1 411 ? -16.610 -27.330 46.235 1.00 92.25 411 TYR A N 1
ATOM 3462 C CA . TYR A 1 411 ? -17.141 -28.657 46.556 1.00 92.25 411 TYR A CA 1
ATOM 3463 C C . TYR A 1 411 ? -17.312 -29.526 45.304 1.00 92.25 411 TYR A C 1
ATOM 3465 O O . TYR A 1 411 ? -16.925 -30.699 45.296 1.00 92.25 411 TYR A O 1
ATOM 3473 N N . TYR A 1 412 ? -17.862 -28.952 44.230 1.00 92.81 412 TYR A N 1
ATOM 3474 C CA . TYR A 1 412 ? -18.046 -29.675 42.978 1.00 92.81 412 TYR A CA 1
ATOM 3475 C C . TYR A 1 412 ? -16.704 -30.018 42.318 1.00 92.81 412 TYR A C 1
ATOM 3477 O O . TYR A 1 412 ? -16.505 -31.150 41.877 1.00 92.81 412 TYR A O 1
ATOM 3485 N N . LEU A 1 413 ? -15.776 -29.062 42.245 1.00 92.56 413 LEU A N 1
ATOM 3486 C CA . LEU A 1 413 ? -14.466 -29.271 41.628 1.00 92.56 413 LEU A CA 1
ATOM 3487 C C . LEU A 1 413 ? -13.611 -30.277 42.413 1.00 92.56 413 LEU A C 1
ATOM 3489 O O . LEU A 1 413 ? -12.976 -31.122 41.788 1.00 92.56 413 LEU A O 1
ATOM 3493 N N . ASP A 1 414 ? -13.657 -30.259 43.745 1.00 91.50 414 ASP A N 1
ATOM 3494 C CA . ASP A 1 414 ? -12.966 -31.233 44.600 1.00 91.50 414 ASP A CA 1
ATOM 3495 C C . ASP A 1 414 ? -13.563 -32.643 44.463 1.00 91.50 414 ASP A C 1
ATOM 3497 O O . ASP A 1 414 ? -12.836 -33.636 44.468 1.00 91.50 414 ASP A O 1
ATOM 3501 N N . SER A 1 415 ? -14.887 -32.745 44.305 1.00 91.06 415 SER A N 1
ATOM 3502 C CA . SER A 1 415 ? -15.586 -34.036 44.223 1.00 91.06 415 SER A CA 1
ATOM 3503 C C . SER A 1 415 ? -15.520 -34.679 42.833 1.00 91.06 415 SER A C 1
ATOM 3505 O O . SER A 1 415 ? -15.431 -35.901 42.719 1.00 91.06 415 SER A O 1
ATOM 3507 N N . PHE A 1 416 ? -15.587 -33.873 41.768 1.00 88.94 416 PHE A N 1
ATOM 3508 C CA . PHE A 1 416 ? -15.744 -34.346 40.383 1.00 88.94 416 PHE A CA 1
ATOM 3509 C C . PHE A 1 416 ? -14.579 -33.955 39.455 1.00 88.94 416 PHE A C 1
ATOM 3511 O O . PHE A 1 416 ? -14.570 -34.324 38.279 1.00 88.94 416 PHE A O 1
ATOM 3518 N N . GLY A 1 417 ? -13.590 -33.210 39.952 1.00 90.19 417 GLY A N 1
ATOM 3519 C CA . GLY A 1 417 ? -12.354 -32.834 39.258 1.00 90.19 417 GLY A CA 1
ATOM 3520 C C . GLY A 1 417 ? -12.476 -31.663 38.277 1.00 90.19 417 GLY A C 1
ATOM 3521 O O . GLY A 1 417 ? -11.558 -30.852 38.172 1.00 90.19 417 GLY A O 1
ATOM 3522 N N . SER A 1 418 ? -13.584 -31.548 37.540 1.00 92.50 418 SER A N 1
ATOM 3523 C CA . SER A 1 418 ? -13.805 -30.436 36.603 1.00 92.50 418 SER A CA 1
ATOM 3524 C C . SER A 1 418 ? -15.287 -30.161 36.359 1.00 92.50 418 SER A C 1
ATOM 3526 O O . SER A 1 418 ? -16.130 -31.048 36.502 1.00 92.50 418 SER A O 1
ATOM 3528 N N . ILE A 1 419 ? -15.602 -28.935 35.939 1.00 93.69 419 ILE A N 1
ATOM 3529 C CA . ILE A 1 419 ? -16.931 -28.565 35.438 1.00 93.69 419 ILE A CA 1
ATOM 3530 C C . ILE A 1 419 ? -16.849 -28.423 33.921 1.00 93.69 419 ILE A C 1
ATOM 3532 O O . ILE A 1 419 ? -16.196 -27.508 33.422 1.00 93.69 419 ILE A O 1
ATOM 3536 N N . ASP A 1 420 ? -17.527 -29.303 33.185 1.00 92.38 420 ASP A N 1
ATOM 3537 C CA . ASP A 1 420 ? -17.712 -29.161 31.738 1.00 92.38 420 ASP A CA 1
ATOM 3538 C C . ASP A 1 420 ? -19.019 -28.416 31.446 1.00 92.38 420 ASP A C 1
ATOM 3540 O O . ASP A 1 420 ? -20.105 -28.850 31.837 1.00 92.38 420 ASP A O 1
ATOM 3544 N N . SER A 1 421 ? -18.906 -27.289 30.740 1.00 91.44 421 SER A N 1
ATOM 3545 C CA . SER A 1 421 ? -20.025 -26.402 30.407 1.00 91.44 421 SER A CA 1
ATOM 3546 C C . SER A 1 421 ? -21.186 -27.067 29.656 1.00 91.44 421 SER A C 1
ATOM 3548 O O . SER A 1 421 ? -22.286 -26.519 29.667 1.00 91.44 421 SER A O 1
ATOM 3550 N N . GLU A 1 422 ? -20.956 -28.204 28.990 1.00 90.31 422 GLU A N 1
ATOM 3551 C CA . GLU A 1 422 ? -21.991 -28.902 28.215 1.00 90.31 422 GLU A CA 1
ATOM 3552 C C . GLU A 1 422 ? -22.750 -29.955 29.035 1.00 90.31 422 GLU A C 1
ATOM 3554 O O . GLU A 1 422 ? -23.866 -30.320 28.670 1.00 90.31 422 GLU A O 1
ATOM 3559 N N . THR A 1 423 ? -22.177 -30.444 30.139 1.00 90.25 423 THR A N 1
ATOM 3560 C CA . THR A 1 423 ? -22.769 -31.528 30.947 1.00 90.25 423 THR A CA 1
ATOM 3561 C C . THR A 1 423 ? -23.083 -31.123 32.383 1.00 90.25 423 THR A C 1
ATOM 3563 O O . THR A 1 423 ? -23.646 -31.917 33.134 1.00 90.25 423 THR A O 1
ATOM 3566 N N . TYR A 1 424 ? -22.702 -29.917 32.802 1.00 90.94 424 TYR A N 1
ATOM 3567 C CA . TYR A 1 424 ? -22.921 -29.450 34.164 1.00 90.94 424 TYR A CA 1
ATOM 3568 C C . TYR A 1 424 ? -24.410 -29.231 34.469 1.00 90.94 424 TYR A C 1
ATOM 3570 O O . TYR A 1 424 ? -25.079 -28.424 33.829 1.00 90.94 424 TYR A O 1
ATOM 3578 N N . ALA A 1 425 ? -24.911 -29.929 35.492 1.00 85.38 425 ALA A N 1
ATOM 3579 C CA . ALA A 1 425 ? -26.302 -29.852 35.951 1.00 85.38 425 ALA A CA 1
ATOM 3580 C C . ALA A 1 425 ? -26.448 -29.237 37.359 1.00 85.38 425 ALA A C 1
ATOM 3582 O O . ALA A 1 425 ? -27.548 -29.196 37.907 1.00 85.38 425 ALA A O 1
ATOM 3583 N N . GLY A 1 426 ? -25.354 -28.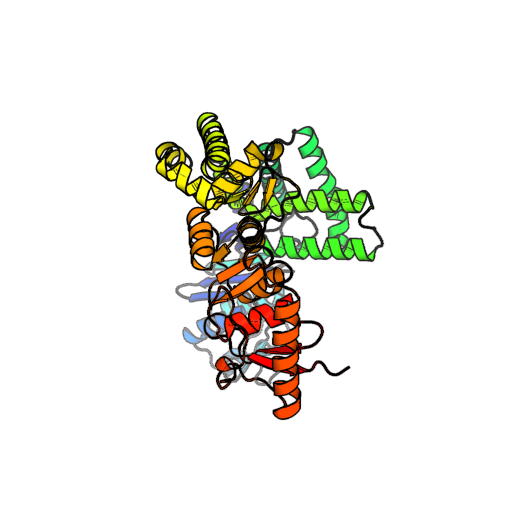742 37.951 1.00 86.19 426 GLY A N 1
ATOM 3584 C CA . GLY A 1 426 ? -25.327 -28.217 39.322 1.00 86.19 426 GLY A CA 1
ATOM 3585 C C . GLY A 1 426 ? -26.003 -26.855 39.515 1.00 86.19 426 GLY A C 1
ATOM 3586 O O . GLY A 1 426 ? -26.032 -26.346 40.626 1.00 86.19 426 GLY A O 1
ATOM 3587 N N . TYR A 1 427 ? -26.601 -26.264 38.475 1.00 90.12 427 TYR A N 1
ATOM 3588 C CA . TYR A 1 427 ? -27.273 -24.960 38.574 1.00 90.12 427 TYR A CA 1
ATOM 3589 C C . TYR A 1 427 ? -28.382 -24.912 39.636 1.00 90.12 427 TYR A C 1
ATOM 3591 O O . TYR A 1 427 ? -28.661 -23.846 40.171 1.00 90.12 427 TYR A O 1
ATOM 3599 N N . ASN A 1 428 ? -28.993 -26.054 39.966 1.00 86.06 428 ASN A N 1
ATOM 3600 C CA . ASN A 1 428 ? -30.051 -26.136 40.976 1.00 86.06 428 ASN A CA 1
ATOM 3601 C C . ASN A 1 428 ? -29.546 -25.977 42.421 1.00 86.06 428 ASN A C 1
ATOM 3603 O O . ASN A 1 428 ? -30.354 -25.661 43.290 1.00 86.06 428 ASN A O 1
ATOM 3607 N N . SER A 1 429 ? -28.255 -26.215 42.698 1.00 87.00 429 SER A N 1
ATOM 3608 C CA . SER A 1 429 ? -27.679 -26.000 44.038 1.00 87.00 429 SER A CA 1
ATOM 3609 C C . SER A 1 429 ? -27.188 -24.566 44.250 1.00 87.00 429 SER A C 1
ATOM 3611 O O . SER A 1 429 ? -26.891 -24.168 45.374 1.00 87.00 429 SER A O 1
ATOM 3613 N N . MET A 1 430 ? -27.143 -23.765 43.183 1.00 91.38 430 MET A N 1
ATOM 3614 C CA . MET A 1 430 ? -26.653 -22.396 43.238 1.00 91.38 430 MET A CA 1
ATOM 3615 C C . MET A 1 430 ? -27.673 -21.439 43.880 1.00 91.38 430 MET A C 1
ATOM 3617 O O . MET A 1 430 ? -28.884 -21.599 43.698 1.00 91.38 430 MET A O 1
ATOM 3621 N N . PRO A 1 431 ? -27.218 -20.398 44.605 1.00 91.56 431 PRO A N 1
ATOM 3622 C CA . PRO A 1 431 ? -28.114 -19.416 45.206 1.00 91.56 431 PRO A CA 1
ATOM 3623 C C . PRO A 1 431 ? -28.865 -18.606 44.142 1.00 91.56 431 PRO A C 1
ATOM 3625 O O . PRO A 1 431 ? -28.369 -18.379 43.039 1.00 91.56 431 PRO A O 1
ATOM 3628 N N . SER A 1 432 ? -30.061 -18.125 44.485 1.00 88.94 432 SER A N 1
ATOM 3629 C CA . SER A 1 432 ? -30.849 -17.279 43.585 1.00 88.94 432 SER A CA 1
ATOM 3630 C C . SER A 1 432 ? -30.174 -15.924 43.359 1.00 88.94 432 SER A C 1
ATOM 3632 O O . SER A 1 432 ? -29.745 -15.274 44.311 1.00 88.94 432 SER A O 1
ATOM 3634 N N . LEU A 1 433 ? -30.160 -15.477 42.104 1.00 88.19 433 LEU A N 1
ATOM 3635 C CA . LEU A 1 433 ? -29.698 -14.156 41.672 1.00 88.19 433 LEU A CA 1
ATOM 3636 C C . LEU A 1 433 ? -30.840 -13.419 40.951 1.00 88.19 433 LEU A C 1
ATOM 3638 O O . LEU A 1 433 ? -31.867 -14.013 40.624 1.00 88.19 433 LEU A O 1
ATOM 3642 N N . ASN A 1 434 ? -30.657 -12.128 40.670 1.00 86.62 434 ASN A N 1
ATOM 3643 C CA . ASN A 1 434 ? -31.563 -11.333 39.821 1.00 86.62 434 ASN A CA 1
ATOM 3644 C C . ASN A 1 434 ? -31.488 -11.707 38.323 1.00 86.62 434 ASN A C 1
ATOM 3646 O O . ASN A 1 434 ? -32.184 -11.118 37.498 1.00 86.62 434 ASN A O 1
ATOM 3650 N N . VAL A 1 435 ? -30.665 -12.699 37.978 1.00 88.62 435 VAL A N 1
ATOM 3651 C CA . VAL A 1 435 ? -30.485 -13.269 36.643 1.00 88.62 435 VAL A CA 1
ATOM 3652 C C . VAL A 1 435 ? -30.520 -14.797 36.727 1.00 88.62 435 VAL A C 1
ATOM 3654 O O . VAL A 1 435 ? -30.095 -15.390 37.718 1.00 88.62 435 VAL A O 1
ATOM 3657 N N . SER A 1 436 ? -31.043 -15.454 35.691 1.00 90.31 436 SER A N 1
ATOM 3658 C CA . SER A 1 436 ? -31.168 -16.915 35.666 1.00 90.31 436 SER A CA 1
ATOM 3659 C C . SER A 1 436 ? -29.828 -17.610 35.426 1.00 90.31 436 SER A C 1
ATOM 3661 O O . SER A 1 436 ? -29.073 -17.234 34.525 1.00 90.31 436 SER A O 1
ATOM 3663 N N . TRP A 1 437 ? -29.582 -18.687 36.173 1.00 94.19 437 TRP A N 1
ATOM 3664 C CA . TRP A 1 437 ? -28.400 -19.525 35.995 1.00 94.19 437 TRP A CA 1
ATOM 3665 C C . TRP A 1 437 ? -28.336 -20.162 34.612 1.00 94.19 437 TRP A C 1
ATOM 3667 O O . TRP A 1 437 ? -29.299 -20.740 34.112 1.00 94.19 437 TRP A O 1
ATOM 3677 N N . ASN A 1 438 ? -27.160 -20.052 34.006 1.00 92.75 438 ASN A N 1
ATOM 3678 C CA . ASN A 1 438 ? -26.795 -20.694 32.756 1.00 92.75 438 ASN A CA 1
ATOM 3679 C C . ASN A 1 438 ? -25.260 -20.775 32.666 1.00 92.75 438 ASN A C 1
ATOM 3681 O O . ASN A 1 438 ? -24.543 -20.188 33.484 1.00 92.75 438 ASN A O 1
ATOM 3685 N N . LYS A 1 439 ? -24.735 -21.484 31.660 1.00 92.12 439 LYS A N 1
ATOM 3686 C CA . LYS A 1 439 ? -23.282 -21.651 31.493 1.00 92.12 439 LYS A CA 1
ATOM 3687 C C . LYS A 1 439 ? -22.519 -20.340 31.291 1.00 92.12 439 LYS A C 1
ATOM 3689 O O . LYS A 1 439 ? -21.371 -20.251 31.707 1.00 92.12 439 LYS A O 1
ATOM 3694 N N . TYR A 1 440 ? -23.136 -19.327 30.687 1.00 93.19 440 TYR A N 1
ATOM 3695 C CA . TYR A 1 440 ? -22.504 -18.028 30.460 1.00 93.19 440 TYR A CA 1
ATOM 3696 C C . TYR A 1 440 ? -22.442 -17.197 31.739 1.00 93.19 440 TYR A C 1
ATOM 3698 O O . TYR A 1 440 ? -21.406 -16.591 31.984 1.00 93.19 440 TYR A O 1
ATOM 3706 N N . LEU A 1 441 ? -23.489 -17.238 32.574 1.00 94.62 441 LEU A N 1
ATOM 3707 C CA . LEU A 1 441 ? -23.460 -16.622 33.904 1.00 94.62 441 LEU A CA 1
ATOM 3708 C C . LEU A 1 441 ? -22.357 -17.220 34.775 1.00 94.62 441 LEU A C 1
ATOM 3710 O O . LEU A 1 441 ? -21.571 -16.489 35.370 1.00 94.62 441 LEU A O 1
ATOM 3714 N N . LEU A 1 442 ? -22.261 -18.552 34.792 1.00 94.88 442 LEU A N 1
ATOM 3715 C CA . LEU A 1 442 ? -21.192 -19.248 35.501 1.00 94.88 442 LEU A CA 1
ATOM 3716 C C . LEU A 1 442 ? -19.809 -18.811 34.994 1.00 94.88 442 LEU A C 1
ATOM 3718 O O . LEU A 1 442 ? -18.951 -18.438 35.787 1.00 94.88 442 LEU A O 1
ATOM 3722 N N . LEU A 1 443 ? -19.611 -18.801 33.673 1.00 93.69 443 LEU A N 1
ATOM 3723 C CA . LEU A 1 443 ? -18.366 -18.345 33.057 1.00 93.69 443 LEU A CA 1
ATOM 3724 C C . LEU A 1 443 ? -18.034 -16.890 33.417 1.00 93.69 443 LEU A C 1
ATOM 3726 O O . LEU A 1 443 ? -16.888 -16.595 33.744 1.00 93.69 443 LEU A O 1
ATOM 3730 N N . GLY A 1 444 ? -19.025 -15.997 33.369 1.00 94.00 444 GLY A N 1
ATOM 3731 C CA . GLY A 1 444 ? -18.885 -14.587 33.722 1.00 94.00 444 GLY A CA 1
ATOM 3732 C C . GLY A 1 444 ? -18.436 -14.405 35.167 1.00 94.00 444 GLY A C 1
ATOM 3733 O O . GLY A 1 444 ? -17.434 -13.744 35.409 1.00 94.00 444 GLY A O 1
ATOM 3734 N N . LEU A 1 445 ? -19.112 -15.060 36.113 1.00 95.25 445 LEU A N 1
ATOM 3735 C CA . LEU A 1 445 ? -18.744 -15.017 37.531 1.00 95.25 445 LEU A CA 1
ATOM 3736 C C . LEU A 1 445 ? -17.338 -15.574 37.779 1.00 95.25 445 LEU A C 1
ATOM 3738 O O . LEU A 1 445 ? -16.572 -14.981 38.535 1.00 95.25 445 LEU A O 1
ATOM 3742 N N . CYS A 1 446 ? -16.969 -16.672 37.112 1.00 94.88 446 CYS A N 1
ATOM 3743 C CA . CYS A 1 446 ? -15.622 -17.226 37.219 1.00 94.88 446 CYS A CA 1
ATOM 3744 C C . CYS A 1 446 ? -14.546 -16.270 36.692 1.00 94.88 446 CYS A C 1
ATOM 3746 O O . CYS A 1 446 ? -13.491 -16.181 37.308 1.00 94.88 446 CYS A O 1
ATOM 3748 N N . ARG A 1 447 ? -14.794 -15.543 35.595 1.00 93.00 447 ARG A N 1
ATOM 3749 C CA . ARG A 1 447 ? -13.845 -14.538 35.084 1.00 93.00 447 ARG A CA 1
ATOM 3750 C C . ARG A 1 447 ? -13.733 -13.317 35.996 1.00 93.00 447 ARG A C 1
ATOM 3752 O O . ARG A 1 447 ? -12.630 -12.831 36.199 1.00 93.00 447 ARG A O 1
ATOM 3759 N N . THR A 1 448 ? -14.854 -12.836 36.529 1.00 94.56 448 THR A N 1
ATOM 3760 C CA . THR A 1 448 ? -14.903 -11.582 37.294 1.00 94.56 448 THR A CA 1
ATOM 3761 C C . THR A 1 448 ? -14.461 -11.744 38.747 1.00 94.56 448 THR A C 1
ATOM 3763 O O . THR A 1 448 ? -13.740 -10.897 39.259 1.00 94.56 448 THR A O 1
ATOM 3766 N N . TYR A 1 449 ? -14.892 -12.810 39.429 1.00 94.69 449 TYR A N 1
ATOM 3767 C CA . TYR A 1 449 ? -14.697 -12.956 40.880 1.00 94.69 449 TYR A CA 1
ATOM 3768 C C . TYR A 1 449 ? -13.777 -14.106 41.280 1.00 94.69 449 TYR A C 1
ATOM 3770 O O . TYR A 1 449 ? -13.133 -14.032 42.321 1.00 94.69 449 TYR A O 1
ATOM 3778 N N . PHE A 1 450 ? -13.716 -15.175 40.483 1.00 94.31 450 PHE A N 1
ATOM 3779 C CA . PHE A 1 450 ? -13.019 -16.410 40.866 1.00 94.31 450 PHE A CA 1
ATOM 3780 C C . PHE A 1 450 ? -11.819 -16.726 39.969 1.00 94.31 450 PHE A C 1
ATOM 3782 O O . PHE A 1 450 ? -11.352 -17.866 39.941 1.00 94.31 450 PHE A O 1
ATOM 3789 N N . ASN A 1 451 ? -11.306 -15.735 39.240 1.00 91.06 451 ASN A N 1
ATOM 3790 C CA . ASN A 1 451 ? -10.212 -15.917 38.290 1.00 91.06 451 ASN A CA 1
ATOM 3791 C C . ASN A 1 451 ? -8.921 -16.384 38.972 1.00 91.06 451 ASN A C 1
ATOM 3793 O O . ASN A 1 451 ? -8.160 -17.126 38.362 1.00 91.06 451 ASN A O 1
ATOM 3797 N N . GLU A 1 452 ? -8.675 -16.017 40.229 1.00 90.62 452 GLU A N 1
ATOM 3798 C CA . GLU A 1 452 ? -7.515 -16.464 41.009 1.00 90.62 452 GLU A CA 1
ATOM 3799 C C . GLU A 1 452 ? -7.622 -17.916 41.494 1.00 90.62 452 GLU A C 1
ATOM 3801 O O . GLU A 1 452 ? -6.604 -18.556 41.751 1.00 90.62 452 GLU A O 1
ATOM 3806 N N . LEU A 1 453 ? -8.835 -18.467 41.571 1.00 91.69 453 LEU A N 1
ATOM 3807 C CA . LEU A 1 453 ? -9.092 -19.821 42.074 1.00 91.69 453 LEU A CA 1
ATOM 3808 C C . LEU A 1 453 ? -9.317 -20.829 40.943 1.00 91.69 453 LEU A C 1
ATOM 3810 O O . LEU A 1 453 ? -8.894 -21.983 41.027 1.00 91.69 453 LEU A O 1
ATOM 3814 N N . ILE A 1 454 ? -9.990 -20.396 39.878 1.00 93.19 454 ILE A N 1
ATOM 3815 C CA . ILE A 1 454 ? -10.505 -21.263 38.823 1.00 93.19 454 ILE A CA 1
ATOM 3816 C C . ILE A 1 454 ? -9.791 -20.962 37.504 1.00 93.19 454 ILE A C 1
ATOM 3818 O O . ILE A 1 454 ? -9.720 -19.829 37.034 1.00 93.19 454 ILE A O 1
ATOM 3822 N N . SER A 1 455 ? -9.277 -22.016 36.878 1.00 92.31 455 SER A N 1
ATOM 3823 C CA . SER A 1 455 ? -8.722 -22.002 35.531 1.00 92.31 455 SER A CA 1
ATOM 3824 C C . SER A 1 455 ? -9.815 -22.304 34.511 1.00 92.31 455 SER A C 1
ATOM 3826 O O . SER A 1 455 ? -10.558 -23.276 34.654 1.00 92.31 455 SER A O 1
ATOM 3828 N N . ILE A 1 456 ? -9.896 -21.486 33.460 1.00 92.06 456 ILE A N 1
ATOM 3829 C CA . ILE A 1 456 ? -10.871 -21.631 32.375 1.00 92.06 456 ILE A CA 1
ATOM 3830 C C . ILE A 1 456 ? -10.147 -22.151 31.130 1.00 92.06 456 ILE A C 1
ATOM 3832 O O . ILE A 1 456 ? -9.303 -21.466 30.553 1.00 92.06 456 ILE A O 1
ATOM 3836 N N . LYS A 1 457 ? -10.504 -23.355 30.674 1.00 90.62 457 LYS A N 1
ATOM 3837 C CA . LYS A 1 457 ? -9.981 -23.956 29.438 1.00 90.62 457 LYS A CA 1
ATOM 3838 C C . LYS A 1 457 ? -11.056 -23.987 28.359 1.00 90.62 457 LYS A C 1
ATOM 3840 O O . LYS A 1 457 ? -12.040 -24.711 28.478 1.00 90.62 457 LYS A O 1
ATOM 3845 N N . TYR A 1 458 ? -10.868 -23.235 27.277 1.00 87.00 458 TYR A N 1
ATOM 3846 C CA . TYR A 1 458 ? -11.801 -23.244 26.145 1.00 87.00 458 TYR A CA 1
ATOM 3847 C C . TYR A 1 458 ? -11.541 -24.421 25.202 1.00 87.00 458 TYR A C 1
ATOM 3849 O O . TYR A 1 458 ? -10.437 -24.573 24.683 1.00 87.00 458 TYR A O 1
ATOM 3857 N N . ASN A 1 459 ? -12.588 -25.186 24.884 1.00 75.75 459 ASN A N 1
ATOM 3858 C CA . ASN A 1 459 ? -12.511 -26.255 23.882 1.00 75.75 459 ASN A CA 1
ATOM 3859 C C . ASN A 1 459 ? -12.627 -25.704 22.442 1.00 75.75 459 ASN A C 1
ATOM 3861 O O . ASN A 1 459 ? -12.201 -26.360 21.493 1.00 75.75 459 ASN A O 1
ATOM 3865 N N . ARG A 1 460 ? -13.196 -24.497 22.255 1.00 66.94 460 ARG A N 1
ATOM 3866 C CA . ARG A 1 460 ? -13.299 -23.784 20.963 1.00 66.94 460 ARG A CA 1
ATOM 3867 C C . ARG A 1 460 ? -13.198 -22.268 21.166 1.00 66.94 460 ARG A C 1
ATOM 3869 O O . ARG A 1 460 ? -13.881 -21.722 22.022 1.00 66.94 460 ARG A O 1
ATOM 3876 N N . LYS A 1 461 ? -12.409 -21.577 20.331 1.00 62.00 461 LYS A N 1
ATOM 3877 C CA . LYS A 1 461 ? -12.192 -20.111 20.388 1.00 62.00 461 LYS A CA 1
ATOM 3878 C C . LYS A 1 461 ? -13.227 -19.279 19.603 1.00 62.00 461 LYS A C 1
ATOM 3880 O O . LYS A 1 461 ? -12.929 -18.166 19.188 1.00 62.00 461 LYS A O 1
ATOM 3885 N N . GLN A 1 462 ? -14.421 -19.814 19.337 1.00 61.78 462 GLN A N 1
ATOM 3886 C CA . GLN A 1 462 ? -15.470 -19.107 18.586 1.00 61.78 462 GLN A CA 1
ATOM 3887 C C . GLN A 1 462 ? -16.648 -18.745 19.495 1.00 61.78 462 GLN A C 1
ATOM 3889 O O . GLN A 1 462 ? -17.200 -19.614 20.167 1.00 61.78 462 GLN A O 1
ATOM 3894 N N . TYR A 1 463 ? -17.071 -17.477 19.462 1.00 66.38 463 TYR A N 1
ATOM 3895 C CA . TYR A 1 463 ? -18.072 -16.941 20.392 1.00 66.38 463 TYR A CA 1
ATOM 3896 C C . TYR A 1 463 ? -19.453 -17.621 20.295 1.00 66.38 463 TYR A C 1
ATOM 3898 O O . TYR A 1 463 ? -20.104 -17.828 21.312 1.00 66.38 463 TYR A O 1
ATOM 3906 N N . LYS A 1 464 ? -19.891 -18.019 19.088 1.00 63.00 464 LYS A N 1
ATOM 3907 C CA . LYS A 1 464 ? -21.253 -18.547 18.851 1.00 63.00 464 LYS A CA 1
ATOM 3908 C C . LYS A 1 464 ? -21.535 -19.900 19.513 1.00 63.00 464 LYS A C 1
ATOM 3910 O O . LYS A 1 464 ? -22.666 -20.364 19.490 1.00 63.00 464 LYS A O 1
ATOM 3915 N N . LYS A 1 465 ? -20.503 -20.593 20.015 1.00 70.69 465 LYS A N 1
ATOM 3916 C CA . LYS A 1 465 ? -20.604 -21.901 20.688 1.00 70.69 465 LYS A CA 1
ATOM 3917 C C . LYS A 1 465 ? -19.448 -22.073 21.669 1.00 70.69 465 LYS A C 1
ATOM 3919 O O . LYS A 1 465 ? -18.629 -22.980 21.516 1.00 70.69 465 LYS A O 1
ATOM 3924 N N . ILE A 1 466 ? -19.350 -21.164 22.638 1.00 79.44 466 ILE A N 1
ATOM 3925 C CA . ILE A 1 466 ? -18.335 -21.280 23.685 1.00 79.44 466 ILE A CA 1
ATOM 3926 C C . ILE A 1 466 ? -18.638 -22.535 24.508 1.00 79.44 466 ILE A C 1
ATOM 3928 O O . ILE A 1 466 ? -19.727 -22.708 25.059 1.00 79.44 466 ILE A O 1
ATOM 3932 N N . THR A 1 467 ? -17.636 -23.399 24.560 1.00 87.62 467 THR A N 1
ATOM 3933 C CA . THR A 1 467 ? -17.581 -24.602 25.388 1.00 87.62 467 THR A CA 1
ATOM 3934 C C . THR A 1 467 ? -16.294 -24.526 26.187 1.00 87.62 467 THR A C 1
ATOM 3936 O O . THR A 1 467 ? -15.226 -24.316 25.596 1.00 87.62 467 THR A O 1
ATOM 3939 N N . PHE A 1 468 ? -16.387 -24.678 27.499 1.00 91.06 468 PHE A N 1
ATOM 3940 C CA . PHE A 1 468 ? -15.270 -24.518 28.416 1.00 91.06 468 PHE A CA 1
ATOM 3941 C C . PHE A 1 468 ? -15.266 -25.604 29.490 1.00 91.06 468 PHE A C 1
ATOM 3943 O O . PHE A 1 468 ? -16.299 -26.199 29.803 1.00 91.06 468 PHE A O 1
ATOM 3950 N N . LYS A 1 469 ? -14.085 -25.825 30.059 1.00 93.56 469 LYS A N 1
ATOM 3951 C CA . LYS A 1 469 ? -13.883 -26.586 31.285 1.00 93.56 469 LYS A CA 1
ATOM 3952 C C . LYS A 1 469 ? -13.347 -25.670 32.370 1.00 93.56 469 LYS A C 1
ATOM 3954 O O . LYS A 1 469 ? -12.438 -24.882 32.105 1.00 93.56 469 LYS A O 1
ATOM 3959 N N . LEU A 1 470 ? -13.920 -25.778 33.562 1.00 94.25 470 LEU A N 1
ATOM 3960 C CA . LEU A 1 470 ? -13.400 -25.149 34.769 1.00 94.25 470 LEU A CA 1
ATOM 3961 C C . LEU A 1 470 ? -12.645 -26.196 35.578 1.00 94.25 470 LEU A C 1
ATOM 3963 O O . LEU A 1 470 ? -13.150 -27.298 35.796 1.00 94.25 470 LEU A O 1
ATOM 3967 N N . GLU A 1 471 ? -11.453 -25.836 36.021 1.00 94.19 471 GLU A N 1
ATOM 3968 C CA . GLU A 1 471 ? -10.587 -26.655 36.866 1.00 94.19 471 GLU A CA 1
ATOM 3969 C C . GLU A 1 471 ? -10.008 -25.766 37.968 1.00 94.19 471 GLU A C 1
ATOM 3971 O O . GLU A 1 471 ? -9.851 -24.561 37.767 1.00 94.19 471 GLU A O 1
ATOM 3976 N N . LEU A 1 472 ? -9.655 -26.331 39.120 1.00 92.69 472 LEU A N 1
ATOM 3977 C CA . LEU A 1 472 ? -8.916 -25.575 40.132 1.00 92.69 472 LEU A CA 1
ATOM 3978 C C . LEU A 1 472 ? -7.543 -25.181 39.579 1.00 92.69 472 LEU A C 1
ATOM 3980 O O . LEU A 1 472 ? -6.850 -26.000 38.966 1.00 92.69 472 LEU A O 1
ATOM 3984 N N . LYS A 1 473 ? -7.129 -23.930 39.799 1.00 89.88 473 LYS A N 1
ATOM 3985 C CA . LYS A 1 473 ? -5.743 -23.538 39.541 1.00 89.88 473 LYS A CA 1
ATOM 3986 C C . LYS A 1 473 ? -4.840 -24.337 40.481 1.00 89.88 473 LYS A C 1
ATOM 3988 O O . LYS A 1 473 ? -5.007 -24.303 41.698 1.00 89.88 473 LYS A O 1
ATOM 3993 N N . GLN A 1 474 ? -3.894 -25.078 39.910 1.00 70.06 474 GLN A N 1
ATOM 3994 C CA . GLN A 1 474 ? -2.833 -25.702 40.696 1.00 70.06 474 GLN A CA 1
ATOM 3995 C C . GLN A 1 474 ? -1.997 -24.581 41.326 1.00 70.06 474 GLN A C 1
ATOM 3997 O O . GLN A 1 474 ? -1.598 -23.657 40.616 1.00 70.06 474 GLN A O 1
ATOM 4002 N N . LYS A 1 475 ? -1.814 -24.641 42.650 1.00 51.53 475 LYS A N 1
ATOM 4003 C CA . LYS A 1 475 ? -0.943 -23.720 43.391 1.00 51.53 475 LYS A CA 1
ATOM 4004 C C . LYS A 1 475 ? 0.514 -23.877 42.990 1.00 51.53 475 LYS A C 1
ATOM 4006 O O . LYS A 1 475 ? 0.937 -25.040 42.793 1.00 51.53 475 LYS A O 1
#

Sequence (475 aa):
MDERVIDKYKIHFINDKRYYEFDMTNLLPSLDETIPYYFKYDDIEIYSNSWNRMTLSILSALDNKNHKSNDELLMIHYFWTKTDIFSSEKRTNYTPFRDLYLNTNHTSAHAMMNIQGLLKAYNIPLEKCYFLIRRHISAEPEEVKKSIRADTIFAFSRSLQLKGYSSDRIGIIVSNFRTINEILSKVSPGYNDFFLFDDYYYFTNYKAKLVEWLEKRHYSEQDKTYRAVKRCLDLLDDFYKNKNFYNDLSNTIITNETIKFLGDEIENLFLSLNTDVIVSNKLYARMRMVHYELLKSINQLNNPKSIYKLASIYFGKKYYFKEPFISRDKSANLSNDEIIYSYAYTMDEISILKLNQYADKMQLKKLDNYLLLFEDASDEYIQIDESKLIKKDKIDIAPAVLDKIEKELLYYLDSFGSIDSETYAGYNSMPSLNVSWNKYLLLGLCRTYFNELISIKYNRKQYKKITFKLELKQK

pLDDT: mean 91.39, std 6.11, range [51.53, 98.5]

Radius of gyration: 34.37 Å; chains: 1; bounding box: 67×62×94 Å